Protein AF-A0A2E8PU35-F1 (afdb_monomer_lite)

Structure (mmCIF, N/CA/C/O backbone):
data_AF-A0A2E8PU35-F1
#
_entry.id   AF-A0A2E8PU35-F1
#
loop_
_atom_site.group_PDB
_atom_site.id
_atom_site.type_symbol
_atom_site.label_atom_id
_atom_site.label_alt_id
_atom_site.label_comp_id
_atom_site.label_asym_id
_atom_site.label_entity_id
_atom_site.label_seq_id
_atom_site.pdbx_PDB_ins_code
_atom_site.Cartn_x
_atom_site.Cartn_y
_atom_site.Cartn_z
_atom_site.occupancy
_atom_site.B_iso_or_equiv
_atom_site.auth_seq_id
_atom_site.auth_comp_id
_atom_site.auth_asym_id
_atom_site.auth_atom_id
_atom_site.pdbx_PDB_model_num
ATOM 1 N N . MET A 1 1 ? -14.422 56.059 25.844 1.00 32.94 1 MET A N 1
ATOM 2 C CA . MET A 1 1 ? -13.500 56.852 25.003 1.00 32.94 1 MET A CA 1
ATOM 3 C C . MET A 1 1 ? -12.077 56.384 25.275 1.00 32.94 1 MET A C 1
ATOM 5 O O . MET A 1 1 ? -11.687 56.394 26.430 1.00 32.94 1 MET A O 1
ATOM 9 N N . ASN A 1 2 ? -11.387 55.961 24.208 1.00 32.66 2 ASN A N 1
ATOM 10 C CA . ASN A 1 2 ? -9.932 55.807 24.000 1.00 32.66 2 ASN A CA 1
ATOM 11 C C . ASN A 1 2 ? -9.153 54.875 24.953 1.00 32.66 2 ASN A C 1
ATOM 13 O O . ASN A 1 2 ? -8.952 55.180 26.118 1.00 32.66 2 ASN A O 1
ATOM 17 N N . SER A 1 3 ? -8.821 53.645 24.541 1.00 36.44 3 SER A N 1
ATOM 18 C CA . SER A 1 3 ? -7.757 53.229 23.596 1.00 36.44 3 SER A CA 1
ATOM 19 C C . SER A 1 3 ? -6.352 53.297 24.195 1.00 36.44 3 SER A C 1
ATOM 21 O O . SER A 1 3 ? -5.807 54.385 24.322 1.00 36.44 3 SER A O 1
ATOM 23 N N . LEU A 1 4 ? -5.730 52.138 24.427 1.00 31.42 4 LEU A N 1
ATOM 24 C CA . LEU A 1 4 ? -4.286 51.954 24.269 1.00 31.42 4 LEU A CA 1
ATOM 25 C C . LEU A 1 4 ? -4.011 50.493 23.890 1.00 31.42 4 LEU A C 1
ATOM 27 O O . LEU A 1 4 ? -4.134 49.562 24.679 1.00 31.42 4 LEU A O 1
ATOM 31 N N . SER A 1 5 ? -3.688 50.337 22.615 1.00 38.06 5 SER A N 1
ATOM 32 C CA . SER A 1 5 ? -3.269 49.136 21.906 1.00 38.06 5 SER A CA 1
ATOM 33 C C . SER A 1 5 ? -1.831 48.730 22.245 1.00 38.06 5 SER A C 1
ATOM 35 O O . SER A 1 5 ? -0.923 49.556 22.142 1.00 38.06 5 SER A O 1
ATOM 37 N N . LYS A 1 6 ? -1.604 47.436 22.494 1.00 29.95 6 LYS A N 1
ATOM 38 C CA . LYS A 1 6 ? -0.343 46.736 22.189 1.00 29.95 6 LYS A CA 1
ATOM 39 C C . LYS A 1 6 ? -0.669 45.345 21.620 1.00 29.95 6 LYS A C 1
ATOM 41 O O . LYS A 1 6 ? -1.532 44.677 22.184 1.00 29.95 6 LYS A O 1
ATOM 46 N N . PRO A 1 7 ? -0.021 44.903 20.527 1.00 30.84 7 PRO A N 1
ATOM 47 C CA . PRO A 1 7 ? -0.252 43.586 19.952 1.00 30.84 7 PRO A CA 1
ATOM 48 C C . PRO A 1 7 ? 0.606 42.549 20.685 1.00 30.84 7 PRO A C 1
ATOM 50 O O . PRO A 1 7 ? 1.825 42.694 20.770 1.00 30.84 7 PRO A O 1
ATOM 53 N N . ILE A 1 8 ? -0.025 41.501 21.213 1.00 30.31 8 ILE A N 1
ATOM 54 C CA . ILE A 1 8 ? 0.680 40.289 21.632 1.00 30.31 8 ILE A CA 1
ATOM 55 C C . ILE A 1 8 ? 0.780 39.397 20.397 1.00 30.31 8 ILE A C 1
ATOM 57 O O . ILE A 1 8 ? -0.219 39.022 19.789 1.00 30.31 8 ILE A O 1
ATOM 61 N N . ILE A 1 9 ? 2.020 39.131 20.002 1.00 34.56 9 ILE A N 1
ATOM 62 C CA . ILE A 1 9 ? 2.395 38.194 18.950 1.00 34.56 9 ILE A CA 1
ATOM 63 C C . ILE A 1 9 ? 2.128 36.786 19.492 1.00 34.56 9 ILE A C 1
ATOM 65 O O . ILE A 1 9 ? 2.921 36.270 20.275 1.00 34.56 9 ILE A O 1
ATOM 69 N N . GLU A 1 10 ? 1.024 36.163 19.083 1.00 27.58 10 GLU A N 1
ATOM 70 C CA . GLU A 1 10 ? 0.835 34.718 19.222 1.00 27.58 10 GLU A CA 1
ATOM 71 C C . GLU A 1 10 ? 1.245 34.023 17.919 1.00 27.58 10 GLU A C 1
ATOM 73 O O . GLU A 1 10 ? 0.589 34.106 16.880 1.00 27.58 10 GLU A O 1
ATOM 78 N N . LEU A 1 11 ? 2.386 33.338 17.986 1.00 28.16 11 LEU A N 1
ATOM 79 C CA . LEU A 1 11 ? 2.884 32.416 16.972 1.00 28.16 11 LEU A CA 1
ATOM 80 C C . LEU A 1 11 ? 1.965 31.184 16.894 1.00 28.16 11 LEU A C 1
ATOM 82 O O . LEU A 1 11 ? 2.182 30.176 17.562 1.00 28.16 11 LEU A O 1
ATOM 86 N N . SER A 1 12 ? 0.945 31.252 16.038 1.00 26.19 12 SER A N 1
ATOM 87 C CA . SER A 1 12 ? 0.158 30.090 15.610 1.00 26.19 12 SER A CA 1
ATOM 88 C C . SER A 1 12 ? 0.992 29.219 14.657 1.00 26.19 12 SER A C 1
ATOM 90 O O . SER A 1 12 ? 1.078 29.495 13.458 1.00 26.19 12 SER A O 1
ATOM 92 N N . PHE A 1 13 ? 1.567 28.131 15.171 1.00 27.91 13 PHE A N 1
ATOM 93 C CA . PHE A 1 13 ? 2.288 27.118 14.383 1.00 27.91 13 PHE A CA 1
ATOM 94 C C . PHE A 1 13 ? 1.394 25.997 13.811 1.00 27.91 13 PHE A C 1
ATOM 96 O O . PHE A 1 13 ? 1.901 25.031 13.246 1.00 27.91 13 PHE A O 1
ATOM 103 N N . SER A 1 14 ? 0.067 26.105 13.911 1.00 29.72 14 SER A N 1
ATOM 104 C CA . SER A 1 14 ? -0.873 25.018 13.574 1.00 29.72 14 SER A CA 1
ATOM 105 C C . SER A 1 14 ? -1.723 25.248 12.315 1.00 29.72 14 SER A C 1
ATOM 107 O O . SER A 1 14 ? -2.298 24.294 11.800 1.00 29.72 14 SER A O 1
ATOM 109 N N . ASN A 1 15 ? -1.741 26.459 11.743 1.00 28.88 15 ASN A N 1
ATOM 110 C CA . ASN A 1 15 ? -2.605 26.800 10.596 1.00 28.88 15 ASN A CA 1
ATOM 111 C C . ASN A 1 15 ? -1.905 26.870 9.223 1.00 28.88 15 ASN A C 1
ATOM 113 O O . ASN A 1 15 ? -2.539 27.236 8.235 1.00 28.88 15 ASN A O 1
ATOM 117 N N . CYS A 1 16 ? -0.620 26.506 9.118 1.00 25.00 16 CYS A N 1
ATOM 118 C CA . CYS A 1 16 ? 0.147 26.667 7.869 1.00 25.00 16 CYS A CA 1
ATOM 119 C C . CYS A 1 16 ? 0.133 25.425 6.945 1.00 25.00 16 CYS A C 1
ATOM 121 O O . CYS A 1 16 ? 0.345 25.542 5.738 1.00 25.00 16 CYS A O 1
ATOM 123 N N . PHE A 1 17 ? -0.158 24.227 7.468 1.00 28.61 17 PHE A N 1
ATOM 124 C CA . PHE A 1 17 ? -0.036 22.986 6.683 1.00 28.61 17 PHE A CA 1
ATOM 125 C C . PHE A 1 17 ? -1.295 22.611 5.882 1.00 28.61 17 PHE A C 1
ATOM 127 O O . PHE A 1 17 ? -1.185 22.057 4.790 1.00 28.61 17 PHE A O 1
ATOM 134 N N . ILE A 1 18 ? -2.493 22.939 6.377 1.00 33.41 18 ILE A N 1
ATOM 135 C CA . ILE A 1 18 ? -3.764 22.455 5.799 1.00 33.41 18 ILE A CA 1
ATOM 136 C C . ILE A 1 18 ? -4.301 23.392 4.698 1.00 33.41 18 ILE A C 1
ATOM 138 O O . ILE A 1 18 ? -4.901 22.932 3.728 1.00 33.41 18 ILE A O 1
ATOM 142 N N . THR A 1 19 ? -3.988 24.688 4.746 1.00 28.53 19 THR A N 1
ATOM 143 C CA . THR A 1 19 ? -4.335 25.675 3.701 1.00 28.53 19 THR A CA 1
ATOM 144 C C . THR A 1 19 ? -3.391 25.665 2.494 1.00 28.53 19 THR A C 1
ATOM 146 O O . THR A 1 19 ? -3.708 26.268 1.469 1.00 28.53 19 THR A O 1
ATOM 149 N N . CYS A 1 20 ? -2.262 24.949 2.551 1.00 27.58 20 CYS A N 1
ATOM 150 C CA . CYS A 1 20 ? -1.294 24.916 1.450 1.00 27.58 20 CYS A CA 1
ATOM 151 C C . CYS A 1 20 ? -1.555 23.819 0.404 1.00 27.58 20 CYS A C 1
ATOM 153 O O . CYS A 1 20 ? -1.204 24.019 -0.758 1.00 27.58 20 CYS A O 1
ATOM 155 N N . ILE A 1 21 ? -2.192 22.690 0.749 1.00 35.69 21 ILE A N 1
ATOM 156 C CA . ILE A 1 21 ? -2.086 21.460 -0.070 1.00 35.69 21 ILE A CA 1
ATOM 157 C C . ILE A 1 21 ? -3.196 21.292 -1.127 1.00 35.69 21 ILE A C 1
ATOM 159 O O . ILE A 1 21 ? -2.909 20.855 -2.243 1.00 35.69 21 ILE A O 1
ATOM 163 N N . GLN A 1 22 ? -4.439 21.713 -0.870 1.00 29.67 22 GLN A N 1
ATOM 164 C CA . GLN A 1 22 ? -5.453 21.774 -1.940 1.00 29.67 22 GLN A CA 1
ATOM 165 C C . GLN A 1 22 ? -5.085 22.776 -3.053 1.00 29.67 22 GLN A C 1
ATOM 167 O O . GLN A 1 22 ? -5.231 22.439 -4.233 1.00 29.67 22 GLN A O 1
ATOM 172 N N . PRO A 1 23 ? -4.512 23.956 -2.737 1.00 32.12 23 PRO A N 1
ATOM 173 C CA . PRO A 1 23 ? -3.876 24.790 -3.744 1.00 32.12 23 PRO A CA 1
ATOM 174 C C . PRO A 1 23 ? -2.630 24.141 -4.347 1.00 32.12 23 PRO A C 1
ATOM 176 O O . PRO A 1 23 ? -2.351 24.426 -5.497 1.00 32.12 23 PRO A O 1
ATOM 179 N N . PHE A 1 24 ? -1.878 23.291 -3.637 1.00 33.41 24 PHE A N 1
ATOM 180 C CA . PHE A 1 24 ? -0.613 22.713 -4.119 1.00 33.41 24 PHE A CA 1
ATOM 181 C C . PHE A 1 24 ? -0.795 21.799 -5.332 1.00 33.41 24 PHE A C 1
ATOM 183 O O . PHE A 1 24 ? -0.097 21.982 -6.319 1.00 33.41 24 PHE A O 1
ATOM 190 N N . MET A 1 25 ? -1.763 20.877 -5.339 1.00 34.00 25 MET A N 1
ATOM 191 C CA . MET A 1 25 ? -1.990 20.012 -6.510 1.00 34.00 25 MET A CA 1
ATOM 192 C C . MET A 1 25 ? -2.518 20.777 -7.731 1.00 34.00 25 MET A C 1
ATOM 194 O O . MET A 1 25 ? -2.024 20.571 -8.839 1.00 34.00 25 MET A O 1
ATOM 198 N N . MET A 1 26 ? -3.472 21.697 -7.543 1.00 37.56 26 MET A N 1
ATOM 199 C CA . MET A 1 26 ? -3.946 22.547 -8.643 1.00 37.56 26 MET A CA 1
ATOM 200 C C . MET A 1 26 ? -2.856 23.519 -9.114 1.00 37.56 26 MET A C 1
ATOM 202 O O . MET A 1 26 ? -2.683 23.692 -10.317 1.00 37.56 26 MET A O 1
ATOM 206 N N . LYS A 1 27 ? -2.058 24.089 -8.200 1.00 46.78 27 LYS A N 1
ATOM 207 C CA . LYS A 1 27 ? -0.877 24.902 -8.535 1.00 46.78 27 LYS A CA 1
ATOM 208 C C . LYS A 1 27 ? 0.168 24.080 -9.281 1.00 46.78 27 LYS A C 1
ATOM 210 O O . LYS A 1 27 ? 0.722 24.603 -10.235 1.00 46.78 27 LYS A O 1
ATOM 215 N N . ASN A 1 28 ? 0.406 22.821 -8.915 1.00 55.69 28 ASN A N 1
ATOM 216 C CA . ASN A 1 28 ? 1.391 21.954 -9.566 1.00 55.69 28 ASN A CA 1
ATOM 217 C C . ASN A 1 28 ? 0.953 21.549 -10.976 1.00 55.69 28 ASN A C 1
ATOM 219 O O . ASN A 1 28 ? 1.768 21.604 -11.890 1.00 55.69 28 ASN A O 1
ATOM 223 N N . LEU A 1 29 ? -0.327 21.228 -11.192 1.00 63.66 29 LEU A N 1
ATOM 224 C CA . LEU A 1 29 ? -0.857 20.982 -12.540 1.00 63.66 29 LEU A CA 1
ATOM 225 C C . LEU A 1 29 ? -0.793 22.254 -13.404 1.00 63.66 29 LEU A C 1
ATOM 227 O O . LEU A 1 29 ? -0.341 22.208 -14.547 1.00 63.66 29 LEU A O 1
ATOM 231 N N . VAL A 1 30 ? -1.152 23.414 -12.843 1.00 67.75 30 VAL A N 1
ATOM 232 C CA . VAL A 1 30 ? -0.993 24.716 -13.517 1.00 67.75 30 VAL A CA 1
ATOM 233 C C . VAL A 1 30 ? 0.483 25.016 -13.807 1.00 67.75 30 VAL A C 1
ATOM 235 O O . VAL A 1 30 ? 0.804 25.542 -14.871 1.00 67.75 30 VAL A O 1
ATOM 238 N N . TYR A 1 31 ? 1.397 24.648 -12.909 1.00 70.94 31 TYR A N 1
ATOM 239 C CA . TYR A 1 31 ? 2.835 24.850 -13.071 1.00 70.94 31 TYR A CA 1
ATOM 240 C C . TYR A 1 31 ? 3.425 23.946 -14.155 1.00 70.94 31 TYR A C 1
ATOM 242 O O . TYR A 1 31 ? 4.166 24.432 -15.004 1.00 70.94 31 TYR A O 1
ATOM 250 N N . ILE A 1 32 ? 3.046 22.667 -14.189 1.00 76.88 32 ILE A N 1
ATOM 251 C CA . ILE A 1 32 ? 3.418 21.716 -15.246 1.00 76.88 32 ILE A CA 1
ATOM 252 C C . ILE A 1 32 ? 2.927 22.214 -16.608 1.00 76.88 32 ILE A C 1
ATOM 254 O O . ILE A 1 32 ? 3.679 22.214 -17.581 1.00 76.88 32 ILE A O 1
ATOM 258 N N . GLN A 1 33 ? 1.683 22.692 -16.672 1.00 82.94 33 GLN A N 1
ATOM 259 C CA . GLN A 1 33 ? 1.120 23.270 -17.888 1.00 82.94 33 GLN A CA 1
ATOM 260 C C . GLN A 1 33 ? 1.848 24.560 -18.301 1.00 82.94 33 GLN A C 1
ATOM 262 O O . GLN A 1 33 ? 1.986 24.827 -19.491 1.00 82.94 33 GLN A O 1
ATOM 267 N N . LYS A 1 34 ? 2.319 25.377 -17.354 1.00 82.50 34 LYS A N 1
ATOM 268 C CA . LYS A 1 34 ? 2.990 26.654 -17.642 1.00 82.50 34 LYS A CA 1
ATOM 269 C C . LYS A 1 34 ? 4.480 26.495 -17.973 1.00 82.50 34 LYS A C 1
ATOM 271 O O . LYS A 1 34 ? 4.992 27.242 -18.802 1.00 82.50 34 LYS A O 1
ATOM 276 N N . TYR A 1 35 ? 5.158 25.520 -17.368 1.00 85.62 35 TYR A N 1
ATOM 277 C CA . TYR A 1 35 ? 6.606 25.309 -17.466 1.00 85.62 35 TYR A CA 1
ATOM 278 C C . TYR A 1 35 ? 6.971 23.831 -17.748 1.00 85.62 35 TYR A C 1
ATOM 280 O O . TYR A 1 35 ? 7.695 23.201 -16.968 1.00 85.62 35 TYR A O 1
ATOM 288 N N . PRO A 1 36 ? 6.514 23.246 -18.873 1.00 89.31 36 PRO A N 1
ATOM 289 C CA . PRO A 1 36 ? 6.747 21.831 -19.180 1.00 89.31 36 PRO A CA 1
ATOM 290 C C . PRO A 1 36 ? 8.237 21.486 -19.352 1.00 89.31 36 PRO A C 1
ATOM 292 O O . PRO A 1 36 ? 8.689 20.444 -18.892 1.00 89.31 36 PRO A O 1
ATOM 295 N N . TRP A 1 37 ? 9.037 22.385 -19.934 1.00 92.00 37 TRP A N 1
ATOM 296 C CA . TRP A 1 37 ? 10.479 22.169 -20.117 1.00 92.00 37 TRP A CA 1
ATOM 297 C C . TRP A 1 37 ? 11.270 22.185 -18.807 1.00 92.00 37 TRP A C 1
ATOM 299 O O . TRP A 1 37 ? 12.170 21.371 -18.620 1.00 92.00 37 TRP A O 1
ATOM 309 N N . LEU A 1 38 ? 10.908 23.069 -17.872 1.00 81.50 38 LEU A N 1
ATOM 310 C CA . LEU A 1 38 ? 11.537 23.108 -16.552 1.00 81.50 38 LEU A CA 1
ATOM 311 C C . LEU A 1 38 ? 11.202 21.846 -15.752 1.00 81.50 38 LEU A C 1
ATOM 313 O O . LEU A 1 38 ? 12.076 21.257 -15.126 1.00 81.50 38 LEU A O 1
ATOM 317 N N . THR A 1 39 ? 9.945 21.399 -15.806 1.00 82.50 39 THR A N 1
ATOM 318 C CA . THR A 1 39 ? 9.532 20.159 -15.132 1.00 82.50 39 THR A CA 1
ATOM 319 C C . THR A 1 39 ? 10.172 18.919 -15.752 1.00 82.50 39 THR A C 1
ATOM 321 O O . THR A 1 39 ? 10.535 18.014 -15.009 1.00 82.50 39 THR A O 1
ATOM 324 N N . TRP A 1 40 ? 10.400 18.894 -17.071 1.00 91.31 40 TRP A N 1
ATOM 325 C CA . TRP A 1 40 ? 11.192 17.847 -17.729 1.00 91.31 40 TRP A CA 1
ATOM 326 C C . TRP A 1 40 ? 12.645 17.826 -17.241 1.00 91.31 40 TRP A C 1
ATOM 328 O O . TRP A 1 40 ? 13.171 16.757 -16.930 1.00 91.31 40 TRP A O 1
ATOM 338 N N . LEU A 1 41 ? 13.285 18.994 -17.129 1.00 82.56 41 LEU A N 1
ATOM 339 C CA . LEU A 1 41 ? 14.663 19.105 -16.647 1.00 82.56 41 LEU A CA 1
ATOM 340 C C . LEU A 1 41 ? 14.789 18.638 -15.190 1.00 82.56 41 LEU A C 1
ATOM 342 O O . LEU A 1 41 ? 15.659 17.828 -14.877 1.00 82.56 41 LEU A O 1
ATOM 346 N N . LEU A 1 42 ? 13.876 19.075 -14.317 1.00 75.06 42 LEU A N 1
ATOM 347 C CA . LEU A 1 42 ? 13.824 18.632 -12.920 1.00 75.06 42 LEU A CA 1
ATOM 348 C C . LEU A 1 42 ? 13.566 17.126 -12.808 1.00 75.06 42 LEU A C 1
ATOM 350 O O . LEU A 1 42 ? 14.246 16.444 -12.046 1.00 75.06 42 LEU A O 1
ATOM 354 N N . TYR A 1 43 ? 12.622 16.596 -13.588 1.00 89.81 43 TYR A N 1
ATOM 355 C CA . TYR A 1 43 ? 12.351 15.162 -13.658 1.00 89.81 43 TYR A CA 1
ATOM 356 C C . TYR A 1 43 ? 13.594 14.372 -14.075 1.00 89.81 43 TYR A C 1
ATOM 358 O O . TYR A 1 43 ? 13.940 13.389 -13.421 1.00 89.81 43 TYR A O 1
ATOM 366 N N . THR A 1 44 ? 14.282 14.813 -15.130 1.00 88.62 44 THR A N 1
ATOM 367 C CA . THR A 1 44 ? 15.478 14.139 -15.654 1.00 88.62 44 THR A CA 1
ATOM 368 C C . THR A 1 44 ? 16.601 14.159 -14.620 1.00 88.62 44 THR A C 1
ATOM 370 O O . THR A 1 44 ? 17.266 13.149 -14.417 1.00 88.62 44 THR A O 1
ATOM 373 N N . MET A 1 45 ? 16.762 15.270 -13.895 1.00 81.94 45 MET A N 1
ATOM 374 C CA . MET A 1 45 ? 17.724 15.373 -12.798 1.00 81.94 45 MET A CA 1
ATOM 375 C C . MET A 1 45 ? 17.385 14.417 -11.645 1.00 81.94 45 MET A C 1
ATOM 377 O O . MET A 1 45 ? 18.245 13.657 -11.213 1.00 81.94 45 MET A O 1
ATOM 381 N N . VAL A 1 46 ? 16.139 14.417 -11.158 1.00 80.50 46 VAL A N 1
ATOM 382 C CA . VAL A 1 46 ? 15.711 13.568 -10.028 1.00 80.50 46 VAL A CA 1
ATOM 383 C C . VAL A 1 46 ? 15.813 12.085 -10.377 1.00 80.50 46 VAL A C 1
ATOM 385 O O . VAL A 1 46 ? 16.420 11.315 -9.635 1.00 80.50 46 VAL A O 1
ATOM 388 N N . THR A 1 47 ? 15.252 11.682 -11.518 1.00 87.00 47 THR A N 1
ATOM 389 C CA . THR A 1 47 ? 15.311 10.284 -11.970 1.00 87.00 47 THR A CA 1
ATOM 390 C C . THR A 1 47 ? 16.736 9.856 -12.297 1.00 87.00 47 THR A C 1
ATOM 392 O O . THR A 1 47 ? 17.109 8.741 -11.949 1.00 87.00 47 THR A O 1
ATOM 395 N N . GLY A 1 48 ? 17.559 10.745 -12.861 1.00 87.06 48 GLY A N 1
ATOM 396 C CA . GLY A 1 48 ? 18.982 10.506 -13.087 1.00 87.06 48 GLY A CA 1
ATOM 397 C C . GLY A 1 48 ? 19.757 10.271 -11.790 1.00 87.06 48 GLY A C 1
ATOM 398 O O . GLY A 1 48 ? 20.508 9.305 -11.710 1.00 87.06 48 GLY A O 1
ATOM 399 N N . ILE A 1 49 ? 19.531 11.082 -10.748 1.00 83.56 49 ILE A N 1
ATOM 400 C CA . ILE A 1 49 ? 20.151 10.887 -9.424 1.00 83.56 49 ILE A CA 1
ATOM 401 C C . ILE A 1 49 ? 19.731 9.542 -8.825 1.00 83.56 49 ILE A C 1
ATOM 403 O O . ILE A 1 49 ? 20.583 8.797 -8.338 1.00 83.56 49 ILE A O 1
ATOM 407 N N . PHE A 1 50 ? 18.436 9.215 -8.862 1.00 88.12 50 PHE A N 1
ATOM 408 C CA . PHE A 1 50 ? 17.921 7.958 -8.308 1.00 88.12 50 PHE A CA 1
ATOM 409 C C . PHE A 1 50 ? 18.489 6.754 -9.054 1.00 88.12 50 PHE A C 1
ATOM 411 O O . PHE A 1 50 ? 19.009 5.837 -8.424 1.00 88.12 50 PHE A O 1
ATOM 418 N N . TYR A 1 51 ? 18.451 6.793 -10.386 1.00 91.19 51 TYR A N 1
ATOM 419 C CA . TYR A 1 51 ? 18.997 5.746 -11.237 1.00 91.19 51 TYR A CA 1
ATOM 420 C C . TYR A 1 51 ? 20.494 5.557 -11.002 1.00 91.19 51 TYR A C 1
ATOM 422 O O . TYR A 1 51 ? 20.932 4.446 -10.724 1.00 91.19 51 TYR A O 1
ATOM 430 N N . PHE A 1 52 ? 21.274 6.642 -11.043 1.00 90.00 52 PHE A N 1
ATOM 431 C CA . PHE A 1 52 ? 22.717 6.598 -10.825 1.00 90.00 52 PHE A CA 1
ATOM 432 C C . PHE A 1 52 ? 23.058 6.019 -9.450 1.00 90.00 52 PHE A C 1
ATOM 434 O O . PHE A 1 52 ? 23.936 5.162 -9.349 1.00 90.00 52 PHE A O 1
ATOM 441 N N . SER A 1 53 ? 22.330 6.437 -8.410 1.00 88.00 53 SER A N 1
ATOM 442 C CA . SER A 1 53 ? 22.531 5.943 -7.046 1.00 88.00 53 SER A CA 1
ATOM 443 C C . SER A 1 53 ? 22.198 4.457 -6.931 1.00 88.00 53 SER A C 1
ATOM 445 O O . SER A 1 53 ? 23.005 3.702 -6.401 1.00 88.00 53 SER A O 1
ATOM 447 N N . ALA A 1 54 ? 21.061 4.014 -7.476 1.00 89.06 54 ALA A N 1
ATOM 448 C CA . ALA A 1 54 ? 20.685 2.600 -7.488 1.00 89.06 54 ALA A CA 1
ATOM 449 C C . ALA A 1 54 ? 21.686 1.738 -8.276 1.00 89.06 54 ALA A C 1
ATOM 451 O O . ALA A 1 54 ? 22.024 0.631 -7.861 1.00 89.06 54 ALA A O 1
ATOM 452 N N . ALA A 1 55 ? 22.186 2.266 -9.395 1.00 89.19 55 ALA A N 1
ATOM 453 C CA . ALA A 1 55 ? 23.100 1.574 -10.290 1.00 89.19 55 ALA A CA 1
ATOM 454 C C . ALA A 1 55 ? 24.515 1.406 -9.710 1.00 89.19 55 ALA A C 1
ATOM 456 O O . ALA A 1 55 ? 25.137 0.376 -9.964 1.00 89.19 55 ALA A O 1
ATOM 457 N N . HIS A 1 56 ? 25.025 2.386 -8.955 1.00 88.38 56 HIS A N 1
ATOM 458 C CA . HIS A 1 56 ? 26.414 2.395 -8.464 1.00 88.38 56 HIS A CA 1
ATOM 459 C C . HIS A 1 56 ? 26.542 2.097 -6.966 1.00 88.38 56 HIS A C 1
ATOM 461 O O . HIS A 1 56 ? 27.570 1.578 -6.531 1.00 88.38 56 HIS A O 1
ATOM 467 N N . TRP 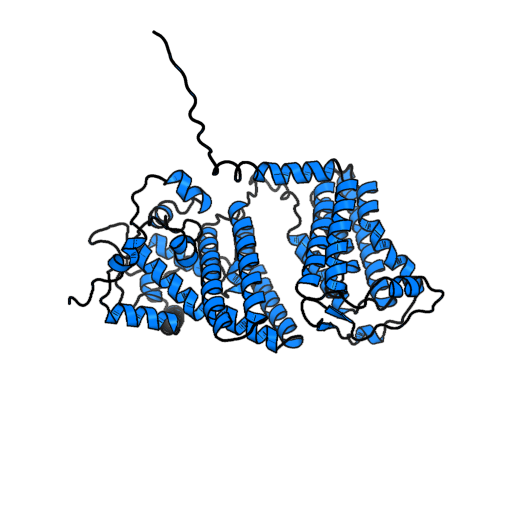A 1 57 ? 25.508 2.394 -6.177 1.00 88.81 57 TRP A N 1
ATOM 468 C CA . TRP A 1 57 ? 25.495 2.232 -4.721 1.00 88.81 57 TRP A CA 1
ATOM 469 C C . TRP A 1 57 ? 24.221 1.516 -4.245 1.00 88.81 57 TRP A C 1
ATOM 471 O O . TRP A 1 57 ? 23.419 2.094 -3.504 1.00 88.81 57 TRP A O 1
ATOM 481 N N . PRO A 1 58 ? 24.006 0.252 -4.655 1.00 88.31 58 PRO A N 1
ATOM 482 C CA . PRO A 1 58 ? 22.823 -0.494 -4.251 1.00 88.31 58 PRO A CA 1
ATOM 483 C C . PRO A 1 58 ? 22.825 -0.756 -2.734 1.00 88.31 58 PRO A C 1
ATOM 485 O O . PRO A 1 58 ? 23.863 -1.034 -2.132 1.00 88.31 58 PRO A O 1
ATOM 488 N N . LEU A 1 59 ? 21.644 -0.692 -2.103 1.00 78.44 59 LEU A N 1
ATOM 489 C CA . LEU A 1 59 ? 21.487 -0.858 -0.645 1.00 78.44 59 LEU A CA 1
ATOM 490 C C . LEU A 1 59 ? 21.910 -2.247 -0.128 1.00 78.44 59 LEU A C 1
ATOM 492 O O . LEU A 1 59 ? 22.253 -2.405 1.049 1.00 78.44 59 LEU A O 1
ATOM 496 N N . TYR A 1 60 ? 21.837 -3.249 -1.000 1.00 82.88 60 TYR A N 1
ATOM 497 C CA . TYR A 1 60 ? 22.232 -4.638 -0.791 1.00 82.88 60 TYR A CA 1
ATOM 498 C C . TYR A 1 60 ? 22.610 -5.257 -2.143 1.00 82.88 60 TYR A C 1
ATOM 500 O O . TYR A 1 60 ? 22.380 -4.645 -3.185 1.00 82.88 60 TYR A O 1
ATOM 508 N N . SER A 1 61 ? 23.209 -6.451 -2.130 1.00 87.94 61 SER A N 1
ATOM 509 C CA . SER A 1 61 ? 23.599 -7.157 -3.355 1.00 87.94 61 SER A CA 1
ATOM 510 C C . SER A 1 61 ? 22.411 -7.260 -4.320 1.00 87.94 61 SER A C 1
ATOM 512 O O . SER A 1 61 ? 21.384 -7.819 -3.920 1.00 87.94 61 SER A O 1
ATOM 514 N N . PRO A 1 62 ? 22.525 -6.725 -5.552 1.00 91.44 62 PRO A N 1
ATOM 515 C CA . PRO A 1 62 ? 21.436 -6.775 -6.511 1.00 91.44 62 PRO A CA 1
ATOM 516 C C . PRO A 1 62 ? 20.994 -8.210 -6.768 1.00 91.44 62 PRO A C 1
ATOM 518 O O . PRO A 1 62 ? 21.828 -9.110 -6.892 1.00 91.44 62 PRO A O 1
ATOM 521 N N . PHE A 1 63 ? 19.685 -8.432 -6.848 1.00 89.56 63 PHE A N 1
ATOM 522 C CA . PHE A 1 63 ? 19.203 -9.744 -7.254 1.00 89.56 63 PHE A CA 1
ATOM 523 C C . PHE A 1 63 ? 19.428 -9.922 -8.754 1.00 89.56 63 PHE A C 1
ATOM 525 O O . PHE A 1 63 ? 19.180 -9.021 -9.560 1.00 89.56 63 PHE A O 1
ATOM 532 N N . VAL A 1 64 ? 19.898 -11.109 -9.118 1.00 93.81 64 VAL A N 1
ATOM 533 C CA . VAL A 1 64 ? 20.259 -11.423 -10.494 1.00 93.81 64 VAL A CA 1
ATOM 534 C C . VAL A 1 64 ? 19.019 -11.888 -11.249 1.00 93.81 64 VAL A C 1
ATOM 536 O O . VAL A 1 64 ? 18.447 -12.939 -10.946 1.00 93.81 64 VAL A O 1
ATOM 539 N N . VAL A 1 65 ? 18.608 -11.114 -12.248 1.00 92.25 65 VAL A N 1
ATOM 540 C CA . VAL A 1 65 ? 17.575 -11.517 -13.202 1.00 92.25 65 VAL A CA 1
ATOM 541 C C . VAL A 1 65 ? 18.198 -12.491 -14.191 1.00 92.25 65 VAL A C 1
ATOM 543 O O . VAL A 1 65 ? 19.253 -12.211 -14.751 1.00 92.25 65 VAL A O 1
ATOM 546 N N . ARG A 1 66 ? 17.542 -13.632 -14.416 1.00 91.00 66 ARG A N 1
ATOM 547 C CA . ARG A 1 66 ? 17.989 -14.665 -15.358 1.00 91.00 66 ARG A CA 1
ATOM 548 C C . ARG A 1 66 ? 17.177 -14.633 -16.655 1.00 91.00 66 ARG A C 1
ATOM 550 O O . ARG A 1 66 ? 15.984 -14.319 -16.601 1.00 91.00 66 ARG A O 1
ATOM 557 N N . PRO A 1 67 ? 17.782 -15.005 -17.797 1.00 91.50 67 PRO A N 1
ATOM 558 C CA . PRO A 1 67 ? 17.068 -15.088 -19.064 1.00 91.50 67 PRO A CA 1
ATOM 559 C C . PRO A 1 67 ? 15.975 -16.161 -19.019 1.00 91.50 67 PRO A C 1
ATOM 561 O O . PRO A 1 67 ? 16.140 -17.231 -18.427 1.00 91.50 67 PRO A O 1
ATOM 564 N N . SER A 1 68 ? 14.859 -15.888 -19.686 1.00 89.56 68 SER A N 1
ATOM 565 C CA . SER A 1 68 ? 13.820 -16.874 -19.977 1.00 89.56 68 SER A CA 1
ATOM 566 C C . SER A 1 68 ? 14.191 -17.717 -21.204 1.00 89.56 68 SER A C 1
ATOM 568 O O . SER A 1 68 ? 15.097 -17.380 -21.966 1.00 89.56 68 SER A O 1
ATOM 570 N N . GLY A 1 69 ? 13.440 -18.794 -21.461 1.00 88.06 69 GLY A N 1
ATOM 571 C CA . GLY A 1 69 ? 13.630 -19.600 -22.674 1.00 88.06 69 GLY A CA 1
ATOM 572 C C . GLY A 1 69 ? 13.477 -18.794 -23.971 1.00 88.06 69 GLY A C 1
ATOM 573 O O . GLY A 1 69 ? 14.150 -19.090 -24.955 1.00 88.06 69 GLY A O 1
ATOM 574 N N . ILE A 1 70 ? 12.658 -17.735 -23.965 1.00 88.81 70 ILE A N 1
ATOM 575 C CA . ILE A 1 70 ? 12.448 -16.866 -25.132 1.00 88.81 70 ILE A CA 1
ATOM 576 C C . ILE A 1 70 ? 13.712 -16.059 -25.447 1.00 88.81 70 ILE A C 1
ATOM 578 O O . ILE A 1 70 ? 14.054 -15.901 -26.616 1.00 88.81 70 ILE A O 1
ATOM 582 N N . ASP A 1 71 ? 14.436 -15.604 -24.422 1.00 91.88 71 ASP A N 1
ATOM 583 C CA . ASP A 1 71 ? 15.632 -14.770 -24.581 1.00 91.88 71 ASP A CA 1
ATOM 584 C C . ASP A 1 71 ? 16.750 -15.489 -25.356 1.00 91.88 71 ASP A C 1
ATOM 586 O O . ASP A 1 71 ? 17.554 -14.844 -26.029 1.00 91.88 71 ASP A O 1
ATOM 590 N N . SER A 1 72 ? 16.761 -16.829 -25.343 1.00 91.06 72 SER A N 1
ATOM 591 C CA . SER A 1 72 ? 17.712 -17.640 -26.116 1.00 91.06 72 SER A CA 1
ATOM 592 C C . SER A 1 72 ? 17.552 -17.497 -27.636 1.00 91.06 72 SER A C 1
ATOM 594 O O . SER A 1 72 ? 18.532 -17.622 -28.371 1.00 91.06 72 SER A O 1
ATOM 596 N N . PHE A 1 73 ? 16.345 -17.175 -28.109 1.00 94.00 73 PHE A N 1
ATOM 597 C CA . PHE A 1 73 ? 16.044 -16.986 -29.530 1.00 94.00 73 PHE A CA 1
ATOM 598 C C . PHE A 1 73 ? 16.284 -15.550 -30.006 1.00 94.00 73 PHE A C 1
ATOM 600 O O . PHE A 1 73 ? 16.169 -15.276 -31.201 1.00 94.00 73 PHE A O 1
ATOM 607 N N . ILE A 1 74 ? 16.603 -14.624 -29.097 1.00 94.12 74 ILE A N 1
ATOM 608 C CA . ILE A 1 74 ? 16.774 -13.210 -29.424 1.00 94.12 74 ILE A CA 1
ATOM 609 C C . ILE A 1 74 ? 18.263 -12.923 -29.684 1.00 94.12 74 ILE A C 1
ATOM 611 O O . ILE A 1 74 ? 19.093 -13.009 -28.764 1.00 94.12 74 ILE A O 1
ATOM 615 N N . PRO A 1 75 ? 18.647 -12.577 -30.927 1.00 94.81 75 PRO A N 1
ATOM 616 C CA . PRO A 1 75 ? 20.033 -12.271 -31.247 1.00 94.81 75 PRO A CA 1
ATOM 617 C C . PRO A 1 75 ? 20.435 -10.897 -30.700 1.00 94.81 75 PRO A C 1
ATOM 619 O O . PRO A 1 75 ? 19.612 -9.990 -30.581 1.00 94.81 75 PRO A O 1
ATOM 622 N N . LEU A 1 76 ? 21.730 -10.721 -30.425 1.00 95.19 76 LEU A N 1
ATOM 623 C CA . LEU A 1 76 ? 22.295 -9.387 -30.240 1.00 95.19 76 LEU A CA 1
ATOM 624 C C . LEU A 1 76 ? 22.326 -8.676 -31.601 1.00 95.19 76 LEU A C 1
ATOM 626 O O . LEU A 1 76 ? 22.979 -9.150 -32.530 1.00 95.19 76 LEU A O 1
ATOM 630 N N . TRP A 1 77 ? 21.665 -7.528 -31.717 1.00 96.50 77 TRP A N 1
ATOM 631 C CA . TRP A 1 77 ? 21.667 -6.709 -32.928 1.00 96.50 77 TRP A CA 1
ATOM 632 C C . TRP A 1 77 ? 22.017 -5.250 -32.595 1.00 96.50 77 TRP A C 1
ATOM 634 O O . TRP A 1 77 ? 21.123 -4.445 -32.322 1.00 96.50 77 TRP A O 1
ATOM 644 N N . PRO A 1 78 ? 23.313 -4.875 -32.624 1.00 96.81 78 PRO A N 1
ATOM 645 C CA . PRO A 1 78 ? 23.789 -3.556 -32.195 1.00 96.81 78 PRO A CA 1
ATOM 646 C C . PRO A 1 78 ? 23.111 -2.335 -32.846 1.00 96.81 78 PRO A C 1
ATOM 648 O O . PRO A 1 78 ? 22.903 -1.352 -32.134 1.00 96.81 78 PRO A O 1
ATOM 651 N N . PRO A 1 79 ? 22.698 -2.351 -34.134 1.00 97.31 79 PRO A N 1
ATOM 652 C CA . PRO A 1 79 ? 21.960 -1.234 -34.734 1.00 97.31 79 PRO A CA 1
ATOM 653 C C . PRO A 1 79 ? 20.636 -0.891 -34.032 1.00 97.31 79 PRO A C 1
ATOM 655 O O . PRO A 1 79 ? 20.178 0.246 -34.114 1.00 97.31 79 PRO A O 1
ATOM 658 N N . SER A 1 80 ? 20.030 -1.816 -33.281 1.00 97.38 80 SER A N 1
ATOM 659 C CA . SER A 1 80 ? 18.838 -1.501 -32.476 1.00 97.38 80 SER A CA 1
ATOM 660 C C . SER A 1 80 ? 19.085 -0.420 -31.412 1.00 97.38 80 SER A C 1
ATOM 662 O O . SER A 1 80 ? 18.135 0.234 -30.979 1.00 97.38 80 SER A O 1
ATOM 664 N N . ALA A 1 81 ? 20.347 -0.143 -31.059 1.00 97.06 81 ALA A N 1
ATOM 665 C CA . ALA A 1 81 ? 20.727 0.942 -30.157 1.00 97.06 81 ALA A CA 1
ATOM 666 C C . ALA A 1 81 ? 20.255 2.333 -30.624 1.00 97.06 81 ALA A C 1
ATOM 668 O O . ALA A 1 81 ? 19.982 3.196 -29.789 1.00 97.06 81 ALA A O 1
ATOM 669 N N . TYR A 1 82 ? 20.102 2.556 -31.937 1.00 97.44 82 TYR A N 1
ATOM 670 C CA . TYR A 1 82 ? 19.561 3.817 -32.456 1.00 97.44 82 TYR A CA 1
ATOM 671 C C . TYR A 1 82 ? 18.093 4.018 -32.074 1.00 97.44 82 TYR A C 1
ATOM 673 O O . TYR A 1 82 ? 17.687 5.144 -31.815 1.00 97.44 82 TYR A O 1
ATOM 681 N N . ILE A 1 83 ? 17.305 2.940 -32.004 1.00 97.62 83 ILE A N 1
ATOM 682 C CA . ILE A 1 83 ? 15.922 2.990 -31.510 1.00 97.62 83 ILE A CA 1
ATOM 683 C C . ILE A 1 83 ? 15.935 3.131 -29.987 1.00 97.62 83 ILE A C 1
ATOM 685 O O . ILE A 1 83 ? 15.218 3.973 -29.449 1.00 97.62 83 ILE A O 1
ATOM 689 N N . TYR A 1 84 ? 16.792 2.366 -29.308 1.00 96.81 84 TYR A N 1
ATOM 690 C CA . TYR A 1 84 ? 16.931 2.374 -27.850 1.00 96.81 84 TYR A CA 1
ATOM 691 C C . TYR A 1 84 ? 17.152 3.788 -27.293 1.00 96.81 84 TYR A C 1
ATOM 693 O O . TYR A 1 84 ? 16.423 4.233 -26.407 1.00 96.81 84 TYR A O 1
ATOM 701 N N . ILE A 1 85 ? 18.093 4.548 -27.867 1.00 96.62 85 ILE A N 1
ATOM 702 C CA . ILE A 1 85 ? 18.440 5.889 -27.372 1.00 96.62 85 ILE A CA 1
ATOM 703 C C . ILE A 1 85 ? 17.330 6.931 -27.595 1.00 96.62 85 ILE A C 1
ATOM 705 O O . ILE A 1 85 ? 17.320 7.976 -26.943 1.00 96.62 85 ILE A O 1
ATOM 709 N N . THR A 1 86 ? 16.340 6.653 -28.456 1.00 97.00 86 THR A N 1
ATOM 710 C CA . THR A 1 86 ? 15.188 7.559 -28.633 1.00 97.00 86 THR A CA 1
ATOM 711 C C . THR A 1 86 ? 14.312 7.669 -27.385 1.00 97.00 86 THR A C 1
ATOM 713 O O . THR A 1 86 ? 13.497 8.588 -27.301 1.00 97.00 86 THR A O 1
ATOM 716 N N . TYR A 1 87 ? 14.525 6.811 -26.381 1.00 95.12 87 TYR A N 1
ATOM 717 C CA . TYR A 1 87 ? 13.924 6.921 -25.053 1.00 95.12 87 TYR A CA 1
ATOM 718 C C . TYR A 1 87 ? 14.020 8.337 -24.461 1.00 95.12 87 TYR A C 1
ATOM 720 O O . TYR A 1 87 ? 13.024 8.878 -23.976 1.00 95.12 87 TYR A O 1
ATOM 728 N N . PHE A 1 88 ? 15.179 8.990 -24.581 1.00 93.75 88 PHE A N 1
ATOM 729 C CA . PHE A 1 88 ? 15.392 10.339 -24.042 1.00 93.75 88 PHE A CA 1
ATOM 730 C C . PHE A 1 88 ? 14.561 11.424 -24.749 1.00 93.75 88 PHE A C 1
ATOM 732 O O . PHE A 1 88 ? 14.381 12.517 -24.211 1.00 93.75 88 PHE A O 1
ATOM 739 N N . LEU A 1 89 ? 14.018 11.127 -25.933 1.00 96.12 89 LEU A N 1
ATOM 740 C CA . LEU A 1 89 ? 13.214 12.052 -26.732 1.00 96.12 89 LEU A CA 1
ATOM 741 C C . LEU A 1 89 ? 11.709 11.933 -26.459 1.00 96.12 89 LEU A C 1
ATOM 743 O O . LEU A 1 89 ? 10.958 12.815 -26.871 1.00 96.12 89 LEU A O 1
ATOM 747 N N . LEU A 1 90 ? 11.254 10.901 -25.739 1.00 96.75 90 LEU A N 1
ATOM 748 C CA . LEU A 1 90 ? 9.826 10.635 -25.524 1.00 96.75 90 LEU A CA 1
ATOM 749 C C . LEU A 1 90 ? 9.102 11.813 -24.851 1.00 96.75 90 LEU A C 1
ATOM 751 O O . LEU A 1 90 ? 8.099 12.305 -25.363 1.00 96.75 90 LEU A O 1
ATOM 755 N N . LEU A 1 91 ? 9.616 12.313 -23.724 1.00 96.62 91 LEU A N 1
ATOM 756 C CA . LEU A 1 91 ? 9.001 13.451 -23.029 1.00 96.62 91 LEU A CA 1
ATOM 757 C C . LEU A 1 91 ? 9.138 14.774 -23.809 1.00 96.62 91 LEU A C 1
ATOM 759 O O . LEU A 1 91 ? 8.123 15.459 -23.949 1.00 96.62 91 LEU A O 1
ATOM 763 N N . PRO A 1 92 ? 10.308 15.135 -24.379 1.00 97.31 92 PRO A N 1
ATOM 764 C CA . PRO A 1 92 ? 10.427 16.296 -25.264 1.00 97.31 92 PRO A CA 1
ATOM 765 C C . PRO A 1 92 ? 9.430 16.295 -26.428 1.00 97.31 92 PRO A C 1
ATOM 767 O O . PRO A 1 92 ? 8.775 17.308 -26.681 1.00 97.31 92 PRO A O 1
ATOM 770 N N . VAL A 1 93 ? 9.257 15.159 -27.110 1.00 97.75 93 VAL A N 1
ATOM 771 C CA . VAL A 1 93 ? 8.291 15.021 -28.210 1.00 97.75 93 VAL A CA 1
ATOM 772 C C . VAL A 1 93 ? 6.859 15.189 -27.698 1.00 97.75 93 VAL A C 1
ATOM 774 O O . VAL A 1 93 ? 6.052 15.865 -28.339 1.00 97.75 93 VAL A O 1
ATOM 777 N N . LEU A 1 94 ? 6.529 14.643 -26.524 1.00 97.50 94 LEU A N 1
ATOM 778 C CA . LEU A 1 94 ? 5.216 14.836 -25.906 1.00 97.50 94 LEU A CA 1
ATOM 779 C C . LEU A 1 94 ? 4.942 16.317 -25.607 1.00 97.50 94 LEU A C 1
ATOM 781 O O . LEU A 1 94 ? 3.847 16.797 -25.901 1.00 97.50 94 LEU A O 1
ATOM 785 N N . ILE A 1 95 ? 5.925 17.052 -25.079 1.00 97.19 95 ILE A N 1
ATOM 786 C CA . ILE A 1 95 ? 5.813 18.497 -24.826 1.00 97.19 95 ILE A CA 1
ATOM 787 C C . ILE A 1 95 ? 5.577 19.244 -26.141 1.00 97.19 95 ILE A C 1
ATOM 789 O O . ILE A 1 95 ? 4.594 19.974 -26.260 1.00 97.19 95 ILE A O 1
ATOM 793 N N . LEU A 1 96 ? 6.427 19.028 -27.147 1.00 97.31 96 LEU A N 1
ATOM 794 C CA . LEU A 1 96 ? 6.346 19.732 -28.432 1.00 97.31 96 LEU A CA 1
ATOM 795 C C . LEU A 1 96 ? 4.998 19.534 -29.131 1.00 97.31 96 LEU A C 1
ATOM 797 O O . LEU A 1 96 ? 4.430 20.487 -29.666 1.00 97.31 96 LEU A O 1
ATOM 801 N N . LEU A 1 97 ? 4.479 18.305 -29.124 1.00 96.81 97 LEU A N 1
ATOM 802 C CA . LEU A 1 97 ? 3.281 17.957 -29.883 1.00 96.81 97 LEU A CA 1
ATOM 803 C C . LEU A 1 97 ? 1.983 18.198 -29.109 1.00 96.81 97 LEU A C 1
ATOM 805 O O . LEU A 1 97 ? 0.975 18.565 -29.716 1.00 96.81 97 LEU A O 1
ATOM 809 N N . ALA A 1 98 ? 1.973 17.970 -27.793 1.00 95.62 98 ALA A N 1
ATOM 810 C CA . ALA A 1 98 ? 0.738 17.919 -27.014 1.00 95.62 98 ALA A CA 1
ATOM 811 C C . ALA A 1 98 ? 0.554 19.066 -26.019 1.00 95.62 98 ALA A C 1
ATOM 813 O O . ALA A 1 98 ? -0.564 19.212 -25.541 1.00 95.62 98 ALA A O 1
ATOM 814 N N . HIS A 1 99 ? 1.556 19.910 -25.735 1.00 93.19 99 HIS A N 1
ATOM 815 C CA . HIS A 1 99 ? 1.472 20.947 -24.686 1.00 93.19 99 HIS A CA 1
ATOM 816 C C . HIS A 1 99 ? 0.222 21.837 -24.761 1.00 93.19 99 HIS A C 1
ATOM 818 O O . HIS A 1 99 ? -0.353 22.186 -23.734 1.00 93.19 99 HIS A O 1
ATOM 824 N N . LYS A 1 100 ? -0.256 22.156 -25.969 1.00 90.94 100 LYS A N 1
ATOM 825 C CA . LYS A 1 100 ? -1.452 22.994 -26.185 1.00 90.94 100 LYS A CA 1
ATOM 826 C C . LYS A 1 100 ? -2.791 22.269 -25.974 1.00 90.94 100 LYS A C 1
ATOM 828 O O . LYS A 1 100 ? -3.841 22.894 -26.099 1.00 90.94 100 LYS A O 1
ATOM 833 N N . GLN A 1 101 ? -2.788 20.966 -25.705 1.00 92.38 101 GLN A N 1
ATOM 834 C CA . GLN A 1 101 ? -4.004 20.169 -25.537 1.00 92.38 101 GLN A CA 1
ATOM 835 C C . GLN A 1 101 ? -4.511 20.211 -24.094 1.00 92.38 101 GLN A C 1
ATOM 837 O O . GLN A 1 101 ? -3.734 20.130 -23.148 1.00 92.38 101 GLN A O 1
ATOM 842 N N . SER A 1 102 ? -5.833 20.234 -23.915 1.00 86.69 102 SER A N 1
ATOM 843 C CA . SER A 1 102 ? -6.477 20.353 -22.595 1.00 86.69 102 SER A CA 1
ATOM 844 C C . SER A 1 102 ? -6.145 19.221 -21.615 1.00 86.69 102 SER A C 1
ATOM 846 O O . SER A 1 102 ? -6.160 19.429 -20.406 1.00 86.69 102 SER A O 1
ATOM 848 N N . LEU A 1 103 ? -5.837 18.023 -22.121 1.00 90.06 103 LEU A N 1
ATOM 849 C CA . LEU A 1 103 ? -5.492 16.852 -21.305 1.00 90.06 103 LEU A CA 1
ATOM 850 C C . LEU A 1 103 ? -3.980 16.591 -21.213 1.00 90.06 103 LEU A C 1
ATOM 852 O O . LEU A 1 103 ? -3.579 15.594 -20.615 1.00 90.06 103 LEU A O 1
ATOM 856 N N . PHE A 1 104 ? -3.146 17.485 -21.757 1.00 93.75 104 PHE A N 1
ATOM 857 C CA . PHE A 1 104 ? -1.686 17.356 -21.738 1.00 93.75 104 PHE A CA 1
ATOM 858 C C . PHE A 1 104 ? -1.139 17.129 -20.338 1.00 93.75 104 PHE A C 1
ATOM 860 O O . PHE A 1 104 ? -0.402 16.171 -20.123 1.00 93.75 104 PHE A O 1
ATOM 867 N N . VAL A 1 105 ? -1.537 17.976 -19.387 1.00 87.69 105 VAL A N 1
ATOM 868 C CA . VAL A 1 105 ? -1.021 17.932 -18.019 1.00 87.69 105 VAL A CA 1
ATOM 869 C C . VAL A 1 105 ? -1.225 16.561 -17.370 1.00 87.69 105 VAL A C 1
ATOM 871 O O . VAL A 1 105 ? -0.344 16.094 -16.656 1.00 87.69 105 VAL A O 1
ATOM 874 N N . HIS A 1 106 ? -2.331 15.875 -17.664 1.00 88.38 106 HIS A N 1
ATOM 875 C CA . HIS A 1 106 ? -2.645 14.561 -17.100 1.00 88.38 106 HIS A CA 1
ATOM 876 C C . HIS A 1 106 ? -1.798 13.458 -17.740 1.00 88.38 106 HIS A C 1
ATOM 878 O O . HIS A 1 106 ? -1.205 12.648 -17.027 1.00 88.38 106 HIS A O 1
ATOM 884 N N . VAL A 1 107 ? -1.671 13.465 -19.072 1.00 93.44 107 VAL A N 1
ATOM 885 C CA . VAL A 1 107 ? -0.802 12.525 -19.803 1.00 93.44 107 VAL A CA 1
ATOM 886 C C . VAL A 1 107 ? 0.646 12.684 -19.353 1.00 93.44 107 VAL A C 1
ATOM 888 O O . VAL A 1 107 ? 1.308 11.712 -18.997 1.00 93.44 107 VAL A O 1
ATOM 891 N N . TYR A 1 108 ? 1.117 13.926 -19.320 1.00 95.19 108 TYR A N 1
ATOM 892 C CA . TYR A 1 108 ? 2.483 14.258 -18.961 1.00 95.19 108 TYR A CA 1
ATOM 893 C C . TYR A 1 108 ? 2.779 13.921 -17.495 1.00 95.19 108 TYR A C 1
ATOM 895 O O . TYR A 1 108 ? 3.763 13.244 -17.219 1.00 95.19 108 TYR A O 1
ATOM 903 N N . SER A 1 109 ? 1.890 14.273 -16.560 1.00 87.50 109 SER A N 1
ATOM 904 C CA . SER A 1 109 ? 2.053 13.910 -15.142 1.00 87.50 109 SER A CA 1
ATOM 905 C C . SER A 1 109 ? 2.068 12.396 -14.928 1.00 87.50 109 SER A C 1
ATOM 907 O O . SER A 1 109 ? 2.861 11.917 -14.125 1.00 87.50 109 SER A O 1
ATOM 909 N N . THR A 1 110 ? 1.250 11.633 -15.665 1.00 87.12 110 THR A N 1
ATOM 910 C CA . THR A 1 110 ? 1.274 10.156 -15.614 1.00 87.12 110 THR A CA 1
ATOM 911 C C . THR A 1 110 ? 2.656 9.621 -15.982 1.00 87.12 110 THR A C 1
ATOM 913 O O . THR A 1 110 ? 3.195 8.769 -15.281 1.00 87.12 110 THR A O 1
ATOM 916 N N . ALA A 1 111 ? 3.255 10.164 -17.044 1.00 95.06 111 ALA A N 1
ATOM 917 C CA . ALA A 1 111 ? 4.583 9.771 -17.495 1.00 95.06 111 ALA A CA 1
ATOM 918 C C . ALA A 1 111 ? 5.672 10.123 -16.466 1.00 95.06 111 ALA A C 1
ATOM 920 O O . ALA A 1 111 ? 6.513 9.281 -16.152 1.00 95.06 111 ALA A O 1
ATOM 921 N N . LEU A 1 112 ? 5.623 11.329 -15.880 1.00 92.62 112 LEU A N 1
ATOM 922 C CA . LEU A 1 112 ? 6.562 11.734 -14.826 1.00 92.62 112 LEU A CA 1
ATOM 923 C C . LEU A 1 112 ? 6.453 10.830 -13.590 1.00 92.62 112 LEU A C 1
ATOM 925 O O . LEU A 1 112 ? 7.470 10.374 -13.070 1.00 92.62 112 LEU A O 1
ATOM 929 N N . ILE A 1 113 ? 5.228 10.542 -13.138 1.00 87.81 113 ILE A N 1
ATOM 930 C CA . ILE A 1 113 ? 4.970 9.643 -12.003 1.00 87.81 113 ILE A CA 1
ATOM 931 C C . ILE A 1 113 ? 5.509 8.245 -12.309 1.00 87.81 113 ILE A C 1
ATOM 933 O O . ILE A 1 113 ? 6.203 7.673 -11.471 1.00 87.81 113 ILE A O 1
ATOM 937 N N . CYS A 1 114 ? 5.251 7.717 -13.510 1.00 92.62 114 CYS A N 1
ATOM 938 C CA . CYS A 1 114 ? 5.759 6.414 -13.933 1.00 92.62 114 CYS A CA 1
ATOM 939 C C . CYS A 1 114 ? 7.286 6.343 -13.825 1.00 92.62 114 CYS A C 1
ATOM 941 O O . CYS A 1 114 ? 7.813 5.401 -13.239 1.00 92.62 114 CYS A O 1
ATOM 943 N N . GLY A 1 115 ? 7.996 7.344 -14.347 1.00 93.69 115 GLY A N 1
ATOM 944 C CA . GLY A 1 115 ? 9.456 7.374 -14.300 1.00 93.69 115 GLY A CA 1
ATOM 945 C C . GLY A 1 115 ? 10.030 7.536 -12.893 1.00 93.69 115 GLY A C 1
ATOM 946 O O . GLY A 1 115 ? 10.970 6.833 -12.533 1.00 93.69 115 GLY A O 1
ATOM 947 N N . ILE A 1 116 ? 9.442 8.409 -12.066 1.00 89.75 116 ILE A N 1
ATOM 948 C CA . ILE A 1 116 ? 9.878 8.609 -10.673 1.00 89.75 116 ILE A CA 1
ATOM 949 C C . ILE A 1 116 ? 9.671 7.333 -9.854 1.00 89.75 116 ILE A C 1
ATOM 951 O O . ILE A 1 116 ? 10.581 6.912 -9.143 1.00 89.75 116 ILE A O 1
ATOM 955 N N . LEU A 1 117 ? 8.499 6.699 -9.967 1.00 89.00 117 LEU A N 1
ATOM 956 C CA . LEU A 1 117 ? 8.212 5.450 -9.261 1.00 89.00 117 LEU A CA 1
ATOM 957 C C . LEU A 1 117 ? 9.107 4.307 -9.754 1.00 89.00 117 LEU A C 1
ATOM 959 O O . LEU A 1 117 ? 9.589 3.531 -8.936 1.00 89.00 117 LEU A O 1
ATOM 963 N N . ASN A 1 118 ? 9.378 4.224 -11.060 1.00 94.31 118 ASN A N 1
ATOM 964 C CA . ASN A 1 118 ? 10.311 3.239 -11.609 1.00 94.31 118 ASN A CA 1
ATOM 965 C C . ASN A 1 118 ? 11.727 3.420 -11.038 1.00 94.31 118 ASN A C 1
ATOM 967 O O . ASN A 1 118 ? 12.300 2.466 -10.520 1.00 94.31 118 ASN A O 1
ATOM 971 N N . ALA A 1 119 ? 12.252 4.648 -11.032 1.00 90.19 119 ALA A N 1
ATOM 972 C CA . ALA A 1 119 ? 13.563 4.941 -10.454 1.00 90.19 119 ALA A CA 1
ATOM 973 C C . ALA A 1 119 ? 13.613 4.683 -8.935 1.00 90.19 119 ALA A C 1
ATOM 975 O O . ALA A 1 119 ? 14.619 4.202 -8.417 1.00 90.19 119 ALA A O 1
ATOM 976 N N . ALA A 1 120 ? 12.519 4.955 -8.216 1.00 86.12 120 ALA A N 1
ATOM 977 C CA . ALA A 1 120 ? 12.405 4.647 -6.792 1.00 86.12 120 ALA A CA 1
ATOM 978 C C . ALA A 1 120 ? 12.415 3.133 -6.515 1.00 86.12 120 ALA A C 1
ATOM 980 O O . ALA A 1 120 ? 13.009 2.703 -5.527 1.00 86.12 120 ALA A O 1
ATOM 981 N N . ILE A 1 121 ? 11.815 2.318 -7.393 1.00 89.00 121 ILE A N 1
ATOM 982 C CA . ILE A 1 121 ? 11.880 0.854 -7.283 1.00 89.00 121 ILE A CA 1
ATOM 983 C C . ILE A 1 121 ? 13.329 0.377 -7.347 1.00 89.00 121 ILE A C 1
ATOM 985 O O . ILE A 1 121 ? 13.696 -0.460 -6.534 1.00 89.00 121 ILE A O 1
ATOM 989 N N . PHE A 1 122 ? 14.173 0.931 -8.220 1.00 90.56 122 PHE A N 1
ATOM 990 C CA . PHE A 1 122 ? 15.577 0.509 -8.305 1.00 90.56 122 PHE A CA 1
ATOM 991 C C . PHE A 1 122 ? 16.373 0.768 -7.022 1.00 90.56 122 PHE A C 1
ATOM 993 O O . PHE A 1 122 ? 17.264 -0.009 -6.686 1.00 90.56 122 PHE A O 1
ATOM 1000 N N . LEU A 1 123 ? 16.035 1.822 -6.272 1.00 85.12 123 LEU A N 1
ATOM 1001 C CA . LEU A 1 123 ? 16.654 2.095 -4.970 1.00 85.12 123 LEU A CA 1
ATOM 1002 C C . LEU A 1 123 ? 16.256 1.049 -3.922 1.00 85.12 123 LEU A C 1
ATOM 1004 O O . LEU A 1 123 ? 17.077 0.639 -3.106 1.00 85.12 123 LEU A O 1
ATOM 1008 N N . VAL A 1 124 ? 14.988 0.638 -3.934 1.00 84.75 124 VAL A N 1
ATOM 1009 C CA . VAL A 1 124 ? 14.400 -0.276 -2.943 1.00 84.75 124 VAL A CA 1
ATOM 1010 C C . VAL A 1 124 ? 14.670 -1.742 -3.273 1.00 84.75 124 VAL A C 1
ATOM 1012 O O . VAL A 1 124 ? 14.842 -2.562 -2.369 1.00 84.75 124 VAL A O 1
ATOM 1015 N N . LEU A 1 125 ? 14.707 -2.060 -4.561 1.00 86.19 125 LEU A N 1
ATOM 1016 C CA . LEU A 1 125 ? 14.834 -3.392 -5.127 1.00 86.19 125 LEU A CA 1
ATOM 1017 C C . LEU A 1 125 ? 15.958 -3.408 -6.185 1.00 86.19 125 LEU A C 1
ATOM 1019 O O . LEU A 1 125 ? 15.675 -3.491 -7.385 1.00 86.19 125 LEU A O 1
ATOM 1023 N N . PRO A 1 126 ? 17.236 -3.311 -5.765 1.00 90.81 126 PRO A N 1
ATOM 1024 C CA . PRO A 1 126 ? 18.363 -3.342 -6.685 1.00 90.81 126 PRO A CA 1
ATOM 1025 C C . PRO A 1 126 ? 18.391 -4.659 -7.459 1.00 90.81 126 PRO A C 1
ATOM 1027 O O . PRO A 1 126 ? 18.385 -5.736 -6.867 1.00 90.81 126 PRO A O 1
ATOM 1030 N N . SER A 1 127 ? 18.444 -4.570 -8.783 1.00 93.44 127 SER A N 1
ATOM 1031 C CA . SER A 1 127 ? 18.472 -5.709 -9.705 1.00 93.44 127 SER A CA 1
ATOM 1032 C C . SER A 1 127 ? 19.674 -5.623 -10.630 1.00 93.44 127 SER A C 1
ATOM 1034 O O . SER A 1 127 ? 20.155 -4.520 -10.892 1.00 93.44 127 SER A O 1
ATOM 1036 N N . SER A 1 128 ? 20.138 -6.757 -11.147 1.00 94.88 128 SER A N 1
ATOM 1037 C CA . SER A 1 128 ? 21.169 -6.807 -12.185 1.00 94.88 128 SER A CA 1
ATOM 1038 C C . SER A 1 128 ? 20.899 -7.906 -13.208 1.00 94.88 128 SER A C 1
ATOM 1040 O O . SER A 1 128 ? 20.233 -8.8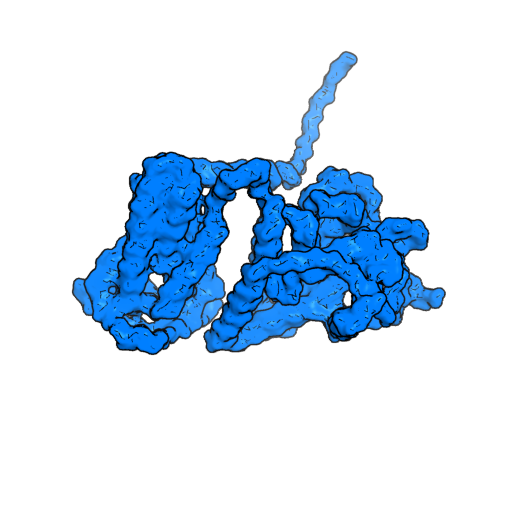96 -12.904 1.00 94.88 128 SER A O 1
ATOM 1042 N N . LEU A 1 129 ? 21.446 -7.767 -14.414 1.00 92.50 129 LEU A N 1
ATOM 1043 C CA . LEU A 1 129 ? 21.489 -8.868 -15.381 1.00 92.50 129 LEU A CA 1
ATOM 1044 C C . LEU A 1 129 ? 22.459 -9.960 -14.913 1.00 92.50 129 LEU A C 1
ATOM 1046 O O . LEU A 1 129 ? 23.507 -9.659 -14.345 1.00 92.50 129 LEU A O 1
ATOM 1050 N N . ASP A 1 130 ? 22.131 -11.217 -15.214 1.00 88.94 130 ASP A N 1
ATOM 1051 C CA . ASP A 1 130 ? 23.032 -12.368 -15.042 1.00 88.94 130 ASP A CA 1
ATOM 1052 C C . ASP A 1 130 ? 24.270 -12.259 -15.936 1.00 88.94 130 ASP A C 1
ATOM 1054 O O . ASP A 1 130 ? 25.404 -12.440 -15.498 1.00 88.94 130 ASP A O 1
ATOM 1058 N N . PHE A 1 131 ? 24.058 -11.892 -17.200 1.00 87.31 131 PHE A N 1
ATOM 1059 C CA . PHE A 1 131 ? 25.136 -11.708 -18.159 1.00 87.31 131 PHE A CA 1
ATOM 1060 C C . PHE A 1 131 ? 24.769 -10.672 -19.220 1.00 87.31 131 PHE A C 1
ATOM 1062 O O . PHE A 1 131 ? 23.704 -10.756 -19.839 1.00 87.31 131 PHE A O 1
ATOM 1069 N N . ARG A 1 132 ? 25.691 -9.740 -19.497 1.00 86.50 132 ARG A N 1
ATOM 1070 C CA . ARG A 1 132 ? 25.558 -8.762 -20.582 1.00 86.50 132 ARG A CA 1
ATOM 1071 C C . ARG A 1 132 ? 26.570 -9.041 -21.687 1.00 86.50 132 ARG A C 1
ATOM 1073 O O . ARG A 1 132 ? 27.776 -8.968 -21.478 1.00 86.50 132 ARG A O 1
ATOM 1080 N N . THR A 1 133 ? 26.067 -9.351 -22.882 1.00 89.44 133 THR A N 1
ATOM 1081 C CA . THR A 1 133 ? 26.914 -9.607 -24.055 1.00 89.44 133 THR A CA 1
ATOM 1082 C C . THR A 1 133 ? 27.587 -8.308 -24.512 1.00 89.44 133 THR A C 1
ATOM 1084 O O . THR A 1 133 ? 26.901 -7.309 -24.737 1.00 89.44 133 THR A O 1
ATOM 1087 N N . ALA A 1 134 ? 28.914 -8.322 -24.658 1.00 91.94 134 ALA A N 1
ATOM 1088 C CA . ALA A 1 134 ? 29.675 -7.162 -25.115 1.00 91.94 134 ALA A CA 1
ATOM 1089 C C . ALA A 1 134 ? 29.342 -6.815 -26.574 1.00 91.94 134 ALA A C 1
ATOM 1091 O O . ALA A 1 134 ? 29.289 -7.691 -27.441 1.00 91.94 134 ALA A O 1
ATOM 1092 N N . ALA A 1 135 ? 29.114 -5.531 -26.841 1.00 93.69 135 ALA A N 1
ATOM 1093 C CA . ALA A 1 135 ? 28.872 -5.022 -28.183 1.00 93.69 135 ALA A CA 1
ATOM 1094 C C . ALA A 1 135 ? 30.183 -4.674 -28.918 1.00 93.69 135 ALA A C 1
ATOM 1096 O O . ALA A 1 135 ? 31.175 -4.349 -28.261 1.00 93.69 135 ALA A O 1
ATOM 1097 N N . PRO A 1 136 ? 30.191 -4.684 -30.268 1.00 94.31 136 PRO A N 1
ATOM 1098 C CA . PRO A 1 136 ? 31.359 -4.291 -31.059 1.00 94.31 136 PRO A CA 1
ATOM 1099 C C . PRO A 1 136 ? 31.804 -2.857 -30.746 1.00 94.31 136 PRO A C 1
ATOM 1101 O O . PRO A 1 136 ? 30.957 -1.964 -30.721 1.00 94.31 136 PRO A O 1
ATOM 1104 N N . GLU A 1 137 ? 33.108 -2.624 -30.578 1.00 92.75 137 GLU A N 1
ATOM 1105 C CA . GLU A 1 137 ? 33.679 -1.338 -30.126 1.00 92.75 137 GLU A CA 1
ATOM 1106 C C . GLU A 1 137 ? 33.272 -0.131 -30.986 1.00 92.75 137 GLU A C 1
ATOM 1108 O O . GLU A 1 137 ? 33.073 0.967 -30.475 1.00 92.75 137 GLU A O 1
ATOM 1113 N N . SER A 1 138 ? 33.073 -0.334 -32.291 1.00 92.75 138 SER A N 1
ATOM 1114 C CA . SER A 1 138 ? 32.656 0.712 -33.235 1.00 92.75 138 SER A CA 1
ATOM 1115 C C . SER A 1 138 ? 31.153 1.028 -33.214 1.00 92.75 138 SER A C 1
ATOM 1117 O O . SER A 1 138 ? 30.693 1.887 -33.967 1.00 92.75 138 SER A O 1
ATOM 1119 N N . SER A 1 139 ? 30.360 0.332 -32.395 1.00 95.56 139 SER A N 1
ATOM 1120 C CA . SER A 1 139 ? 28.902 0.481 -32.360 1.00 95.56 139 SER A CA 1
ATOM 1121 C C . SER A 1 139 ? 28.432 1.476 -31.297 1.00 95.56 139 SER A C 1
ATOM 1123 O O . SER A 1 139 ? 28.993 1.567 -30.207 1.00 95.56 139 SER A O 1
ATOM 1125 N N . LEU A 1 140 ? 27.309 2.157 -31.563 1.00 96.31 140 LEU A N 1
ATOM 1126 C CA . LEU A 1 140 ? 26.625 2.985 -30.560 1.00 96.31 140 LEU A CA 1
ATOM 1127 C C . LEU A 1 140 ? 26.285 2.185 -29.292 1.00 96.31 140 LEU A C 1
ATOM 1129 O O . LEU A 1 140 ? 26.336 2.720 -28.188 1.00 96.31 140 LEU A O 1
ATOM 1133 N N . LEU A 1 141 ? 25.959 0.896 -29.443 1.00 96.56 141 LEU A N 1
ATOM 1134 C CA . LEU A 1 141 ? 25.660 0.034 -28.307 1.00 96.56 141 LEU A CA 1
ATOM 1135 C C . LEU A 1 141 ? 26.859 -0.095 -27.363 1.00 96.56 141 LEU A C 1
ATOM 1137 O O . LEU A 1 141 ? 26.660 -0.068 -26.156 1.00 96.56 141 LEU A O 1
ATOM 1141 N N . HIS A 1 142 ? 28.083 -0.184 -27.883 1.00 96.12 142 HIS A N 1
ATOM 1142 C CA . HIS A 1 142 ? 29.277 -0.235 -27.042 1.00 96.12 142 HIS A CA 1
ATOM 1143 C C . HIS A 1 142 ? 29.441 1.045 -26.214 1.00 96.12 142 HIS A C 1
ATOM 1145 O O . HIS A 1 142 ? 29.636 0.963 -25.006 1.00 96.12 142 HIS A O 1
ATOM 1151 N N . LEU A 1 143 ? 29.232 2.222 -26.815 1.00 96.00 143 LEU A N 1
ATOM 1152 C CA . LEU A 1 143 ? 29.239 3.492 -26.080 1.00 96.00 143 LEU A CA 1
ATOM 1153 C C . LEU A 1 143 ? 28.171 3.520 -24.973 1.00 96.00 143 LEU A C 1
ATOM 1155 O O . LEU A 1 143 ? 28.470 3.887 -23.838 1.00 96.00 143 LEU A O 1
ATOM 1159 N N . ILE A 1 144 ? 26.944 3.075 -25.262 1.00 94.56 144 ILE A N 1
ATOM 1160 C CA . ILE A 1 144 ? 25.895 2.946 -24.236 1.00 94.56 144 ILE A CA 1
ATOM 1161 C C . ILE A 1 144 ? 26.366 2.001 -23.129 1.00 94.56 144 ILE A C 1
ATOM 1163 O O . ILE A 1 144 ? 26.236 2.317 -21.953 1.00 94.56 144 ILE A O 1
ATOM 1167 N N . GLN A 1 145 ? 26.971 0.871 -23.493 1.00 93.69 145 GLN A N 1
ATOM 1168 C CA . GLN A 1 145 ? 27.471 -0.099 -22.531 1.00 93.69 145 GLN A CA 1
ATOM 1169 C C . GLN A 1 145 ? 28.620 0.442 -21.655 1.00 93.69 145 GLN A C 1
ATOM 1171 O O . GLN A 1 145 ? 28.773 -0.002 -20.521 1.00 93.69 145 GLN A O 1
ATOM 1176 N N . THR A 1 146 ? 29.407 1.408 -22.130 1.00 92.06 146 THR A N 1
ATOM 1177 C CA . THR A 1 146 ? 30.434 2.065 -21.299 1.00 92.06 146 THR A CA 1
ATOM 1178 C C . THR A 1 146 ? 29.871 3.097 -20.323 1.00 92.06 146 THR A C 1
ATOM 1180 O O . THR A 1 146 ? 30.486 3.354 -19.292 1.00 92.06 146 THR A O 1
ATOM 1183 N N . LEU A 1 147 ? 28.715 3.689 -20.635 1.00 90.00 147 LEU A N 1
ATOM 1184 C CA . LEU A 1 147 ? 28.085 4.735 -19.824 1.00 90.00 147 LEU A CA 1
ATOM 1185 C C . LEU A 1 147 ? 27.021 4.187 -18.867 1.00 90.00 147 LEU A C 1
ATOM 1187 O O . LEU A 1 147 ? 26.681 4.849 -17.889 1.00 90.00 147 LEU A O 1
ATOM 1191 N N . ASP A 1 148 ? 26.489 3.002 -19.164 1.00 89.81 148 ASP A N 1
ATOM 1192 C CA . ASP A 1 148 ? 25.371 2.396 -18.455 1.00 89.81 148 ASP A CA 1
ATOM 1193 C C . ASP A 1 148 ? 25.744 1.041 -17.846 1.00 89.81 148 ASP A C 1
ATOM 1195 O O . ASP A 1 148 ? 26.361 0.183 -18.496 1.00 89.81 148 ASP A O 1
ATOM 1199 N N . SER A 1 149 ? 25.340 0.831 -16.595 1.00 87.81 149 SER A N 1
ATOM 1200 C CA . SER A 1 149 ? 25.655 -0.390 -15.855 1.00 87.81 149 SER A CA 1
ATOM 1201 C C . SER A 1 149 ? 24.708 -1.535 -16.230 1.00 87.81 149 SER A C 1
ATOM 1203 O O . SER A 1 149 ? 23.740 -1.360 -16.962 1.00 87.81 149 SER A O 1
ATOM 1205 N N . ALA A 1 150 ? 25.005 -2.744 -15.753 1.00 91.19 150 ALA A N 1
ATOM 1206 C CA . ALA A 1 150 ? 24.109 -3.894 -15.885 1.00 91.19 150 ALA A CA 1
ATOM 1207 C C . ALA A 1 150 ? 23.101 -3.991 -14.719 1.00 91.19 150 ALA A C 1
ATOM 1209 O O . ALA A 1 150 ? 22.520 -5.056 -14.508 1.00 91.19 150 ALA A O 1
ATOM 1210 N N . ASN A 1 151 ? 22.939 -2.911 -13.946 1.00 92.00 151 ASN A N 1
ATOM 1211 C CA . ASN A 1 151 ? 22.054 -2.830 -12.786 1.00 92.00 151 ASN A CA 1
ATOM 1212 C C . ASN A 1 151 ? 20.759 -2.074 -13.134 1.00 92.00 151 ASN A C 1
ATOM 1214 O O . ASN A 1 151 ? 20.669 -1.441 -14.179 1.00 92.00 151 ASN A O 1
ATOM 1218 N N . SER A 1 152 ? 19.769 -2.101 -12.235 1.00 92.62 152 SER A N 1
ATOM 1219 C CA . SER A 1 152 ? 18.491 -1.377 -12.371 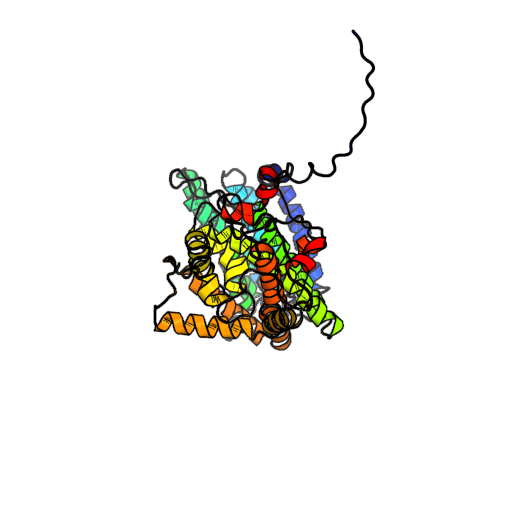1.00 92.62 152 SER A CA 1
ATOM 1220 C C . SER A 1 152 ? 17.650 -1.852 -13.565 1.00 92.62 152 SER A C 1
ATOM 1222 O O . SER A 1 152 ? 17.144 -1.060 -14.360 1.00 92.62 152 SER A O 1
ATOM 1224 N N . VAL A 1 153 ? 17.509 -3.172 -13.706 1.00 92.44 153 VAL A N 1
ATOM 1225 C CA . VAL A 1 153 ? 16.954 -3.801 -14.916 1.00 92.44 153 VAL A CA 1
ATOM 1226 C C . VAL A 1 153 ? 15.453 -4.082 -14.844 1.00 92.44 153 VAL A C 1
ATOM 1228 O O . VAL A 1 153 ? 14.783 -4.025 -15.874 1.00 92.44 153 VAL A O 1
ATOM 1231 N N . ILE A 1 154 ? 14.889 -4.328 -13.656 1.00 92.50 154 ILE A N 1
ATOM 1232 C CA . ILE A 1 154 ? 13.471 -4.693 -13.496 1.00 92.50 154 ILE A CA 1
ATOM 1233 C C . ILE A 1 154 ? 12.740 -3.781 -12.493 1.00 92.50 154 ILE A C 1
ATOM 1235 O O . ILE A 1 154 ? 13.243 -3.554 -11.390 1.00 92.50 154 ILE A O 1
ATOM 1239 N N . PRO A 1 155 ? 11.535 -3.275 -12.831 1.00 94.81 155 PRO A N 1
ATOM 1240 C CA . PRO A 1 155 ? 10.900 -3.318 -14.154 1.00 94.81 155 PRO A CA 1
ATOM 1241 C C . PRO A 1 155 ? 11.610 -2.394 -15.160 1.00 94.81 155 PRO A C 1
ATOM 1243 O O . PRO A 1 155 ? 12.105 -1.334 -14.776 1.00 94.81 155 PRO A O 1
ATOM 1246 N N . SER A 1 156 ? 11.631 -2.756 -16.450 1.00 96.75 156 SER A N 1
ATOM 1247 C CA . SER A 1 156 ? 12.336 -1.960 -17.469 1.00 96.75 156 SER A CA 1
ATOM 1248 C C . SER A 1 156 ? 11.719 -0.565 -17.636 1.00 96.75 156 SER A C 1
ATOM 1250 O O . SER A 1 156 ? 10.582 -0.426 -18.097 1.00 96.75 156 SER A O 1
ATOM 1252 N N . GLY A 1 157 ? 12.483 0.484 -17.311 1.00 94.25 157 GLY A N 1
ATOM 1253 C CA . GLY A 1 157 ? 12.063 1.881 -17.481 1.00 94.25 157 GLY A CA 1
ATOM 1254 C C . GLY A 1 157 ? 11.893 2.292 -18.947 1.00 94.25 157 GLY A C 1
ATOM 1255 O O . GLY A 1 157 ? 10.934 2.992 -19.286 1.00 94.25 157 GLY A O 1
ATOM 1256 N N . HIS A 1 158 ? 12.760 1.769 -19.825 1.00 95.69 158 HIS A N 1
ATOM 1257 C CA . HIS A 1 158 ? 12.691 1.944 -21.282 1.00 95.69 158 HIS A CA 1
ATOM 1258 C C . HIS A 1 158 ? 11.368 1.445 -21.867 1.00 95.69 158 HIS A C 1
ATOM 1260 O O . HIS A 1 158 ? 10.888 1.984 -22.861 1.00 95.69 158 HIS A O 1
ATOM 1266 N N . VAL A 1 159 ? 10.755 0.450 -21.227 1.00 97.56 159 VAL A N 1
ATOM 1267 C CA . VAL A 1 159 ? 9.454 -0.101 -21.610 1.00 97.56 159 VAL A CA 1
ATOM 1268 C C . VAL A 1 159 ? 8.330 0.639 -20.885 1.00 97.56 159 VAL A C 1
ATOM 1270 O O . VAL A 1 159 ? 7.378 1.102 -21.514 1.00 97.56 159 VAL A O 1
ATOM 1273 N N . ALA A 1 160 ? 8.443 0.805 -19.567 1.00 97.06 160 ALA A N 1
ATOM 1274 C CA . ALA A 1 160 ? 7.369 1.342 -18.743 1.00 97.06 160 ALA A CA 1
ATOM 1275 C C . ALA A 1 160 ? 6.952 2.770 -19.135 1.00 97.06 160 ALA A C 1
ATOM 1277 O O . ALA A 1 160 ? 5.761 3.059 -19.280 1.00 97.06 160 ALA A O 1
ATOM 1278 N N . LEU A 1 161 ? 7.918 3.668 -19.348 1.00 96.69 161 LEU A N 1
ATOM 1279 C CA . LEU A 1 161 ? 7.635 5.069 -19.661 1.00 96.69 161 LEU A CA 1
ATOM 1280 C C . LEU A 1 161 ? 6.832 5.240 -20.968 1.00 96.69 161 LEU A C 1
ATOM 1282 O O . LEU A 1 161 ? 5.743 5.819 -20.898 1.00 96.69 161 LEU A O 1
ATOM 1286 N N . PRO A 1 162 ? 7.275 4.748 -22.146 1.00 97.19 162 PRO A N 1
ATOM 1287 C CA . PRO A 1 162 ? 6.512 4.925 -23.382 1.00 97.19 162 PRO A CA 1
ATOM 1288 C C . PRO A 1 162 ? 5.155 4.209 -23.355 1.00 97.19 162 PRO A C 1
ATOM 1290 O O . PRO A 1 162 ? 4.183 4.761 -23.876 1.00 97.19 162 PRO A O 1
ATOM 1293 N N . PHE A 1 163 ? 5.039 3.048 -22.695 1.00 95.94 163 PHE A N 1
ATOM 1294 C CA . PHE A 1 163 ? 3.739 2.393 -22.503 1.00 95.94 163 PHE A CA 1
ATOM 1295 C C . PHE A 1 163 ? 2.789 3.229 -21.636 1.00 95.94 163 PHE A C 1
ATOM 1297 O O . PHE A 1 163 ? 1.610 3.354 -21.976 1.00 95.94 163 PHE A O 1
ATOM 1304 N N . SER A 1 164 ? 3.286 3.856 -20.564 1.00 95.69 164 SER A N 1
ATOM 1305 C CA . SER A 1 164 ? 2.468 4.737 -19.719 1.00 95.69 164 SER A CA 1
ATOM 1306 C C . SER A 1 164 ? 1.966 5.960 -20.494 1.00 95.69 164 SER A C 1
ATOM 1308 O O . SER A 1 164 ? 0.797 6.325 -20.380 1.00 95.69 164 SER A O 1
ATOM 1310 N N . ILE A 1 165 ? 2.800 6.542 -21.368 1.00 97.12 165 ILE A N 1
ATOM 1311 C CA . ILE A 1 165 ? 2.402 7.651 -22.246 1.00 97.12 165 ILE A CA 1
ATOM 1312 C C . ILE A 1 165 ? 1.328 7.184 -23.234 1.00 97.12 165 ILE A C 1
ATOM 1314 O O . ILE A 1 165 ? 0.312 7.863 -23.403 1.00 97.12 165 ILE A O 1
ATOM 1318 N N . ALA A 1 166 ? 1.524 6.027 -23.874 1.00 92.75 166 ALA A N 1
ATOM 1319 C CA . ALA A 1 166 ? 0.583 5.469 -24.842 1.00 92.75 166 ALA A CA 1
ATOM 1320 C C . ALA A 1 166 ? -0.801 5.216 -24.224 1.00 92.75 166 ALA A C 1
ATOM 1322 O O . ALA A 1 166 ? -1.825 5.595 -24.812 1.00 92.75 166 ALA A O 1
ATOM 1323 N N . LEU A 1 167 ? -0.828 4.627 -23.025 1.00 88.44 167 LEU A N 1
ATOM 1324 C CA . LEU A 1 167 ? -2.050 4.324 -22.286 1.00 88.44 167 LEU A CA 1
ATOM 1325 C C . LEU A 1 167 ? -2.710 5.594 -21.737 1.00 88.44 167 LEU A C 1
ATOM 1327 O O . LEU A 1 167 ? -3.921 5.761 -21.873 1.00 88.44 167 LEU A O 1
ATOM 1331 N N . ALA A 1 168 ? -1.938 6.548 -21.222 1.00 90.38 168 ALA A N 1
ATOM 1332 C CA . ALA A 1 168 ? -2.469 7.842 -20.811 1.00 90.38 168 ALA A CA 1
ATOM 1333 C C . ALA A 1 168 ? -3.064 8.623 -21.998 1.00 90.38 168 ALA A C 1
ATOM 1335 O O . ALA A 1 168 ? -4.139 9.209 -21.876 1.00 90.38 168 ALA A O 1
ATOM 1336 N N . CYS A 1 169 ? -2.440 8.583 -23.181 1.00 93.25 169 CYS A N 1
ATOM 1337 C CA . CYS A 1 169 ? -3.021 9.151 -24.403 1.00 93.25 169 CYS A CA 1
ATOM 1338 C C . CYS A 1 169 ? -4.319 8.436 -24.807 1.00 93.25 169 CYS A C 1
ATOM 1340 O O . CYS A 1 169 ? -5.252 9.083 -25.283 1.00 93.25 169 CYS A O 1
ATOM 1342 N N . PHE A 1 170 ? -4.405 7.118 -24.608 1.00 88.44 170 PHE A N 1
ATOM 1343 C CA . PHE A 1 170 ? -5.638 6.366 -24.840 1.00 88.44 170 PHE A CA 1
ATOM 1344 C C . PHE A 1 170 ? -6.750 6.798 -23.873 1.00 88.44 170 PHE A C 1
ATOM 1346 O O . PHE A 1 170 ? -7.879 7.031 -24.301 1.00 88.44 170 PHE A O 1
ATOM 1353 N N . ILE A 1 171 ? -6.438 6.991 -22.589 1.00 84.94 171 ILE A N 1
ATOM 1354 C CA . ILE A 1 171 ? -7.387 7.534 -21.605 1.00 84.94 171 ILE A CA 1
ATOM 1355 C C . ILE A 1 171 ? -7.816 8.954 -22.013 1.00 84.94 171 ILE A C 1
ATOM 1357 O O . ILE A 1 171 ? -9.012 9.254 -22.037 1.00 84.94 171 ILE A O 1
ATOM 1361 N N . ALA A 1 172 ? -6.873 9.805 -22.429 1.00 89.00 172 ALA A N 1
ATOM 1362 C CA . ALA A 1 172 ? -7.155 11.157 -22.911 1.00 89.00 172 ALA A CA 1
ATOM 1363 C C . ALA A 1 172 ? -8.078 11.164 -24.142 1.00 89.00 172 ALA A C 1
ATOM 1365 O O . ALA A 1 172 ? -8.987 11.993 -24.241 1.00 89.00 172 ALA A O 1
ATOM 1366 N N . LEU A 1 173 ? -7.892 10.212 -25.061 1.00 87.94 173 LEU A N 1
ATOM 1367 C CA . LEU A 1 173 ? -8.791 9.978 -26.189 1.00 87.94 173 LEU A CA 1
ATOM 1368 C C . LEU A 1 173 ? -10.222 9.702 -25.707 1.00 87.94 173 LEU A C 1
ATOM 1370 O O . LEU A 1 173 ? -11.151 10.331 -26.211 1.00 87.94 173 LEU A O 1
ATOM 1374 N N . GLN A 1 174 ? -10.407 8.808 -24.731 1.00 83.56 174 GLN A N 1
ATOM 1375 C CA . GLN A 1 174 ? -11.740 8.464 -24.215 1.00 83.56 174 GLN A CA 1
ATOM 1376 C C . GLN A 1 174 ? -12.429 9.642 -23.508 1.00 83.56 174 GLN A C 1
ATOM 1378 O O . GLN A 1 174 ? -13.655 9.720 -23.496 1.00 83.56 174 GLN A O 1
ATOM 1383 N N . GLN A 1 175 ? -11.657 10.571 -22.939 1.00 83.12 175 GLN A N 1
ATOM 1384 C CA . GLN A 1 175 ? -12.177 11.730 -22.204 1.00 83.12 175 GLN A CA 1
ATOM 1385 C C . GLN A 1 175 ? -12.325 13.005 -23.046 1.00 83.12 175 GLN A C 1
ATOM 1387 O O . GLN A 1 175 ? -12.835 14.016 -22.566 1.00 83.12 175 GLN A O 1
ATOM 1392 N N . SER A 1 176 ? -11.876 12.990 -24.299 1.00 85.00 176 SER A N 1
ATOM 1393 C CA . SER A 1 176 ? -11.886 14.183 -25.142 1.00 85.00 176 SER A CA 1
ATOM 1394 C C . SER A 1 176 ? -13.283 14.504 -25.677 1.00 85.00 176 SER A C 1
ATOM 1396 O O . SER A 1 176 ? -13.863 13.744 -26.452 1.00 85.00 176 SER A O 1
ATOM 1398 N N . GLU A 1 177 ? -13.803 15.684 -25.333 1.00 81.06 177 GLU A N 1
ATOM 1399 C CA . GLU A 1 177 ? -15.143 16.122 -25.751 1.00 81.06 177 GLU A CA 1
ATOM 1400 C C . GLU A 1 177 ? -15.194 16.435 -27.266 1.00 81.06 177 GLU A C 1
ATOM 1402 O O . GLU A 1 177 ? -16.082 15.960 -27.979 1.00 81.06 177 GLU A O 1
ATOM 1407 N N . SER A 1 178 ? -14.184 17.136 -27.802 1.00 87.75 178 SER A N 1
ATOM 1408 C CA . SER A 1 178 ? -14.108 17.530 -29.221 1.00 87.75 178 SER A CA 1
ATOM 1409 C C . SER A 1 178 ? -13.598 16.415 -30.144 1.00 87.75 178 SER A C 1
ATOM 1411 O O . SER A 1 178 ? -12.642 15.704 -29.824 1.00 87.75 178 SER A O 1
ATOM 1413 N N . ARG A 1 179 ? -14.172 16.322 -31.356 1.00 87.88 179 ARG A N 1
ATOM 1414 C CA . ARG A 1 179 ? -13.725 15.403 -32.422 1.00 87.88 179 ARG A CA 1
ATOM 1415 C C . ARG A 1 179 ? -12.257 15.628 -32.804 1.00 87.88 179 ARG A C 1
ATOM 1417 O O . ARG A 1 179 ? -11.540 14.658 -33.044 1.00 87.88 179 ARG A O 1
ATOM 1424 N N . ASN A 1 180 ? -11.799 16.881 -32.808 1.00 90.81 180 ASN A N 1
ATOM 1425 C CA . ASN A 1 180 ? -10.412 17.222 -33.138 1.00 90.81 180 ASN A CA 1
ATOM 1426 C C . ASN A 1 180 ? -9.445 16.739 -32.050 1.00 90.81 180 ASN A C 1
ATOM 1428 O O . ASN A 1 180 ? -8.433 16.114 -32.368 1.00 90.81 180 ASN A O 1
ATOM 1432 N N . ALA A 1 181 ? -9.795 16.949 -30.776 1.00 89.19 181 ALA A N 1
ATOM 1433 C CA . ALA A 1 181 ? -9.015 16.463 -29.637 1.00 89.19 181 ALA A CA 1
ATOM 1434 C C . ALA A 1 181 ? -8.960 14.926 -29.610 1.00 89.19 181 ALA A C 1
ATOM 1436 O O . ALA A 1 181 ? -7.880 14.354 -29.483 1.00 89.19 181 ALA A O 1
ATOM 1437 N N . ARG A 1 182 ? -10.089 14.240 -29.848 1.00 87.69 182 ARG A N 1
ATOM 1438 C CA . ARG A 1 182 ? -10.114 12.773 -30.002 1.00 87.69 182 ARG A CA 1
ATOM 1439 C C . ARG A 1 182 ? -9.194 12.306 -31.126 1.00 87.69 182 ARG A C 1
ATOM 1441 O O . ARG A 1 182 ? -8.373 11.419 -30.921 1.00 87.69 182 ARG A O 1
ATOM 1448 N N . GLY A 1 183 ? -9.290 12.913 -32.309 1.00 90.94 183 GLY A N 1
ATOM 1449 C CA . GLY A 1 183 ? -8.423 12.573 -33.439 1.00 90.94 183 GLY A CA 1
ATOM 1450 C C . GLY A 1 183 ? -6.935 12.754 -33.122 1.00 90.94 183 GLY A C 1
ATOM 1451 O O . GLY A 1 183 ? -6.124 11.905 -33.490 1.00 90.94 183 GLY A O 1
ATOM 1452 N N . PHE A 1 184 ? -6.584 13.823 -32.403 1.00 96.88 184 PHE A N 1
ATOM 1453 C CA . PHE A 1 184 ? -5.223 14.074 -31.934 1.00 96.88 184 PHE A CA 1
ATOM 1454 C C . PHE A 1 184 ? -4.742 12.987 -30.963 1.00 96.88 184 PHE A C 1
ATOM 1456 O O . PHE A 1 184 ? -3.739 12.329 -31.240 1.00 96.88 184 PHE A O 1
ATOM 1463 N N . TRP A 1 185 ? -5.475 12.738 -29.874 1.00 94.88 185 TRP A N 1
ATOM 1464 C CA . TRP A 1 185 ? -5.071 11.762 -28.858 1.00 94.88 185 TRP A CA 1
ATOM 1465 C C . TRP A 1 185 ? -5.055 10.325 -29.378 1.00 94.88 185 TRP A C 1
ATOM 1467 O O . TRP A 1 185 ? -4.200 9.545 -28.967 1.00 94.88 185 TRP A O 1
ATOM 1477 N N . LYS A 1 186 ? -5.912 9.986 -30.351 1.00 92.38 186 LYS A N 1
ATOM 1478 C CA . LYS A 1 186 ? -5.841 8.705 -31.070 1.00 92.38 186 LYS A CA 1
ATOM 1479 C C . LYS A 1 186 ? -4.511 8.542 -31.806 1.00 92.38 186 LYS A C 1
ATOM 1481 O O . LYS A 1 186 ? -3.879 7.497 -31.679 1.00 92.38 186 LYS A O 1
ATOM 1486 N N . ARG A 1 187 ? -4.080 9.561 -32.563 1.00 96.50 187 ARG A N 1
ATOM 1487 C CA . ARG A 1 187 ? -2.792 9.530 -33.279 1.00 96.50 187 ARG A CA 1
ATOM 1488 C C . ARG A 1 187 ? -1.619 9.450 -32.310 1.00 96.50 187 ARG A C 1
ATOM 1490 O O . ARG A 1 187 ? -0.729 8.640 -32.530 1.00 96.50 187 ARG A O 1
ATOM 1497 N N . MET A 1 188 ? -1.653 10.228 -31.228 1.00 96.50 188 MET A N 1
ATOM 1498 C CA . MET A 1 188 ? -0.612 10.196 -30.197 1.00 96.50 188 MET A CA 1
ATOM 1499 C C . MET A 1 188 ? -0.532 8.835 -29.505 1.00 96.50 188 MET A C 1
ATOM 1501 O O . MET A 1 188 ? 0.556 8.289 -29.373 1.00 96.50 188 MET A O 1
ATOM 1505 N N . SER A 1 189 ? -1.670 8.256 -29.116 1.00 92.56 189 SER A N 1
ATOM 1506 C CA . SER A 1 189 ? -1.710 6.934 -28.486 1.00 92.56 189 SER A CA 1
ATOM 1507 C C . SER A 1 189 ? -1.140 5.855 -29.408 1.00 92.56 189 SER A C 1
ATOM 1509 O O . SER A 1 189 ? -0.289 5.084 -28.978 1.00 92.56 189 SER A O 1
ATOM 1511 N N . PHE A 1 190 ? -1.528 5.850 -30.689 1.00 88.44 190 PHE A N 1
ATOM 1512 C CA . PHE A 1 190 ? -0.984 4.904 -31.665 1.00 88.44 190 PHE A CA 1
ATOM 1513 C C . PHE A 1 190 ? 0.518 5.102 -31.895 1.00 88.44 190 PHE A C 1
ATOM 1515 O O . PHE A 1 190 ? 1.266 4.130 -31.895 1.00 88.44 190 PHE A O 1
ATOM 1522 N N . PHE A 1 191 ? 0.963 6.354 -32.044 1.00 96.12 191 PHE A N 1
ATOM 1523 C CA . PHE A 1 191 ? 2.375 6.689 -32.212 1.00 96.12 191 PHE A CA 1
ATOM 1524 C C . PHE A 1 191 ? 3.215 6.182 -31.035 1.00 96.12 191 PHE A C 1
ATOM 1526 O O . PHE A 1 191 ? 4.161 5.429 -31.249 1.00 96.12 191 PHE A O 1
ATOM 1533 N N . TYR A 1 192 ? 2.839 6.523 -29.798 1.00 96.00 192 TYR A N 1
ATOM 1534 C CA . TYR A 1 192 ? 3.579 6.082 -28.613 1.00 96.00 192 TYR A CA 1
ATOM 1535 C C . TYR A 1 192 ? 3.483 4.580 -28.379 1.00 96.00 192 TYR A C 1
ATOM 1537 O O . TYR A 1 192 ? 4.460 4.004 -27.924 1.00 96.00 192 TYR A O 1
ATOM 1545 N N . LEU A 1 193 ? 2.365 3.928 -28.711 1.00 91.56 193 LEU A N 1
ATOM 1546 C CA . LEU A 1 193 ? 2.259 2.472 -28.607 1.00 91.56 193 LEU A CA 1
ATOM 1547 C C . LEU A 1 193 ? 3.200 1.777 -29.596 1.00 91.56 193 LEU A C 1
ATOM 1549 O O . LEU A 1 193 ? 3.935 0.872 -29.211 1.00 91.56 193 LEU A O 1
ATOM 1553 N N . ALA A 1 194 ? 3.217 2.223 -30.854 1.00 89.25 194 ALA A N 1
ATOM 1554 C CA . ALA A 1 194 ? 4.134 1.695 -31.859 1.00 89.25 194 ALA A CA 1
ATOM 1555 C C . ALA A 1 194 ? 5.595 1.916 -31.440 1.00 89.25 194 ALA A C 1
ATOM 1557 O O . ALA A 1 194 ? 6.406 0.994 -31.509 1.00 89.25 194 ALA A O 1
ATOM 1558 N N . TRP A 1 195 ? 5.920 3.108 -30.931 1.00 96.81 195 TRP A N 1
ATOM 1559 C CA . TRP A 1 195 ? 7.267 3.416 -30.452 1.00 96.81 195 TRP A CA 1
ATOM 1560 C C . TRP A 1 195 ? 7.642 2.638 -29.185 1.00 96.81 195 TRP A C 1
ATOM 1562 O O . TRP A 1 195 ? 8.780 2.198 -29.061 1.00 96.81 195 TRP A O 1
ATOM 1572 N N . ALA A 1 196 ? 6.694 2.398 -28.275 1.00 93.56 196 ALA A N 1
ATOM 1573 C CA . ALA A 1 196 ? 6.894 1.568 -27.090 1.00 93.56 196 ALA A CA 1
ATOM 1574 C C . ALA A 1 196 ? 7.252 0.129 -27.474 1.00 93.56 196 ALA A C 1
ATOM 1576 O O . ALA A 1 196 ? 8.175 -0.445 -26.899 1.00 93.56 196 ALA A O 1
ATOM 1577 N N . LEU A 1 197 ? 6.572 -0.438 -28.476 1.00 90.94 197 LEU A N 1
ATOM 1578 C CA . LEU A 1 197 ? 6.879 -1.768 -29.007 1.00 90.94 197 LEU A CA 1
ATOM 1579 C C . LEU A 1 197 ? 8.264 -1.811 -29.662 1.00 90.94 197 LEU A C 1
ATOM 1581 O O . LEU A 1 197 ? 9.018 -2.751 -29.419 1.00 90.94 197 LEU A O 1
ATOM 1585 N N . LEU A 1 198 ? 8.630 -0.784 -30.437 1.00 96.75 198 LEU A N 1
ATOM 1586 C CA . LEU A 1 198 ? 9.960 -0.680 -31.045 1.00 96.75 198 LEU A CA 1
ATOM 1587 C C . LEU A 1 198 ? 11.066 -0.563 -29.991 1.00 96.75 198 LEU A C 1
ATOM 1589 O O . LEU A 1 198 ? 12.066 -1.273 -30.085 1.00 96.75 198 LEU A O 1
ATOM 1593 N N . ILE A 1 199 ? 10.883 0.278 -28.969 1.00 97.75 199 ILE A N 1
ATOM 1594 C CA . ILE A 1 199 ? 11.841 0.397 -27.865 1.00 97.75 199 ILE A CA 1
ATOM 1595 C C . ILE A 1 199 ? 11.925 -0.924 -27.092 1.00 97.75 199 ILE A C 1
ATOM 1597 O O . ILE A 1 199 ? 13.031 -1.385 -26.833 1.00 97.75 199 ILE A O 1
ATOM 1601 N N . SER A 1 200 ? 10.801 -1.590 -26.816 1.00 96.56 200 SER A N 1
ATOM 1602 C CA . SER A 1 200 ? 10.782 -2.899 -26.137 1.00 96.56 200 SER A CA 1
ATOM 1603 C C . SER A 1 200 ? 11.507 -3.986 -26.933 1.00 96.56 200 SER A C 1
ATOM 1605 O O . SER A 1 200 ? 12.244 -4.794 -26.377 1.00 96.56 200 SER A O 1
ATOM 1607 N N . ALA A 1 201 ? 11.344 -4.009 -28.256 1.00 95.62 201 ALA A N 1
ATOM 1608 C CA . ALA A 1 201 ? 12.126 -4.900 -29.106 1.00 95.62 201 ALA A CA 1
ATOM 1609 C C . ALA A 1 201 ? 13.613 -4.523 -29.058 1.00 95.62 201 ALA A C 1
ATOM 1611 O O . ALA A 1 201 ? 14.471 -5.395 -28.930 1.00 95.62 201 ALA A O 1
ATOM 1612 N N . SER A 1 202 ? 13.926 -3.223 -29.100 1.00 97.94 202 SER A N 1
ATOM 1613 C CA . SER A 1 202 ? 15.306 -2.746 -29.041 1.00 97.94 202 SER A CA 1
ATOM 1614 C C . SER A 1 202 ? 15.999 -3.113 -27.731 1.00 97.94 202 SER A C 1
ATOM 1616 O O . SER A 1 202 ? 17.150 -3.514 -27.782 1.00 97.94 202 SER A O 1
ATOM 1618 N N . THR A 1 203 ? 15.318 -3.073 -26.580 1.00 96.44 203 THR A N 1
ATOM 1619 C CA . THR A 1 203 ? 15.909 -3.436 -25.279 1.00 96.44 203 THR A CA 1
ATOM 1620 C C . THR A 1 203 ? 16.329 -4.905 -25.217 1.00 96.44 203 THR A C 1
ATOM 1622 O O . THR A 1 203 ? 17.336 -5.235 -24.591 1.00 96.44 203 THR A O 1
ATOM 1625 N N . LEU A 1 204 ? 15.576 -5.779 -25.894 1.00 96.44 204 LEU A N 1
ATOM 1626 C CA . LEU A 1 204 ? 15.890 -7.204 -26.014 1.00 96.44 204 LEU A CA 1
ATOM 1627 C C . LEU A 1 204 ? 17.031 -7.433 -27.019 1.00 96.44 204 LEU A C 1
ATOM 1629 O O . LEU A 1 204 ? 17.974 -8.170 -26.743 1.00 96.44 204 LEU A O 1
ATOM 1633 N N . LEU A 1 205 ? 16.984 -6.754 -28.170 1.00 96.62 205 LEU A N 1
ATOM 1634 C CA . LEU A 1 205 ? 17.988 -6.860 -29.237 1.00 96.62 205 LEU A CA 1
ATOM 1635 C C . LEU A 1 205 ? 19.340 -6.243 -28.850 1.00 96.62 205 LEU A C 1
ATOM 1637 O O . LEU A 1 205 ? 20.377 -6.691 -29.336 1.00 96.62 205 LEU A O 1
ATOM 1641 N N . THR A 1 206 ? 19.361 -5.255 -27.955 1.00 95.69 206 THR A N 1
ATOM 1642 C CA . THR A 1 206 ? 20.590 -4.735 -27.337 1.00 95.69 206 THR A CA 1
ATOM 1643 C C . THR A 1 206 ? 21.072 -5.585 -26.162 1.00 95.69 206 THR A C 1
ATOM 1645 O O . THR A 1 206 ? 22.168 -5.341 -25.655 1.00 95.69 206 THR A O 1
ATOM 1648 N N . ARG A 1 207 ? 20.277 -6.577 -25.730 1.00 94.19 207 ARG A N 1
ATOM 1649 C CA . ARG A 1 207 ? 20.505 -7.405 -24.534 1.00 94.19 207 ARG A CA 1
ATOM 1650 C C . ARG A 1 207 ? 20.761 -6.580 -23.269 1.00 94.19 207 ARG A C 1
ATOM 1652 O O . ARG A 1 207 ? 21.567 -6.961 -22.423 1.00 94.19 207 ARG A O 1
ATOM 1659 N N . GLN A 1 208 ? 20.078 -5.442 -23.167 1.00 93.19 208 GLN A N 1
ATOM 1660 C CA . GLN A 1 208 ? 20.048 -4.610 -21.960 1.00 93.19 208 GLN A CA 1
ATOM 1661 C C . GLN A 1 208 ? 18.929 -5.044 -21.001 1.00 93.19 208 GLN A C 1
ATOM 1663 O O . GLN A 1 208 ? 18.933 -4.663 -19.838 1.00 93.19 208 GLN A O 1
ATOM 1668 N N . HIS A 1 209 ? 17.981 -5.853 -21.480 1.00 95.00 209 HIS A N 1
ATOM 1669 C CA . HIS A 1 209 ? 16.890 -6.420 -20.696 1.00 95.00 209 HIS A CA 1
ATOM 1670 C C . HIS A 1 209 ? 16.552 -7.829 -21.189 1.00 95.00 209 HIS A C 1
ATOM 1672 O O . HIS A 1 209 ? 16.720 -8.131 -22.375 1.00 95.00 209 HIS A O 1
ATOM 1678 N N . TYR A 1 210 ? 16.025 -8.659 -20.295 1.00 95.44 210 TYR A N 1
ATOM 1679 C CA . TYR A 1 210 ? 15.364 -9.915 -20.632 1.00 95.44 210 TYR A CA 1
ATOM 1680 C C . TYR A 1 210 ? 13.855 -9.717 -20.810 1.00 95.44 210 TYR A C 1
ATOM 1682 O O . TYR A 1 210 ? 13.270 -8.716 -20.383 1.00 95.44 210 TYR A O 1
ATOM 1690 N N . MET A 1 211 ? 13.186 -10.701 -21.410 1.00 93.75 211 MET A N 1
ATOM 1691 C CA . MET A 1 211 ? 11.738 -10.686 -21.636 1.00 93.75 211 MET A CA 1
ATOM 1692 C C . MET A 1 211 ? 10.946 -10.455 -20.342 1.00 93.75 211 MET A C 1
ATOM 1694 O O . MET A 1 211 ? 9.944 -9.740 -20.345 1.00 93.75 211 MET A O 1
ATOM 1698 N N . VAL A 1 212 ? 11.407 -11.013 -19.219 1.00 92.50 212 VAL A N 1
ATOM 1699 C CA . VAL A 1 212 ? 10.770 -10.814 -17.907 1.00 92.50 212 VAL A CA 1
ATOM 1700 C C . VAL A 1 212 ? 10.765 -9.339 -17.483 1.00 92.50 212 VAL A C 1
ATOM 1702 O O . VAL A 1 212 ? 9.753 -8.860 -16.971 1.00 92.50 212 VAL A O 1
ATOM 1705 N N . ASP A 1 213 ? 11.829 -8.591 -17.780 1.00 93.25 213 ASP A N 1
ATOM 1706 C CA . ASP A 1 213 ? 11.952 -7.168 -17.443 1.00 93.25 213 ASP A CA 1
ATOM 1707 C C . ASP A 1 213 ? 11.006 -6.310 -18.282 1.00 93.25 213 ASP A C 1
ATOM 1709 O O . ASP A 1 213 ? 10.412 -5.347 -17.785 1.00 93.25 213 ASP A O 1
ATOM 1713 N N . VAL A 1 214 ? 10.855 -6.681 -19.558 1.00 95.19 214 VAL A N 1
ATOM 1714 C CA . VAL A 1 214 ? 9.932 -6.047 -20.505 1.00 95.19 214 VAL A CA 1
ATOM 1715 C C . VAL A 1 214 ? 8.491 -6.264 -20.056 1.00 95.19 214 VAL A C 1
ATOM 1717 O O . VAL A 1 214 ? 7.734 -5.301 -19.933 1.00 95.19 214 VAL A O 1
ATOM 1720 N N . LEU A 1 215 ? 8.107 -7.502 -19.740 1.00 90.31 215 LEU A N 1
ATOM 1721 C CA . LEU A 1 215 ? 6.760 -7.809 -19.251 1.00 90.31 215 LEU A CA 1
ATOM 1722 C C . LEU A 1 215 ? 6.463 -7.107 -17.921 1.00 90.31 215 LEU A C 1
ATOM 1724 O O . LEU A 1 215 ? 5.376 -6.548 -17.754 1.00 90.31 215 LEU A O 1
ATOM 1728 N N . ALA A 1 216 ? 7.435 -7.068 -17.005 1.00 89.62 216 ALA A N 1
ATOM 1729 C CA . ALA A 1 216 ? 7.322 -6.317 -15.760 1.00 89.62 216 ALA A CA 1
ATOM 1730 C C . ALA A 1 216 ? 7.158 -4.808 -16.017 1.00 89.62 216 ALA A C 1
ATOM 1732 O O . ALA A 1 216 ? 6.334 -4.169 -15.365 1.00 89.62 216 ALA A O 1
ATOM 1733 N N . GLY A 1 217 ? 7.872 -4.244 -16.997 1.00 92.81 217 GLY A N 1
ATOM 1734 C CA . GLY A 1 217 ? 7.722 -2.853 -17.438 1.00 92.81 217 GLY A CA 1
ATOM 1735 C C . GLY A 1 217 ? 6.328 -2.538 -17.989 1.00 92.81 217 GLY A C 1
ATOM 1736 O O . GLY A 1 217 ? 5.731 -1.530 -17.610 1.00 92.81 217 GLY A O 1
ATOM 1737 N N . ILE A 1 218 ? 5.769 -3.419 -18.827 1.00 88.44 218 ILE A N 1
ATOM 1738 C CA . ILE A 1 218 ? 4.403 -3.280 -19.365 1.00 88.44 218 ILE A CA 1
ATOM 1739 C C . ILE A 1 218 ? 3.371 -3.334 -18.235 1.00 88.44 218 ILE A C 1
ATOM 1741 O O . ILE A 1 218 ? 2.491 -2.472 -18.156 1.00 88.44 218 ILE A O 1
ATOM 1745 N N . LEU A 1 219 ? 3.484 -4.325 -17.346 1.00 84.19 219 LEU A N 1
ATOM 1746 C CA . LEU A 1 219 ? 2.586 -4.470 -16.201 1.00 84.19 219 LEU A CA 1
ATOM 1747 C C . LEU A 1 219 ? 2.659 -3.240 -15.292 1.00 84.19 219 LEU A C 1
ATOM 1749 O O . LEU A 1 219 ? 1.628 -2.700 -14.893 1.00 84.19 219 LEU A O 1
ATOM 1753 N N . PHE A 1 220 ? 3.868 -2.761 -15.012 1.00 90.62 220 PHE A N 1
ATOM 1754 C CA . PHE A 1 220 ? 4.086 -1.574 -14.200 1.00 90.62 220 PHE A CA 1
ATOM 1755 C C . PHE A 1 220 ? 3.449 -0.325 -14.828 1.00 90.62 220 PHE A C 1
ATOM 1757 O O . PHE A 1 220 ? 2.721 0.398 -14.150 1.00 90.62 220 PHE A O 1
ATOM 1764 N N . ALA A 1 221 ? 3.624 -0.110 -16.135 1.00 87.56 221 ALA A N 1
ATOM 1765 C CA . ALA A 1 221 ? 2.980 0.988 -16.854 1.00 87.56 221 ALA A CA 1
ATOM 1766 C C . ALA A 1 221 ? 1.447 0.917 -16.800 1.00 87.56 221 ALA A C 1
ATOM 1768 O O . ALA A 1 221 ? 0.783 1.945 -16.623 1.00 87.56 221 ALA A O 1
ATOM 1769 N N . ALA A 1 222 ? 0.880 -0.286 -16.934 1.00 77.88 222 ALA A N 1
ATOM 1770 C CA . ALA A 1 222 ? -0.556 -0.506 -16.815 1.00 77.88 222 ALA A CA 1
ATOM 1771 C C . ALA A 1 222 ? -1.053 -0.152 -15.408 1.00 77.88 222 ALA A C 1
ATOM 1773 O O . ALA A 1 222 ? -2.015 0.606 -15.284 1.00 77.88 222 ALA A O 1
ATOM 1774 N N . LEU A 1 223 ? -0.361 -0.619 -14.363 1.00 75.88 223 LEU A N 1
ATOM 1775 C CA . LEU A 1 223 ? -0.683 -0.305 -12.970 1.00 75.88 223 LEU A CA 1
ATOM 1776 C C . LEU A 1 223 ? -0.639 1.201 -12.710 1.00 75.88 223 LEU A C 1
ATOM 1778 O O . LEU A 1 223 ? -1.624 1.747 -12.223 1.00 75.88 223 LEU A O 1
ATOM 1782 N N . VAL A 1 224 ? 0.438 1.894 -13.094 1.00 80.38 224 VAL A N 1
ATOM 1783 C CA . VAL A 1 224 ? 0.541 3.357 -12.935 1.00 80.38 224 VAL A CA 1
ATOM 1784 C C . VAL A 1 224 ? -0.600 4.070 -13.662 1.00 80.38 224 VAL A C 1
ATOM 1786 O O . VAL A 1 224 ? -1.190 5.010 -13.131 1.00 80.38 224 VAL A O 1
ATOM 1789 N N . SER A 1 225 ? -0.964 3.597 -14.853 1.00 77.06 225 SER A N 1
ATOM 1790 C CA . SER A 1 225 ? -2.017 4.218 -15.655 1.00 77.06 225 SER A CA 1
ATOM 1791 C C . SER A 1 225 ? -3.429 4.008 -15.097 1.00 77.06 225 SER A C 1
ATOM 1793 O O . SER A 1 225 ? -4.300 4.836 -15.359 1.00 77.06 225 SER A O 1
ATOM 1795 N N . LEU A 1 226 ? -3.674 2.959 -14.300 1.00 68.75 226 LEU A N 1
ATOM 1796 C CA . LEU A 1 226 ? -4.941 2.795 -13.565 1.00 68.75 226 LEU A CA 1
ATOM 1797 C C . LEU A 1 226 ? -5.160 3.916 -12.540 1.00 68.75 226 LEU A C 1
ATOM 1799 O O . LEU A 1 226 ? -6.301 4.276 -12.258 1.00 68.75 226 LEU A O 1
ATOM 1803 N N . PHE A 1 227 ? -4.069 4.480 -12.021 1.00 68.69 227 PHE A N 1
ATOM 1804 C CA . PHE A 1 227 ? -4.063 5.598 -11.076 1.00 68.69 227 PHE A CA 1
ATOM 1805 C C . PHE A 1 227 ? -3.702 6.929 -11.735 1.00 68.69 227 PHE A C 1
ATOM 1807 O O . PHE A 1 227 ? -3.409 7.903 -11.037 1.00 68.69 227 PHE A O 1
ATOM 1814 N N . ALA A 1 228 ? -3.692 6.981 -13.070 1.00 71.38 228 ALA A N 1
ATOM 1815 C CA . ALA A 1 228 ? -3.354 8.192 -13.792 1.00 71.38 228 ALA A CA 1
ATOM 1816 C C . ALA A 1 228 ? -4.265 9.342 -13.323 1.00 71.38 228 ALA A C 1
ATOM 1818 O O . ALA A 1 228 ? -5.480 9.145 -13.219 1.00 71.38 228 ALA A O 1
ATOM 1819 N N . PRO A 1 229 ? -3.717 10.544 -13.058 1.00 69.75 229 PRO A N 1
ATOM 1820 C CA . PRO A 1 229 ? -4.436 11.654 -12.436 1.00 69.75 229 PRO A CA 1
ATOM 1821 C C . PRO A 1 229 ? -5.420 12.335 -13.400 1.00 69.75 229 PRO A C 1
ATOM 1823 O O . PRO A 1 229 ? -5.525 13.555 -13.418 1.00 69.75 229 PRO A O 1
ATOM 1826 N N . PHE A 1 230 ? -6.125 11.584 -14.244 1.00 72.62 230 PHE A N 1
ATOM 1827 C CA . PHE A 1 230 ? -7.142 12.130 -15.127 1.00 72.62 230 PHE A CA 1
ATOM 1828 C C . PHE A 1 230 ? -8.379 12.556 -14.335 1.00 72.62 230 PHE A C 1
ATOM 1830 O O . PHE A 1 230 ? -8.777 11.871 -13.388 1.00 72.62 230 PHE A O 1
ATOM 1837 N N . PRO A 1 231 ? -9.048 13.642 -14.753 1.00 64.31 231 PRO A N 1
ATOM 1838 C CA . PRO A 1 231 ? -10.352 13.967 -14.213 1.00 64.31 231 PRO A CA 1
ATOM 1839 C C . PRO A 1 231 ? -11.289 12.789 -14.484 1.00 64.31 231 PRO A C 1
ATOM 1841 O O . PRO A 1 231 ? -11.284 12.207 -15.571 1.00 64.31 231 PRO A O 1
ATOM 1844 N N . ALA A 1 232 ? -12.084 12.402 -13.485 1.00 56.59 232 ALA A N 1
ATOM 1845 C CA . ALA A 1 232 ? -13.102 11.383 -13.688 1.00 56.59 232 ALA A CA 1
ATOM 1846 C C . ALA A 1 232 ? -13.978 11.807 -14.877 1.00 56.59 232 ALA A C 1
ATOM 1848 O O . ALA A 1 232 ? -14.470 12.937 -14.908 1.00 56.59 232 ALA A O 1
ATOM 1849 N N . ALA A 1 233 ? -14.136 10.923 -15.870 1.00 47.91 233 ALA A N 1
ATOM 1850 C CA . ALA A 1 233 ? -14.981 11.194 -17.029 1.00 47.91 233 ALA A CA 1
ATOM 1851 C C . ALA A 1 233 ? -16.339 11.715 -16.539 1.00 47.91 233 ALA A C 1
ATOM 1853 O O . ALA A 1 233 ? -16.920 11.102 -15.641 1.00 47.91 233 ALA A O 1
ATOM 1854 N N . LYS A 1 234 ? -16.828 12.831 -17.109 1.00 42.03 234 LYS A N 1
ATOM 1855 C CA . LYS A 1 234 ? -18.161 13.398 -16.839 1.00 42.03 234 LYS A CA 1
ATOM 1856 C C . LYS A 1 234 ? -19.247 12.368 -17.189 1.00 42.03 234 LYS A C 1
ATOM 1858 O O . LYS A 1 234 ? -19.895 12.446 -18.228 1.00 42.03 234 LYS A O 1
ATOM 1863 N N . ARG A 1 235 ? -19.460 11.382 -16.324 1.00 37.50 235 ARG A N 1
ATOM 1864 C CA . ARG A 1 235 ? -20.692 10.606 -16.239 1.00 37.50 235 ARG A CA 1
ATOM 1865 C C . ARG A 1 235 ? -21.550 11.321 -15.209 1.00 37.50 235 ARG A C 1
ATOM 1867 O O . ARG A 1 235 ? -21.282 11.226 -14.021 1.00 37.50 235 ARG A O 1
ATOM 1874 N N . SER A 1 236 ? -22.495 12.112 -15.714 1.00 39.00 236 SER A N 1
ATOM 1875 C CA . SER A 1 236 ? -23.706 12.584 -15.028 1.00 39.00 236 SER A CA 1
ATOM 1876 C C . SER A 1 236 ? -23.606 12.783 -13.502 1.00 39.00 236 SER A C 1
ATOM 1878 O O . SER A 1 236 ? -23.792 11.850 -12.726 1.00 39.00 236 SER A O 1
ATOM 1880 N N . GLY A 1 237 ? -23.412 14.034 -13.080 1.00 38.38 237 GLY A N 1
ATOM 1881 C CA . GLY A 1 237 ? -23.978 14.562 -11.829 1.00 38.38 237 GLY A CA 1
ATOM 1882 C C . GLY A 1 237 ? -23.305 14.224 -10.495 1.00 38.38 237 GLY A C 1
ATOM 1883 O O . GLY A 1 237 ? -23.599 14.905 -9.520 1.00 38.38 237 GLY A O 1
ATOM 1884 N N . LEU A 1 238 ? -22.384 13.262 -10.415 1.00 42.69 238 LEU A N 1
ATOM 1885 C CA . LEU A 1 238 ? -21.638 12.977 -9.182 1.00 42.69 238 LEU A CA 1
ATOM 1886 C C . LEU A 1 238 ? -20.169 13.362 -9.372 1.00 42.69 238 LEU A C 1
ATOM 1888 O O . LEU A 1 238 ? -19.422 12.690 -10.082 1.00 42.69 238 LEU A O 1
ATOM 1892 N N . GLN A 1 239 ? -19.742 14.465 -8.752 1.00 41.91 239 GLN A N 1
ATOM 1893 C CA . GLN A 1 239 ? -18.315 14.728 -8.572 1.00 41.91 239 GLN A CA 1
ATOM 1894 C C . GLN A 1 239 ? -17.730 13.567 -7.759 1.00 41.91 239 GLN A C 1
ATOM 1896 O O . GLN A 1 239 ? -18.071 13.411 -6.589 1.00 41.91 239 GLN A O 1
ATOM 1901 N N . ASN A 1 240 ? -16.861 12.755 -8.371 1.00 50.75 240 ASN A N 1
ATOM 1902 C CA . ASN A 1 240 ? -16.081 11.746 -7.656 1.00 50.75 240 ASN A CA 1
ATOM 1903 C C . ASN A 1 240 ? -15.059 12.460 -6.757 1.00 50.75 240 ASN A C 1
ATOM 1905 O O . ASN A 1 240 ? -13.903 12.642 -7.134 1.00 50.75 240 ASN A O 1
ATOM 1909 N N . SER A 1 241 ? -15.492 12.921 -5.589 1.00 68.00 241 SER A N 1
ATOM 1910 C CA . SER A 1 241 ? -14.597 13.400 -4.543 1.00 68.00 241 SER A CA 1
ATOM 1911 C C . SER A 1 241 ? -13.855 12.214 -3.922 1.00 68.00 241 SER A C 1
ATOM 1913 O O . SER A 1 241 ? -14.464 11.200 -3.571 1.00 68.00 241 SER A O 1
ATOM 1915 N N . ILE A 1 242 ? -12.532 12.348 -3.818 1.00 77.25 242 ILE A N 1
ATOM 1916 C CA . ILE A 1 242 ? -11.651 11.464 -3.051 1.00 77.25 242 ILE A CA 1
ATOM 1917 C C . ILE A 1 242 ? -11.187 12.254 -1.826 1.00 77.25 242 ILE A C 1
ATOM 1919 O O . ILE A 1 242 ? -10.749 13.402 -1.956 1.00 77.25 242 ILE A O 1
ATOM 1923 N N . ALA A 1 243 ? -11.265 11.651 -0.645 1.00 79.00 243 ALA A N 1
ATOM 1924 C CA . ALA A 1 243 ? -10.749 12.209 0.594 1.00 79.00 243 ALA A CA 1
ATOM 1925 C C . ALA A 1 243 ? -9.216 12.144 0.592 1.00 79.00 243 ALA A C 1
ATOM 1927 O O . ALA A 1 243 ? -8.599 11.200 1.090 1.00 79.00 243 ALA A O 1
ATOM 1928 N N . LEU A 1 244 ? -8.595 13.176 0.016 1.00 73.75 244 LEU A N 1
ATOM 1929 C CA . LEU A 1 244 ? -7.141 13.304 -0.063 1.00 73.75 244 LEU A CA 1
ATOM 1930 C C . LEU A 1 244 ? -6.431 13.122 1.294 1.00 73.75 244 LEU A C 1
ATOM 1932 O O . LEU A 1 244 ? -5.409 12.440 1.294 1.00 73.75 244 LEU A O 1
ATOM 1936 N N . PRO A 1 245 ? -6.940 13.629 2.442 1.00 79.44 245 PRO A N 1
ATOM 1937 C CA . PRO A 1 245 ? -6.303 13.384 3.738 1.00 79.44 245 PRO A CA 1
ATOM 1938 C C . PRO A 1 245 ? -6.146 11.895 4.058 1.00 79.44 245 PRO A C 1
ATOM 1940 O O . PRO A 1 245 ? -5.089 11.482 4.525 1.00 79.44 245 PRO A O 1
ATOM 1943 N N . THR A 1 246 ? -7.152 11.075 3.744 1.00 83.38 246 THR A N 1
ATOM 1944 C CA . THR A 1 246 ? -7.094 9.624 3.958 1.00 83.38 246 THR A CA 1
ATOM 1945 C C . THR A 1 246 ? -6.117 8.950 2.998 1.00 83.38 246 THR A C 1
ATOM 1947 O O . THR A 1 246 ? -5.352 8.091 3.419 1.00 83.38 246 THR A O 1
ATOM 1950 N N . VAL A 1 247 ? -6.071 9.362 1.727 1.00 81.00 247 VAL A N 1
ATOM 1951 C CA . VAL A 1 247 ? -5.094 8.823 0.758 1.00 81.00 247 VAL A CA 1
ATOM 1952 C C . VAL A 1 247 ? -3.657 9.163 1.162 1.00 81.00 247 VAL A C 1
ATOM 1954 O O . VAL A 1 247 ? -2.776 8.309 1.091 1.00 81.00 247 VAL A O 1
ATOM 1957 N N . VAL A 1 248 ? -3.419 10.391 1.628 1.00 74.75 248 VAL A N 1
ATOM 1958 C CA . VAL A 1 248 ? -2.113 10.824 2.144 1.00 74.75 248 VAL A CA 1
ATOM 1959 C C . VAL A 1 248 ? -1.746 10.045 3.405 1.00 74.75 248 VAL A C 1
ATOM 1961 O O . VAL A 1 248 ? -0.621 9.566 3.501 1.00 74.75 248 VAL A O 1
ATOM 1964 N N . ALA A 1 249 ? -2.685 9.861 4.335 1.00 79.81 249 ALA A N 1
ATOM 1965 C CA . ALA A 1 249 ? -2.481 9.053 5.534 1.00 79.81 249 ALA A CA 1
ATOM 1966 C C . ALA A 1 249 ? -2.096 7.605 5.190 1.00 79.81 249 ALA A C 1
ATOM 1968 O O . ALA A 1 249 ? -1.087 7.109 5.679 1.00 79.81 249 ALA A O 1
ATOM 1969 N N . LEU A 1 250 ? -2.819 6.960 4.266 1.00 85.12 250 LEU A N 1
ATOM 1970 C CA . LEU A 1 250 ? -2.476 5.621 3.773 1.00 85.12 250 LEU A CA 1
ATOM 1971 C C . LEU A 1 250 ? -1.055 5.572 3.191 1.00 85.12 250 LEU A C 1
ATOM 1973 O O . LEU A 1 250 ? -0.297 4.659 3.508 1.00 85.12 250 LEU A O 1
ATOM 1977 N N . ALA A 1 251 ? -0.672 6.553 2.369 1.00 75.94 251 ALA A N 1
ATOM 1978 C CA . ALA A 1 251 ? 0.675 6.622 1.803 1.00 75.94 251 ALA A CA 1
ATOM 1979 C C . ALA A 1 251 ? 1.754 6.799 2.887 1.00 75.94 251 ALA A C 1
ATOM 1981 O O . ALA A 1 251 ? 2.788 6.134 2.836 1.00 75.94 251 ALA A O 1
ATOM 1982 N N . ILE A 1 252 ? 1.503 7.652 3.885 1.00 79.50 252 ILE A N 1
ATOM 1983 C CA . ILE A 1 252 ? 2.398 7.864 5.030 1.00 79.50 252 ILE A CA 1
ATOM 1984 C C . ILE A 1 252 ? 2.572 6.569 5.833 1.00 79.50 252 ILE A C 1
ATOM 1986 O O . ILE A 1 252 ? 3.706 6.206 6.150 1.00 79.50 252 ILE A O 1
ATOM 1990 N N . GLU A 1 253 ? 1.489 5.838 6.119 1.00 93.44 253 GLU A N 1
ATOM 1991 C CA . GLU A 1 253 ? 1.577 4.552 6.822 1.00 93.44 253 GLU A CA 1
ATOM 1992 C C . GLU A 1 253 ? 2.426 3.545 6.045 1.00 93.44 253 GLU A C 1
ATOM 1994 O O . GLU A 1 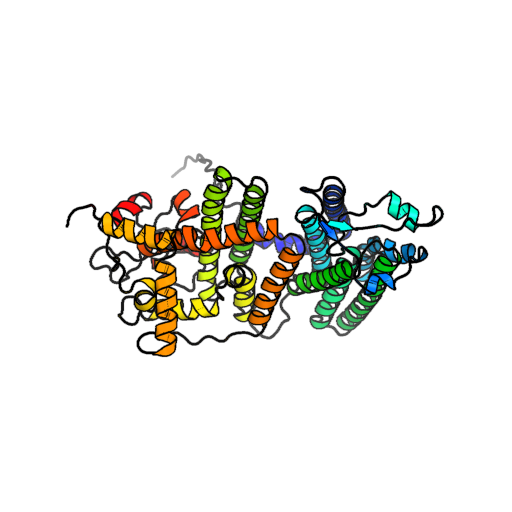253 ? 3.290 2.898 6.633 1.00 93.44 253 GLU A O 1
ATOM 1999 N N . TRP A 1 254 ? 2.264 3.456 4.722 1.00 89.12 254 TRP A N 1
ATOM 2000 C CA . TRP A 1 254 ? 3.089 2.577 3.889 1.00 89.12 254 TRP A CA 1
ATOM 2001 C C . TRP A 1 254 ? 4.565 2.978 3.858 1.00 89.12 254 TRP A C 1
ATOM 2003 O O . TRP A 1 254 ? 5.425 2.097 3.861 1.00 89.12 254 TRP A O 1
ATOM 2013 N N . VAL A 1 255 ? 4.879 4.276 3.898 1.00 81.94 255 VAL A N 1
ATOM 2014 C CA . VAL A 1 255 ? 6.264 4.750 4.053 1.00 81.94 255 VAL A CA 1
ATOM 2015 C C . VAL A 1 255 ? 6.835 4.305 5.400 1.00 81.94 255 VAL A C 1
ATOM 2017 O O . VAL A 1 255 ? 7.925 3.737 5.435 1.00 81.94 255 VAL A O 1
ATOM 2020 N N . PHE A 1 256 ? 6.110 4.493 6.507 1.00 88.56 256 PHE A N 1
ATOM 2021 C CA . PHE A 1 256 ? 6.578 4.038 7.821 1.00 88.56 256 PHE A CA 1
ATOM 2022 C C . PHE A 1 256 ? 6.735 2.520 7.891 1.00 88.56 256 PHE A C 1
ATOM 2024 O O . PHE A 1 256 ? 7.751 2.040 8.388 1.00 88.56 256 PHE A O 1
ATOM 2031 N N . ILE A 1 257 ? 5.764 1.769 7.373 1.00 95.62 257 ILE A N 1
ATOM 2032 C CA . ILE A 1 257 ? 5.821 0.310 7.259 1.00 95.62 257 ILE A CA 1
ATOM 2033 C C . ILE A 1 257 ? 7.073 -0.107 6.492 1.00 95.62 257 ILE A C 1
ATOM 2035 O O . ILE A 1 257 ? 7.828 -0.948 6.975 1.00 95.62 257 ILE A O 1
ATOM 2039 N N . PHE A 1 258 ? 7.323 0.502 5.332 1.00 89.19 258 PHE A N 1
ATOM 2040 C CA . PHE A 1 258 ? 8.489 0.198 4.515 1.00 89.19 258 PHE A CA 1
ATOM 2041 C C . PHE A 1 258 ? 9.798 0.472 5.266 1.00 89.19 258 PHE A C 1
ATOM 2043 O O . PHE A 1 258 ? 10.677 -0.387 5.287 1.00 89.19 258 PHE A O 1
ATOM 2050 N N . LEU A 1 259 ? 9.915 1.621 5.938 1.00 85.19 259 LEU A N 1
ATOM 2051 C CA . LEU A 1 259 ? 11.099 1.969 6.729 1.00 85.19 259 LEU A CA 1
ATOM 2052 C C . LEU A 1 259 ? 11.320 1.003 7.903 1.00 85.19 259 LEU A C 1
ATOM 2054 O O . LEU A 1 259 ? 12.453 0.587 8.139 1.00 85.19 259 LEU A O 1
ATOM 2058 N N . ILE A 1 260 ? 10.255 0.613 8.613 1.00 94.75 260 ILE A N 1
ATOM 2059 C CA . ILE A 1 260 ? 10.330 -0.361 9.713 1.00 94.75 260 ILE A CA 1
ATOM 2060 C C . ILE A 1 260 ? 10.793 -1.719 9.180 1.00 94.75 260 ILE A C 1
ATOM 2062 O O . ILE A 1 260 ? 11.746 -2.287 9.710 1.00 94.75 260 ILE A O 1
ATOM 2066 N N . LEU A 1 261 ? 10.173 -2.216 8.105 1.00 93.50 261 LEU A N 1
ATOM 2067 C CA . LEU A 1 261 ? 10.560 -3.478 7.473 1.00 93.50 261 LEU A CA 1
ATOM 2068 C C . LEU A 1 261 ? 12.018 -3.440 7.005 1.00 93.50 261 LEU A C 1
ATOM 2070 O O . LEU A 1 261 ? 12.767 -4.370 7.294 1.00 93.50 261 LEU A O 1
ATOM 2074 N N . LEU A 1 262 ? 12.441 -2.359 6.345 1.00 88.50 262 LEU A N 1
ATOM 2075 C CA . LEU A 1 262 ? 13.809 -2.183 5.859 1.00 88.50 262 LEU A CA 1
ATOM 2076 C C . LEU A 1 262 ? 14.826 -2.286 7.002 1.00 88.50 262 LEU A C 1
ATOM 2078 O O . LEU A 1 262 ? 15.758 -3.084 6.920 1.00 88.50 262 LEU A O 1
ATOM 2082 N N . VAL A 1 263 ? 14.631 -1.515 8.075 1.00 89.38 263 VAL A N 1
ATOM 2083 C CA . VAL A 1 263 ? 15.514 -1.511 9.252 1.00 89.38 263 VAL A CA 1
ATOM 2084 C C . VAL A 1 263 ? 15.533 -2.889 9.915 1.00 89.38 263 VAL A C 1
ATOM 2086 O O . VAL A 1 263 ? 16.604 -3.450 10.154 1.00 89.38 263 VAL A O 1
ATOM 2089 N N . THR A 1 264 ? 14.366 -3.477 10.181 1.00 94.81 264 THR A N 1
ATOM 2090 C CA . THR A 1 264 ? 14.294 -4.749 10.906 1.00 94.81 264 THR A CA 1
ATOM 2091 C C . THR A 1 264 ? 14.862 -5.920 10.104 1.00 94.81 264 THR A C 1
ATOM 2093 O O . THR A 1 264 ? 15.542 -6.775 10.671 1.00 94.81 264 THR A O 1
ATOM 2096 N N . ILE A 1 265 ? 14.646 -5.956 8.788 1.00 92.44 265 ILE A N 1
ATOM 2097 C CA . ILE A 1 265 ? 15.187 -7.009 7.916 1.00 92.44 265 ILE A CA 1
ATOM 2098 C C . ILE A 1 265 ? 16.697 -6.841 7.730 1.00 92.44 265 ILE A C 1
ATOM 2100 O O . ILE A 1 265 ? 17.427 -7.836 7.760 1.00 92.44 265 ILE A O 1
ATOM 2104 N N . ARG A 1 266 ? 17.183 -5.600 7.576 1.00 90.62 266 ARG A N 1
ATOM 2105 C CA . ARG A 1 266 ? 18.613 -5.300 7.391 1.00 90.62 266 ARG A CA 1
ATOM 2106 C C . ARG A 1 266 ? 19.461 -5.726 8.583 1.00 90.62 266 ARG A C 1
ATOM 2108 O O . ARG A 1 266 ? 20.596 -6.161 8.393 1.00 90.62 266 ARG A O 1
ATOM 2115 N N . TRP A 1 267 ? 18.920 -5.607 9.790 1.00 92.25 267 TRP A N 1
ATOM 2116 C CA . TRP A 1 267 ? 19.590 -5.986 11.030 1.00 92.25 267 TRP A CA 1
ATOM 2117 C C . TRP A 1 267 ? 18.802 -7.067 11.757 1.00 92.25 267 TRP A C 1
ATOM 2119 O O . TRP A 1 267 ? 18.379 -6.851 12.881 1.00 92.25 267 TRP A O 1
ATOM 2129 N N . TRP A 1 268 ? 18.585 -8.219 11.122 1.00 95.19 268 TRP A N 1
ATOM 2130 C CA . TRP A 1 268 ? 17.750 -9.302 11.652 1.00 95.19 268 TRP A CA 1
ATOM 2131 C C . TRP A 1 268 ? 18.285 -9.901 12.970 1.00 95.19 268 TRP A C 1
ATOM 2133 O O . TRP A 1 268 ? 19.104 -10.818 12.969 1.00 95.19 268 TRP A O 1
ATOM 2143 N N . SER A 1 269 ? 17.815 -9.382 14.105 1.00 95.69 269 SER A N 1
ATOM 2144 C CA . SER A 1 269 ? 18.183 -9.809 15.460 1.00 95.69 269 SER A CA 1
ATOM 2145 C C . SER A 1 269 ? 17.004 -9.611 16.412 1.00 95.69 269 SER A C 1
ATOM 2147 O O . SER A 1 269 ? 16.117 -8.808 16.148 1.00 95.69 269 SER A O 1
ATOM 2149 N N . TRP A 1 270 ? 16.977 -10.290 17.558 1.00 95.25 270 TRP A N 1
ATOM 2150 C CA . TRP A 1 270 ? 15.859 -10.182 18.505 1.00 95.25 270 TRP A CA 1
ATOM 2151 C C . TRP A 1 270 ? 15.595 -8.733 18.964 1.00 95.25 270 TRP A C 1
ATOM 2153 O O . TRP A 1 270 ? 14.438 -8.339 19.114 1.00 95.25 270 TRP A O 1
ATOM 2163 N N . TYR A 1 271 ? 16.646 -7.916 19.111 1.00 94.94 271 TYR A N 1
ATOM 2164 C CA . TYR A 1 271 ? 16.546 -6.520 19.553 1.00 94.94 271 TYR A CA 1
ATOM 2165 C C . TYR A 1 271 ? 16.049 -5.550 18.467 1.00 94.94 271 TYR A C 1
ATOM 2167 O O . TYR A 1 271 ? 15.705 -4.416 18.782 1.00 94.94 271 TYR A O 1
ATOM 2175 N N . THR A 1 272 ? 15.975 -5.966 17.200 1.00 95.38 272 THR A N 1
ATOM 2176 C CA . THR A 1 272 ? 15.336 -5.201 16.109 1.00 95.38 272 THR A CA 1
ATOM 2177 C C . THR A 1 272 ? 14.005 -5.814 15.696 1.00 95.38 272 THR A C 1
ATOM 2179 O O . THR A 1 272 ? 13.093 -5.083 15.316 1.00 95.38 272 THR A O 1
ATOM 2182 N N . VAL A 1 273 ? 13.874 -7.140 15.793 1.00 97.12 273 VAL A N 1
ATOM 2183 C CA . VAL A 1 273 ? 12.667 -7.888 15.439 1.00 97.12 273 VAL A CA 1
ATOM 2184 C C . VAL A 1 273 ? 11.552 -7.603 16.429 1.00 97.12 273 VAL A C 1
ATOM 2186 O O . VAL A 1 273 ? 10.478 -7.218 15.992 1.00 97.12 273 VAL A O 1
ATOM 2189 N N . ILE A 1 274 ? 11.782 -7.700 17.743 1.00 96.19 274 ILE A N 1
ATOM 2190 C CA . ILE A 1 274 ? 10.707 -7.472 18.726 1.00 96.19 274 ILE A CA 1
ATOM 2191 C C . ILE A 1 274 ? 10.214 -6.010 18.691 1.00 96.19 274 ILE A C 1
ATOM 2193 O O . ILE A 1 274 ? 9.009 -5.800 18.525 1.00 96.19 274 ILE A O 1
ATOM 2197 N N . PRO A 1 275 ? 11.084 -4.978 18.764 1.00 97.38 275 PRO A N 1
ATOM 2198 C CA . PRO A 1 275 ? 10.626 -3.593 18.639 1.00 97.38 275 PRO A CA 1
ATOM 2199 C C . PRO A 1 275 ? 10.067 -3.278 17.250 1.00 97.38 275 PRO A C 1
ATOM 2201 O O . PRO A 1 275 ? 9.064 -2.576 17.141 1.00 97.38 275 PRO A O 1
ATOM 2204 N N . GLY A 1 276 ? 10.671 -3.827 16.191 1.00 97.75 276 GLY A N 1
ATOM 2205 C CA . GLY A 1 276 ? 10.179 -3.700 14.821 1.00 97.75 276 GLY A CA 1
ATOM 2206 C C . GLY A 1 276 ? 8.777 -4.271 14.663 1.00 97.75 276 GLY A C 1
ATOM 2207 O O . GLY A 1 276 ? 7.926 -3.631 14.054 1.00 97.75 276 GLY A O 1
ATOM 2208 N N . MET A 1 277 ? 8.497 -5.415 15.291 1.00 98.12 277 MET A N 1
ATOM 2209 C CA . MET A 1 277 ? 7.175 -6.026 15.286 1.00 98.12 277 MET A CA 1
ATOM 2210 C C . MET A 1 277 ? 6.137 -5.157 15.993 1.00 98.12 277 MET A C 1
ATOM 2212 O O . MET A 1 277 ? 5.031 -4.997 15.478 1.00 98.12 277 MET A O 1
ATOM 2216 N N . LEU A 1 278 ? 6.484 -4.582 17.145 1.00 97.75 278 LEU A N 1
ATOM 2217 C CA . LEU A 1 278 ? 5.600 -3.694 17.900 1.00 97.75 278 LEU A CA 1
ATOM 2218 C C . LEU A 1 278 ? 5.315 -2.388 17.138 1.00 97.75 278 LEU A C 1
ATOM 2220 O O . LEU A 1 278 ? 4.168 -1.941 17.066 1.00 97.75 278 LEU A O 1
ATOM 2224 N N . LEU A 1 279 ? 6.343 -1.785 16.535 1.00 98.06 279 LEU A N 1
ATOM 2225 C CA . LEU A 1 279 ? 6.186 -0.591 15.704 1.00 98.06 279 LEU A CA 1
ATOM 2226 C C . LEU A 1 279 ? 5.362 -0.899 14.453 1.00 98.06 279 LEU A C 1
ATOM 2228 O O . LEU A 1 279 ? 4.432 -0.152 14.147 1.00 98.06 279 LEU A O 1
ATOM 2232 N N . LEU A 1 280 ? 5.641 -2.011 13.770 1.00 98.50 280 LEU A N 1
ATOM 2233 C CA . LEU A 1 280 ? 4.872 -2.458 12.612 1.00 98.50 280 LEU A CA 1
ATOM 2234 C C . LEU A 1 280 ? 3.408 -2.697 12.987 1.00 98.50 280 LEU A C 1
ATOM 2236 O O . LEU A 1 280 ? 2.523 -2.235 12.274 1.00 98.50 280 LEU A O 1
ATOM 2240 N N . ALA A 1 281 ? 3.149 -3.317 14.138 1.00 98.44 281 ALA A N 1
ATOM 2241 C CA . ALA A 1 281 ? 1.799 -3.534 14.642 1.00 98.44 281 ALA A CA 1
ATOM 2242 C C . ALA A 1 281 ? 1.046 -2.224 14.897 1.00 98.44 281 ALA A C 1
ATOM 2244 O O . ALA A 1 281 ? -0.134 -2.115 14.574 1.00 98.44 281 ALA A O 1
ATOM 2245 N N . SER A 1 282 ? 1.725 -1.188 15.401 1.00 98.12 282 SER A N 1
ATOM 2246 C CA . SER A 1 282 ? 1.111 0.137 15.563 1.00 98.12 282 SER A CA 1
ATOM 2247 C C . SER A 1 282 ? 0.709 0.779 14.225 1.00 98.12 282 SER A C 1
ATOM 2249 O O . SER A 1 282 ? -0.306 1.470 14.155 1.00 98.12 282 SER A O 1
ATOM 2251 N N . ARG A 1 283 ? 1.457 0.516 13.142 1.00 98.12 283 ARG A N 1
ATOM 2252 C CA . ARG A 1 283 ? 1.126 0.984 11.783 1.00 98.12 283 ARG A CA 1
ATOM 2253 C C . ARG A 1 283 ? 0.048 0.120 11.124 1.00 98.12 283 ARG A C 1
ATOM 2255 O O . ARG A 1 283 ? -0.863 0.655 10.505 1.00 98.12 283 ARG A O 1
ATOM 2262 N N . GLN A 1 284 ? 0.079 -1.201 11.315 1.00 98.56 284 GLN A N 1
ATOM 2263 C CA . GLN A 1 284 ? -0.999 -2.105 10.888 1.00 98.56 284 GLN A CA 1
ATOM 2264 C C . GLN A 1 284 ? -2.324 -1.733 11.569 1.00 98.56 284 GLN A C 1
ATOM 2266 O O . GLN A 1 284 ? -3.359 -1.656 10.911 1.00 98.56 284 GLN A O 1
ATOM 2271 N N . HIS A 1 285 ? -2.285 -1.410 12.863 1.00 97.94 285 HIS A N 1
ATOM 2272 C CA . HIS A 1 285 ? -3.435 -0.889 13.593 1.00 97.94 285 HIS A CA 1
ATOM 2273 C C . HIS A 1 285 ? -3.924 0.448 13.011 1.00 97.94 285 HIS A C 1
ATOM 2275 O O . HIS A 1 285 ? -5.123 0.626 12.804 1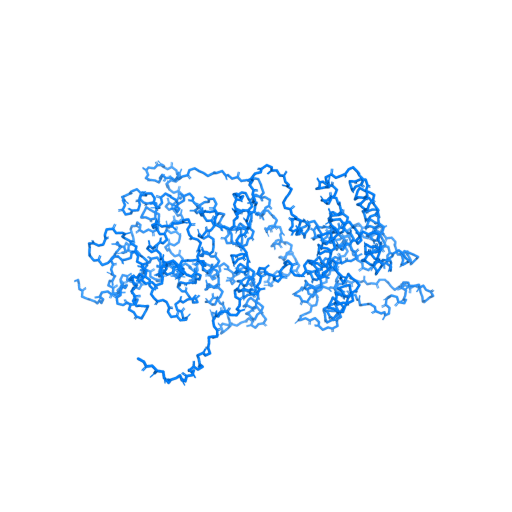.00 97.94 285 HIS A O 1
ATOM 2281 N N . ALA A 1 286 ? -3.014 1.365 12.680 1.00 97.56 286 ALA A N 1
ATOM 2282 C CA . ALA A 1 286 ? -3.363 2.636 12.051 1.00 97.56 286 ALA A CA 1
ATOM 2283 C C . ALA A 1 286 ? -4.001 2.457 10.657 1.00 97.56 286 ALA A C 1
ATOM 2285 O O . ALA A 1 286 ? -5.007 3.105 10.359 1.00 97.56 286 ALA A O 1
ATOM 2286 N N . LEU A 1 287 ? -3.503 1.517 9.842 1.00 98.00 287 LEU A N 1
ATOM 2287 C CA . LEU A 1 287 ? -4.155 1.107 8.593 1.00 98.00 287 LEU A CA 1
ATOM 2288 C C . LEU A 1 287 ? -5.570 0.570 8.843 1.00 98.00 287 LEU A C 1
ATOM 2290 O O . LEU A 1 287 ? -6.480 0.913 8.092 1.00 98.00 287 LEU A O 1
ATOM 2294 N N . LEU A 1 288 ? -5.772 -0.230 9.895 1.00 97.06 288 LEU A N 1
ATOM 2295 C CA . LEU A 1 288 ? -7.088 -0.766 10.261 1.00 97.06 288 LEU A CA 1
ATOM 2296 C C . LEU A 1 288 ? -8.065 0.317 10.746 1.00 97.06 288 LEU A C 1
ATOM 2298 O O . LEU A 1 288 ? -9.267 0.186 10.527 1.00 97.06 288 LEU A O 1
ATOM 2302 N N . VAL A 1 289 ? -7.577 1.413 11.331 1.00 96.00 289 VAL A N 1
ATOM 2303 C CA . VAL A 1 289 ? -8.408 2.590 11.645 1.00 96.00 289 VAL A CA 1
ATOM 2304 C C . VAL A 1 289 ? -8.854 3.321 10.376 1.00 96.00 289 VAL A C 1
ATOM 2306 O O . VAL A 1 289 ? -10.033 3.630 10.223 1.00 96.00 289 VAL A O 1
ATOM 2309 N N . LEU A 1 290 ? -7.949 3.567 9.426 1.00 96.00 290 LEU A N 1
ATOM 2310 C CA . LEU A 1 290 ? -8.327 4.177 8.141 1.00 96.00 290 LEU A CA 1
ATOM 2311 C C . LEU A 1 290 ? -9.258 3.256 7.335 1.00 96.00 290 LEU A C 1
ATOM 2313 O O . LEU A 1 290 ? -10.173 3.712 6.650 1.00 96.00 290 LEU A O 1
ATOM 2317 N N . TYR A 1 291 ? -9.039 1.948 7.448 1.00 96.69 291 TYR A N 1
ATOM 2318 C CA . TYR A 1 291 ? -9.900 0.912 6.893 1.00 96.69 291 TYR A CA 1
ATOM 2319 C C . TYR A 1 291 ? -11.297 0.920 7.508 1.00 96.69 291 TYR A C 1
ATOM 2321 O O . TYR A 1 291 ? -12.276 0.779 6.779 1.00 96.69 291 TYR A O 1
ATOM 2329 N N . HIS A 1 292 ? -11.398 1.142 8.815 1.00 95.31 292 HIS A N 1
ATOM 2330 C CA . HIS A 1 292 ? -12.668 1.325 9.503 1.00 95.31 292 HIS A CA 1
ATOM 2331 C C . HIS A 1 292 ? -13.437 2.542 8.962 1.00 95.31 292 HIS A C 1
ATOM 2333 O O . HIS A 1 292 ? -14.614 2.417 8.648 1.00 95.31 292 HIS A O 1
ATOM 2339 N N . ASP A 1 293 ? -12.784 3.678 8.704 1.00 92.44 293 ASP A N 1
ATOM 2340 C CA . ASP A 1 293 ? -13.443 4.835 8.062 1.00 92.44 293 ASP A CA 1
ATOM 2341 C C . ASP A 1 293 ? -13.946 4.497 6.636 1.00 92.44 293 ASP A C 1
ATOM 2343 O O . ASP A 1 293 ? -15.022 4.914 6.198 1.00 92.44 293 ASP A O 1
ATOM 2347 N N . ALA A 1 294 ? -13.207 3.652 5.908 1.00 93.75 294 ALA A N 1
ATOM 2348 C CA . ALA A 1 294 ? -13.594 3.172 4.578 1.00 93.75 294 ALA A CA 1
ATOM 2349 C C . ALA A 1 294 ? -14.831 2.258 4.584 1.00 93.75 294 ALA A C 1
ATOM 2351 O O . ALA A 1 294 ? -15.475 2.086 3.538 1.00 93.75 294 ALA A O 1
ATOM 2352 N N . VAL A 1 295 ? -15.186 1.666 5.729 1.00 94.56 295 VAL A N 1
ATOM 2353 C CA . VAL A 1 295 ? -16.430 0.902 5.892 1.00 94.56 295 VAL A CA 1
ATOM 2354 C C . VAL A 1 295 ? -17.640 1.779 5.574 1.00 94.56 295 VAL A C 1
ATOM 2356 O O . VAL A 1 295 ? -18.562 1.309 4.907 1.00 94.56 295 VAL A O 1
ATOM 2359 N N . HIS A 1 296 ? -17.576 3.062 5.923 1.00 92.88 296 HIS A N 1
ATOM 2360 C CA . HIS A 1 296 ? -18.639 4.052 5.724 1.00 92.88 296 HIS A CA 1
ATOM 2361 C C . HIS A 1 296 ? -18.539 4.808 4.389 1.00 92.88 296 HIS A C 1
ATOM 2363 O O . HIS A 1 296 ? -19.242 5.788 4.164 1.00 92.88 296 HIS A O 1
ATOM 2369 N N . PHE A 1 297 ? -17.691 4.338 3.467 1.00 91.75 297 PHE A N 1
ATOM 2370 C CA . PHE A 1 297 ? -17.443 4.947 2.152 1.00 91.75 297 PHE A CA 1
ATOM 2371 C C . PHE A 1 297 ? -16.864 6.372 2.203 1.00 91.75 297 PHE A C 1
ATOM 2373 O O . PHE A 1 297 ? -17.105 7.186 1.310 1.00 91.75 297 PHE A O 1
ATOM 2380 N N . LEU A 1 298 ? -16.066 6.671 3.229 1.00 90.25 298 LEU A N 1
ATOM 2381 C CA . LEU A 1 298 ? -15.523 8.011 3.465 1.00 90.25 298 LEU A CA 1
ATOM 2382 C C . LEU A 1 298 ? -14.236 8.321 2.686 1.00 90.25 298 LEU A C 1
ATOM 2384 O O . LEU A 1 298 ? -13.780 9.463 2.690 1.00 90.25 298 LEU A O 1
ATOM 2388 N N . ILE A 1 299 ? -13.657 7.348 1.968 1.00 85.06 299 ILE A N 1
ATOM 2389 C CA . ILE A 1 299 ? -12.471 7.584 1.124 1.00 85.06 299 ILE A CA 1
ATOM 2390 C C . ILE A 1 299 ? -12.864 8.150 -0.234 1.00 85.06 299 ILE A C 1
ATOM 2392 O O . ILE A 1 299 ? -12.184 9.031 -0.758 1.00 85.06 299 ILE A O 1
ATOM 2396 N N . ALA A 1 300 ? -13.937 7.640 -0.832 1.00 81.38 300 ALA A N 1
ATOM 2397 C CA . ALA A 1 300 ? -14.403 8.103 -2.128 1.00 81.38 300 ALA A CA 1
ATOM 2398 C C . ALA A 1 300 ? -15.922 8.000 -2.232 1.00 81.38 300 ALA A C 1
ATOM 2400 O O . ALA A 1 300 ? -16.516 6.977 -1.897 1.00 81.38 300 ALA A O 1
ATOM 2401 N N . SER A 1 301 ? -16.532 9.028 -2.817 1.00 80.62 301 SER A N 1
ATOM 2402 C CA . SER A 1 301 ? -17.970 9.051 -3.137 1.00 80.62 301 SER A CA 1
ATOM 2403 C C . SER A 1 301 ? -18.398 7.899 -4.057 1.00 80.62 301 SER A C 1
ATOM 2405 O O . SER A 1 301 ? -19.529 7.415 -3.983 1.00 80.62 301 SER A O 1
ATOM 2407 N N . ASN A 1 302 ? -17.489 7.400 -4.901 1.00 81.69 302 ASN A N 1
ATOM 2408 C CA . ASN A 1 302 ? -17.692 6.159 -5.637 1.00 81.69 302 ASN A CA 1
ATOM 2409 C C . ASN A 1 302 ? -17.346 4.946 -4.757 1.00 81.69 302 ASN A C 1
ATOM 2411 O O . ASN A 1 302 ? -16.176 4.682 -4.485 1.00 81.69 302 ASN A O 1
ATOM 2415 N N . LYS A 1 303 ? -18.363 4.156 -4.395 1.00 86.19 303 LYS A N 1
ATOM 2416 C CA . LYS A 1 303 ? -18.221 2.974 -3.525 1.00 86.19 303 LYS A CA 1
ATOM 2417 C C . LYS A 1 303 ? -17.197 1.950 -4.029 1.00 86.19 303 LYS A C 1
ATOM 2419 O O . LYS A 1 303 ? -16.419 1.428 -3.241 1.00 86.19 303 LYS A O 1
ATOM 2424 N N . ARG A 1 304 ? -17.153 1.687 -5.341 1.00 83.19 304 ARG A N 1
ATOM 2425 C CA . ARG A 1 304 ? -16.189 0.740 -5.931 1.00 83.19 304 ARG A CA 1
ATOM 2426 C C . ARG A 1 304 ? -14.763 1.285 -5.869 1.00 83.19 304 ARG A C 1
ATOM 2428 O O . ARG A 1 304 ? -13.846 0.514 -5.626 1.00 83.19 304 ARG A O 1
ATOM 2435 N N . LEU A 1 305 ? -14.577 2.595 -6.049 1.00 80.94 305 LEU A N 1
ATOM 2436 C CA . LEU A 1 305 ? -13.272 3.244 -5.897 1.00 80.94 305 LEU A CA 1
ATOM 2437 C C . LEU A 1 305 ? -12.810 3.268 -4.433 1.00 80.94 305 LEU A C 1
ATOM 2439 O O . LEU A 1 305 ? -11.649 2.976 -4.173 1.00 80.94 305 LEU A O 1
ATOM 2443 N N . ASN A 1 306 ? -13.707 3.558 -3.486 1.00 87.75 306 ASN A N 1
ATOM 2444 C CA . ASN A 1 306 ? -13.432 3.457 -2.049 1.00 87.75 306 ASN A CA 1
ATOM 2445 C C . ASN A 1 306 ? -12.919 2.055 -1.701 1.00 87.75 306 ASN A C 1
ATOM 2447 O O . ASN A 1 306 ? -11.853 1.906 -1.107 1.00 87.75 306 ASN A O 1
ATOM 2451 N N . ASP A 1 307 ? -13.656 1.036 -2.147 1.00 88.38 307 ASP A N 1
ATOM 2452 C CA . ASP A 1 307 ? -13.340 -0.363 -1.874 1.00 88.38 307 ASP A CA 1
ATOM 2453 C C . ASP A 1 307 ? -12.053 -0.794 -2.570 1.00 88.38 307 ASP A C 1
ATOM 2455 O O . ASP A 1 307 ? -11.262 -1.530 -1.988 1.00 88.38 307 ASP A O 1
ATOM 2459 N N . PHE A 1 308 ? -11.807 -0.315 -3.788 1.00 85.62 308 PHE A N 1
ATOM 2460 C CA . PHE A 1 308 ? -10.557 -0.558 -4.494 1.00 85.62 308 PHE A CA 1
ATOM 2461 C C . PHE A 1 308 ? -9.363 0.004 -3.711 1.00 85.62 308 PHE A C 1
ATOM 2463 O O . PHE A 1 308 ? -8.418 -0.736 -3.442 1.00 85.62 308 PHE A O 1
ATOM 2470 N N . ILE A 1 309 ? -9.419 1.286 -3.322 1.00 84.38 309 ILE A N 1
ATOM 2471 C CA . ILE A 1 309 ? -8.321 1.970 -2.624 1.00 84.38 309 ILE A CA 1
ATOM 2472 C C . ILE A 1 309 ? -8.001 1.235 -1.326 1.00 84.38 309 ILE A C 1
ATOM 2474 O O . ILE A 1 309 ? -6.852 0.854 -1.110 1.00 84.38 309 ILE A O 1
ATOM 2478 N N . ILE A 1 310 ? -9.014 0.984 -0.493 1.00 94.06 310 ILE A N 1
ATOM 2479 C CA . ILE A 1 310 ? -8.766 0.408 0.826 1.00 94.06 310 ILE A CA 1
ATOM 2480 C C . ILE A 1 310 ? -8.388 -1.074 0.777 1.00 94.06 310 ILE A C 1
ATOM 2482 O O . ILE A 1 310 ? -7.571 -1.530 1.580 1.00 94.06 310 ILE A O 1
ATOM 2486 N N . ASN A 1 311 ? -8.933 -1.847 -0.167 1.00 90.38 311 ASN A N 1
ATOM 2487 C CA . ASN A 1 311 ? -8.511 -3.235 -0.329 1.00 90.38 311 ASN A CA 1
ATOM 2488 C C . ASN A 1 311 ? -7.071 -3.308 -0.834 1.00 90.38 311 ASN A C 1
ATOM 2490 O O . ASN A 1 311 ? -6.313 -4.116 -0.312 1.00 90.38 311 ASN A O 1
ATOM 2494 N N . ALA A 1 312 ? -6.664 -2.451 -1.772 1.00 83.62 312 ALA A N 1
ATOM 2495 C CA . ALA A 1 312 ? -5.277 -2.411 -2.228 1.00 83.62 312 ALA A CA 1
ATOM 2496 C C . ALA A 1 312 ? -4.306 -2.004 -1.103 1.00 83.62 312 ALA A C 1
ATOM 2498 O O . ALA A 1 312 ? -3.221 -2.570 -1.002 1.00 83.62 312 ALA A O 1
ATOM 2499 N N . SER A 1 313 ? -4.692 -1.054 -0.244 1.00 86.38 313 SER A N 1
ATOM 2500 C CA . SER A 1 313 ? -3.799 -0.491 0.775 1.00 86.38 313 SER A CA 1
ATOM 2501 C C . SER A 1 313 ? -3.804 -1.213 2.123 1.00 86.38 313 SER A C 1
ATOM 2503 O O . SER A 1 313 ? -2.840 -1.086 2.861 1.00 86.38 313 SER A O 1
ATOM 2505 N N . ALA A 1 314 ? -4.880 -1.895 2.510 1.00 95.50 314 ALA A N 1
ATOM 2506 C CA . ALA A 1 314 ? -4.988 -2.517 3.833 1.00 95.50 314 ALA A CA 1
ATOM 2507 C C . ALA A 1 314 ? -5.697 -3.871 3.773 1.00 95.50 314 ALA A C 1
ATOM 2509 O O . ALA A 1 314 ? -5.173 -4.854 4.291 1.00 95.50 314 ALA A O 1
ATOM 2510 N N . GLY A 1 315 ? -6.845 -3.948 3.094 1.00 94.19 315 GLY A N 1
ATOM 2511 C CA . GLY A 1 315 ? -7.682 -5.149 3.109 1.00 94.19 315 GLY A CA 1
ATOM 2512 C C . GLY A 1 315 ? -6.986 -6.398 2.564 1.00 94.19 315 GLY A C 1
ATOM 2513 O O . GLY A 1 315 ? -6.915 -7.409 3.252 1.00 94.19 315 GLY A O 1
ATOM 2514 N N . VAL A 1 316 ? -6.430 -6.343 1.353 1.00 91.19 316 VAL A N 1
ATOM 2515 C CA . VAL A 1 316 ? -5.702 -7.466 0.737 1.00 91.19 316 VAL A CA 1
ATOM 2516 C C . VAL A 1 316 ? -4.374 -7.742 1.449 1.00 91.19 316 VAL A C 1
ATOM 2518 O O . VAL A 1 316 ? -4.158 -8.896 1.813 1.00 91.19 316 VAL A O 1
ATOM 2521 N N . PRO A 1 317 ? -3.515 -6.745 1.742 1.00 92.56 317 PRO A N 1
ATOM 2522 C CA . PRO A 1 317 ? -2.282 -6.978 2.500 1.00 92.56 317 PRO A CA 1
ATOM 2523 C C . PRO A 1 317 ? -2.490 -7.656 3.867 1.00 92.56 317 PRO A C 1
ATOM 2525 O O . PRO A 1 317 ? -1.668 -8.478 4.272 1.00 92.56 317 PRO A O 1
ATOM 2528 N N . LEU A 1 318 ? -3.596 -7.361 4.561 1.00 95.12 318 LEU A N 1
ATOM 2529 C CA . LEU A 1 318 ? -3.957 -7.966 5.854 1.00 95.12 318 LEU A CA 1
ATOM 2530 C C . LEU A 1 318 ? -4.881 -9.192 5.726 1.00 95.12 318 LEU A C 1
ATOM 2532 O O . LEU A 1 318 ? -5.309 -9.737 6.737 1.00 95.12 318 LEU A O 1
ATOM 2536 N N . GLN A 1 319 ? -5.187 -9.641 4.503 1.00 93.38 319 GLN A N 1
ATOM 2537 C CA . GLN A 1 319 ? -6.099 -10.762 4.221 1.00 93.38 319 GLN A CA 1
ATOM 2538 C C . GLN A 1 319 ? -7.512 -10.583 4.817 1.00 93.38 319 GLN A C 1
ATOM 2540 O O . GLN A 1 319 ? -8.209 -11.552 5.114 1.00 93.38 319 GLN A O 1
ATOM 2545 N N . LEU A 1 320 ? -7.960 -9.333 4.947 1.00 90.44 320 LEU A N 1
ATOM 2546 C CA . LEU A 1 320 ? -9.267 -8.940 5.465 1.00 90.44 320 LEU A CA 1
ATOM 2547 C C . LEU A 1 320 ? -9.945 -7.948 4.498 1.00 90.44 320 LEU A C 1
ATOM 2549 O O . LEU A 1 320 ? -9.903 -6.735 4.714 1.00 90.44 320 LEU A O 1
ATOM 2553 N N . PRO A 1 321 ? -10.582 -8.409 3.406 1.00 90.94 321 PRO A N 1
ATOM 2554 C CA . PRO A 1 321 ? -11.275 -7.519 2.476 1.00 90.94 321 PRO A CA 1
ATOM 2555 C C . PRO A 1 321 ? -12.376 -6.692 3.154 1.00 90.94 321 PRO A C 1
ATOM 2557 O O . PRO A 1 321 ? -13.151 -7.234 3.942 1.00 90.94 321 PRO A O 1
ATOM 2560 N N . VAL A 1 322 ? -12.508 -5.411 2.784 1.00 92.31 322 VAL A N 1
ATOM 2561 C CA . VAL A 1 322 ? -13.432 -4.438 3.417 1.00 92.31 322 VAL A CA 1
ATOM 2562 C C . VAL A 1 322 ? -14.876 -4.911 3.489 1.00 92.31 322 VAL A C 1
ATOM 2564 O O . VAL A 1 322 ? -15.577 -4.598 4.437 1.00 92.31 322 VAL A O 1
ATOM 2567 N N . HIS A 1 323 ? -15.317 -5.719 2.529 1.00 88.00 323 HIS A N 1
ATOM 2568 C CA . HIS A 1 323 ? -16.660 -6.288 2.494 1.00 88.00 323 HIS A CA 1
ATOM 2569 C C . HIS A 1 323 ? -16.961 -7.146 3.732 1.00 88.00 323 HIS A C 1
ATOM 2571 O O . HIS A 1 323 ? -18.037 -7.019 4.305 1.00 88.00 323 HIS A O 1
ATOM 2577 N N . MET A 1 324 ? -16.009 -7.975 4.171 1.00 83.00 324 MET A N 1
ATOM 2578 C CA . MET A 1 324 ? -16.207 -8.881 5.308 1.00 83.00 324 MET A CA 1
ATOM 2579 C C . MET A 1 324 ? -16.358 -8.093 6.606 1.00 83.00 324 MET A C 1
ATOM 2581 O O . MET A 1 324 ? -17.303 -8.304 7.363 1.00 83.00 324 MET A O 1
ATOM 2585 N N . TYR A 1 325 ? -15.456 -7.136 6.832 1.00 89.38 325 TYR A N 1
ATOM 2586 C CA . TYR A 1 325 ? -15.518 -6.297 8.020 1.00 89.38 325 TYR A CA 1
ATOM 2587 C C . TYR A 1 325 ? -16.690 -5.317 7.976 1.00 89.38 325 TYR A C 1
ATOM 2589 O O . TYR A 1 325 ? -17.350 -5.132 8.989 1.00 89.38 325 TYR A O 1
ATOM 2597 N N . ARG A 1 326 ? -17.024 -4.747 6.812 1.00 92.50 326 ARG A N 1
ATOM 2598 C CA . ARG A 1 326 ? -18.189 -3.865 6.649 1.00 92.50 326 ARG A CA 1
ATOM 2599 C C . ARG A 1 326 ? -19.488 -4.562 7.030 1.00 92.50 326 ARG A C 1
ATOM 2601 O O . ARG A 1 326 ? -20.305 -3.955 7.712 1.00 92.50 326 ARG A O 1
ATOM 2608 N N . ALA A 1 327 ? -19.660 -5.822 6.632 1.00 88.25 327 ALA A N 1
ATOM 2609 C CA . ALA A 1 327 ? -20.827 -6.613 7.011 1.00 88.25 327 ALA A CA 1
ATOM 2610 C C . ALA A 1 327 ? -20.960 -6.734 8.538 1.00 88.25 327 ALA A C 1
ATOM 2612 O O . ALA A 1 327 ? -22.041 -6.518 9.085 1.00 88.25 327 ALA A O 1
ATOM 2613 N N . LEU A 1 328 ? -19.853 -7.045 9.220 1.00 88.56 328 LEU A N 1
ATOM 2614 C CA . LEU A 1 328 ? -19.785 -7.167 10.678 1.00 88.56 328 LEU A CA 1
ATOM 2615 C C . LEU A 1 328 ? -20.010 -5.821 11.369 1.00 88.56 328 LEU A C 1
ATOM 2617 O O . LEU A 1 328 ? -20.887 -5.706 12.217 1.00 88.56 328 LEU A O 1
ATOM 2621 N N . HIS A 1 329 ? -19.285 -4.791 10.950 1.00 90.94 329 HIS A N 1
ATOM 2622 C CA . HIS A 1 329 ? -19.289 -3.479 11.579 1.00 90.94 329 HIS A CA 1
ATOM 2623 C C . HIS A 1 329 ? -20.625 -2.741 11.420 1.00 90.94 329 HIS A C 1
ATOM 2625 O O . HIS A 1 329 ? -21.145 -2.209 12.392 1.00 90.94 329 HIS A O 1
ATOM 2631 N N . LEU A 1 330 ? -21.240 -2.746 10.230 1.00 90.88 330 LEU A N 1
ATOM 2632 C CA . LEU A 1 330 ? -22.555 -2.113 10.048 1.00 90.88 330 LEU A CA 1
ATOM 2633 C C . LEU A 1 330 ? -23.657 -2.824 10.843 1.00 90.88 330 LEU A C 1
ATOM 2635 O O . LEU A 1 330 ? -24.592 -2.178 11.310 1.00 90.88 330 LEU A O 1
ATOM 2639 N N . SER A 1 331 ? -23.537 -4.142 11.019 1.00 89.12 331 SER A N 1
ATOM 2640 C CA . SER A 1 331 ? -24.475 -4.904 11.850 1.00 89.12 331 SER A CA 1
ATOM 2641 C C . SER A 1 331 ? -24.235 -4.626 13.341 1.00 89.12 331 SER A C 1
ATOM 2643 O O . SER A 1 331 ? -25.195 -4.493 14.087 1.00 89.12 331 SER A O 1
ATOM 2645 N N . HIS A 1 332 ? -22.981 -4.420 13.758 1.00 89.00 332 HIS A N 1
ATOM 2646 C CA . HIS A 1 332 ? -22.638 -3.950 15.104 1.00 89.00 332 HIS A CA 1
ATOM 2647 C C . HIS A 1 332 ? -23.224 -2.564 15.412 1.00 89.00 332 HIS A C 1
ATOM 2649 O O . HIS A 1 332 ? -23.879 -2.414 16.431 1.00 89.00 332 HIS A O 1
ATOM 2655 N N . HIS A 1 333 ? -23.096 -1.576 14.515 1.00 88.38 333 HIS A N 1
ATOM 2656 C CA . HIS A 1 333 ? -23.740 -0.258 14.695 1.00 88.38 333 HIS A CA 1
ATOM 2657 C C . HIS A 1 333 ? -25.261 -0.361 14.868 1.00 88.38 333 HIS A C 1
ATOM 2659 O O . HIS A 1 333 ? -25.863 0.415 15.603 1.00 88.38 333 HIS A O 1
ATOM 2665 N N . LYS A 1 334 ? -25.892 -1.313 14.174 1.00 87.06 334 LYS A N 1
ATOM 2666 C CA . LYS A 1 334 ? -27.340 -1.524 14.224 1.00 87.06 334 LYS A CA 1
ATOM 2667 C C . LYS A 1 334 ? -27.796 -2.217 15.512 1.00 87.06 334 LYS A C 1
ATOM 2669 O O . LYS A 1 334 ? -28.819 -1.830 16.069 1.00 87.06 334 LYS A O 1
ATOM 2674 N N . ASP A 1 335 ? -27.069 -3.247 15.937 1.00 86.25 335 ASP A N 1
ATOM 2675 C CA . ASP A 1 335 ? -27.469 -4.167 17.007 1.00 86.25 335 ASP A CA 1
ATOM 2676 C C . ASP A 1 335 ? -26.604 -4.004 18.280 1.00 86.25 335 ASP A C 1
ATOM 2678 O O . ASP A 1 335 ? -26.581 -4.904 19.125 1.00 86.25 335 ASP A O 1
ATOM 2682 N N . LEU A 1 336 ? -25.905 -2.867 18.421 1.00 84.75 336 LEU A N 1
ATOM 2683 C CA . LEU A 1 336 ? -24.957 -2.549 19.498 1.00 84.75 336 LEU A CA 1
ATOM 2684 C C . LEU A 1 336 ? -25.520 -2.896 20.883 1.00 84.75 336 LEU A C 1
ATOM 2686 O O . LEU A 1 336 ? -26.598 -2.440 21.265 1.00 84.75 336 LEU A O 1
ATOM 2690 N N . GLY A 1 337 ? -24.779 -3.704 21.645 1.00 78.19 337 GLY A N 1
ATOM 2691 C CA . GLY A 1 337 ? -25.122 -4.060 23.029 1.00 78.19 337 GLY A CA 1
ATOM 2692 C C . GLY A 1 337 ? -26.240 -5.098 23.188 1.00 78.19 337 GLY A C 1
ATOM 2693 O O . GLY A 1 337 ? -26.459 -5.599 24.294 1.00 78.19 337 GLY A O 1
ATOM 2694 N N . THR A 1 338 ? -26.924 -5.477 22.108 1.00 84.12 338 THR A N 1
ATOM 2695 C CA . THR A 1 338 ? -27.928 -6.549 22.131 1.00 84.12 338 THR A CA 1
ATOM 2696 C C . THR A 1 338 ? -27.269 -7.932 22.065 1.00 84.12 338 THR A C 1
ATOM 2698 O O . THR A 1 338 ? -26.089 -8.076 21.747 1.00 84.12 338 THR A O 1
ATOM 2701 N N . ASP A 1 339 ? -28.030 -9.002 22.308 1.00 83.38 339 ASP A N 1
ATOM 2702 C CA . ASP A 1 339 ? -27.529 -10.374 22.116 1.00 83.38 339 ASP A CA 1
ATOM 2703 C C . ASP A 1 339 ? -27.299 -10.747 20.642 1.00 83.38 339 ASP A C 1
ATOM 2705 O O . ASP A 1 339 ? -26.666 -11.766 20.356 1.00 83.38 339 ASP A O 1
ATOM 2709 N N . ALA A 1 340 ? -27.804 -9.927 19.714 1.00 83.75 340 ALA A N 1
ATOM 2710 C CA . ALA A 1 340 ? -27.575 -10.062 18.281 1.00 83.75 340 ALA A CA 1
ATOM 2711 C C . ALA A 1 340 ? -26.317 -9.315 17.801 1.00 83.75 340 ALA A C 1
ATOM 2713 O O . ALA A 1 340 ? -25.941 -9.486 16.642 1.00 83.75 340 ALA A O 1
ATOM 2714 N N . ASP A 1 341 ? -25.654 -8.535 18.668 1.00 87.31 341 ASP A N 1
ATOM 2715 C CA . ASP A 1 341 ? -24.422 -7.823 18.330 1.00 87.31 341 ASP A CA 1
ATOM 2716 C C . ASP A 1 341 ? -23.353 -8.821 17.831 1.00 87.31 341 ASP A C 1
ATOM 2718 O O . ASP A 1 341 ? -22.896 -9.686 18.595 1.00 87.31 341 ASP A O 1
ATOM 2722 N N . PRO A 1 342 ? -22.923 -8.738 16.557 1.00 86.38 342 PRO A N 1
ATOM 2723 C CA . PRO A 1 342 ? -21.968 -9.683 15.993 1.00 86.38 342 PRO A CA 1
ATOM 2724 C C . PRO A 1 342 ? -20.608 -9.639 16.698 1.00 86.38 342 PRO A C 1
ATOM 2726 O O . PRO A 1 342 ? -19.920 -10.663 16.730 1.00 86.38 342 PRO A O 1
ATOM 2729 N N . GLU A 1 343 ? -20.213 -8.511 17.298 1.00 85.19 343 GLU A N 1
ATOM 2730 C CA . GLU A 1 343 ? -18.986 -8.451 18.091 1.00 85.19 343 GLU A CA 1
ATOM 2731 C C . GLU A 1 343 ? -19.130 -9.243 19.395 1.00 85.19 343 GLU A C 1
ATOM 2733 O O . GLU A 1 343 ? -18.245 -10.034 19.736 1.00 85.19 343 GLU A O 1
ATOM 2738 N N . LYS A 1 344 ? -20.275 -9.140 20.081 1.00 85.19 344 LYS A N 1
ATOM 2739 C CA . LYS A 1 344 ? -20.573 -9.959 21.269 1.00 85.19 344 LYS A CA 1
ATOM 2740 C C . LYS A 1 344 ? -20.566 -11.449 20.920 1.00 85.19 344 LYS A C 1
ATOM 2742 O O . LYS A 1 344 ? -19.949 -12.249 21.626 1.00 85.19 344 LYS A O 1
ATOM 2747 N N . VAL A 1 345 ? -21.175 -11.824 19.793 1.00 85.81 345 VAL A N 1
ATOM 2748 C CA . VAL A 1 345 ? -21.266 -13.220 19.328 1.00 85.81 345 VAL A CA 1
ATOM 2749 C C . VAL A 1 345 ? -19.902 -13.797 18.923 1.00 85.81 345 VAL A C 1
ATOM 2751 O O . VAL A 1 345 ? -19.596 -14.943 19.276 1.00 85.81 345 VAL A O 1
ATOM 2754 N N . LEU A 1 346 ? -19.078 -13.036 18.195 1.00 84.25 346 LEU A N 1
ATOM 2755 C CA . LEU A 1 346 ? -17.832 -13.535 17.598 1.00 84.25 346 LEU A CA 1
ATOM 2756 C C . LEU A 1 346 ? -16.588 -13.227 18.438 1.00 84.25 346 LEU A C 1
ATOM 2758 O O . LEU A 1 346 ? -15.771 -14.125 18.671 1.00 84.25 346 LEU A O 1
ATOM 2762 N N . LEU A 1 347 ? -16.439 -11.978 18.886 1.00 81.56 347 LEU A N 1
ATOM 2763 C CA . LEU A 1 347 ? -15.212 -11.457 19.495 1.00 81.56 347 LEU A CA 1
ATOM 2764 C C . LEU A 1 347 ? -15.154 -11.651 21.008 1.00 81.56 347 LEU A C 1
ATOM 2766 O O . LEU A 1 347 ? -14.052 -11.826 21.528 1.00 81.56 347 LEU A O 1
ATOM 2770 N N . TYR A 1 348 ? -16.292 -11.616 21.709 1.00 82.75 348 TYR A N 1
ATOM 2771 C CA . TYR A 1 348 ? -16.314 -11.541 23.183 1.00 82.75 348 TYR A CA 1
ATOM 2772 C C . TYR A 1 348 ? -17.009 -12.702 23.886 1.00 82.75 348 TYR A C 1
ATOM 2774 O O . TYR A 1 348 ? -16.777 -12.914 25.072 1.00 82.75 348 TYR A O 1
ATOM 2782 N N . ARG A 1 349 ? -17.799 -13.510 23.173 1.00 82.81 349 ARG A N 1
ATOM 2783 C CA . ARG A 1 349 ? -18.443 -14.704 23.736 1.00 82.81 349 ARG A CA 1
ATOM 2784 C C . ARG A 1 349 ? -17.445 -15.553 24.539 1.00 82.81 349 ARG A C 1
ATOM 2786 O O . ARG A 1 349 ? -16.306 -15.728 24.114 1.00 82.81 349 ARG A O 1
ATOM 2793 N N . ASP A 1 350 ? -17.845 -16.084 25.690 1.00 81.81 350 ASP A N 1
ATOM 2794 C CA . ASP A 1 350 ? -17.014 -16.898 26.601 1.00 81.81 350 ASP A CA 1
ATOM 2795 C C . ASP A 1 350 ? -15.612 -16.316 26.913 1.00 81.81 350 ASP A C 1
ATOM 2797 O O . ASP A 1 350 ? -14.675 -17.061 27.213 1.00 81.81 350 ASP A O 1
ATOM 2801 N N . GLN A 1 351 ? -15.430 -15.000 26.792 1.00 85.31 351 GLN A N 1
ATOM 2802 C CA . GLN A 1 351 ? -14.240 -14.305 27.270 1.00 85.31 351 GLN A CA 1
ATOM 2803 C C . GLN A 1 351 ? -14.546 -13.642 28.617 1.00 85.31 351 GLN A C 1
ATOM 2805 O O . GLN A 1 351 ? -15.707 -13.365 28.907 1.00 85.31 351 GLN A O 1
ATOM 2810 N N . PRO A 1 352 ? -13.528 -13.377 29.458 1.00 84.25 352 PRO A N 1
ATOM 2811 C CA . PRO A 1 352 ? -13.743 -12.737 30.754 1.00 84.25 352 PRO A CA 1
ATOM 2812 C C . PRO A 1 352 ? -14.406 -11.354 30.686 1.00 84.25 352 PRO A C 1
ATOM 2814 O O . PRO A 1 352 ? -14.952 -10.902 31.687 1.00 84.25 352 PRO A O 1
ATOM 2817 N N . TRP A 1 353 ? -14.305 -10.664 29.546 1.00 84.56 353 TRP A N 1
ATOM 2818 C CA . TRP A 1 353 ? -14.792 -9.299 29.371 1.00 84.56 353 TRP A CA 1
ATOM 2819 C C . TRP A 1 353 ? -16.261 -9.247 28.953 1.00 84.56 353 TRP A C 1
ATOM 2821 O O . TRP A 1 353 ? -16.631 -9.768 27.905 1.00 84.56 353 TRP A O 1
ATOM 2831 N N . ASP A 1 354 ? -17.054 -8.548 29.764 1.00 79.25 354 ASP A N 1
ATOM 2832 C CA . ASP A 1 354 ? -18.475 -8.259 29.553 1.00 79.25 354 ASP A CA 1
ATOM 2833 C C . ASP A 1 354 ? -18.720 -6.749 29.706 1.00 79.25 354 ASP A C 1
ATOM 2835 O O . ASP A 1 354 ? -19.432 -6.299 30.601 1.00 79.25 354 ASP A O 1
ATOM 2839 N N . TYR A 1 355 ? -18.007 -5.946 28.905 1.00 79.44 355 TYR A N 1
ATOM 2840 C CA . TYR A 1 355 ? -18.096 -4.474 28.900 1.00 79.44 355 TYR A CA 1
ATOM 2841 C C . TYR A 1 355 ? -17.814 -3.801 30.259 1.00 79.44 355 TYR A C 1
ATOM 2843 O O . TYR A 1 355 ? -18.170 -2.645 30.480 1.00 79.44 355 TYR A O 1
ATOM 2851 N N . ARG A 1 356 ? -17.130 -4.509 31.167 1.00 83.31 356 ARG A N 1
ATOM 2852 C CA . ARG A 1 356 ? -16.766 -4.055 32.518 1.00 83.31 356 ARG A CA 1
ATOM 2853 C C . ARG A 1 356 ? -15.262 -4.211 32.774 1.00 83.31 356 ARG A C 1
ATOM 2855 O O . ARG A 1 356 ? -14.638 -5.100 32.183 1.00 83.31 356 ARG A O 1
ATOM 2862 N N . PRO A 1 357 ? -14.676 -3.406 33.681 1.00 87.25 357 PRO A N 1
ATOM 2863 C CA . PRO A 1 357 ? -13.274 -3.547 34.057 1.00 87.25 357 PRO A CA 1
ATOM 2864 C C . PRO A 1 357 ? -12.976 -4.937 34.640 1.00 87.25 357 PRO A C 1
ATOM 2866 O O . PRO A 1 357 ? -13.753 -5.492 35.423 1.00 87.25 357 PRO A O 1
ATOM 2869 N N . LEU A 1 358 ? -11.820 -5.499 34.285 1.00 90.12 358 LEU A N 1
ATOM 2870 C CA . LEU A 1 358 ? -11.418 -6.850 34.676 1.00 90.12 358 LEU A CA 1
ATOM 2871 C C . LEU A 1 358 ? -10.555 -6.852 35.941 1.00 90.12 358 LEU A C 1
ATOM 2873 O O . LEU A 1 358 ? -9.816 -5.906 36.224 1.00 90.12 358 LEU A O 1
ATOM 2877 N N . ASN A 1 359 ? -10.608 -7.950 36.701 1.00 92.06 359 ASN A N 1
ATOM 2878 C CA . ASN A 1 359 ? -9.605 -8.203 37.739 1.00 92.06 359 ASN A CA 1
ATOM 2879 C C . ASN A 1 359 ? -8.248 -8.564 37.103 1.00 92.06 359 ASN A C 1
ATOM 2881 O O . ASN A 1 359 ? -8.173 -8.891 35.918 1.00 92.06 359 ASN A O 1
ATOM 2885 N N . THR A 1 360 ? -7.169 -8.535 37.889 1.00 91.56 360 THR A N 1
ATOM 2886 C CA . THR A 1 360 ? -5.800 -8.733 37.375 1.00 91.56 360 THR A CA 1
ATOM 2887 C C . THR A 1 360 ? -5.624 -10.050 36.618 1.00 91.56 360 THR A C 1
ATOM 2889 O O . THR A 1 360 ? -5.049 -10.062 35.534 1.00 91.56 360 THR A O 1
ATOM 2892 N N . SER A 1 361 ? -6.128 -11.162 37.162 1.00 92.19 361 SER A N 1
ATOM 2893 C CA . SER A 1 361 ? -5.968 -12.484 36.543 1.00 92.19 361 SER A CA 1
ATOM 2894 C C . SER A 1 361 ? -6.726 -12.576 35.218 1.00 92.19 361 SER A C 1
ATOM 2896 O O . SER A 1 361 ? -6.156 -12.995 34.210 1.00 92.19 361 SER A O 1
ATOM 2898 N N . ALA A 1 362 ? -7.976 -12.108 35.195 1.00 92.19 362 ALA A N 1
ATOM 2899 C CA . ALA A 1 362 ? -8.809 -12.078 34.000 1.00 92.19 362 ALA A CA 1
ATOM 2900 C C . ALA A 1 362 ? -8.219 -11.173 32.909 1.00 92.19 362 ALA A C 1
ATOM 2902 O O . ALA A 1 362 ? -8.170 -11.579 31.748 1.00 92.19 362 ALA A O 1
ATOM 2903 N N . LEU A 1 363 ? -7.727 -9.984 33.278 1.00 92.25 363 LEU A N 1
ATOM 2904 C CA . LEU A 1 363 ? -7.103 -9.049 32.342 1.00 92.25 363 LEU A CA 1
ATOM 2905 C C . LEU A 1 363 ? -5.819 -9.631 31.744 1.00 92.25 363 LEU A C 1
ATOM 2907 O O . LEU A 1 363 ? -5.649 -9.611 30.529 1.00 92.25 363 LEU A O 1
ATOM 2911 N N . LEU A 1 364 ? -4.937 -10.204 32.568 1.00 92.69 364 LEU A N 1
ATOM 2912 C CA . LEU A 1 364 ? -3.707 -10.833 32.080 1.00 92.69 364 LEU A CA 1
ATOM 2913 C C . LEU A 1 364 ? -4.002 -12.028 31.173 1.00 92.69 364 LEU A C 1
ATOM 2915 O O . LEU A 1 364 ? -3.395 -12.145 30.112 1.00 92.69 364 LEU A O 1
ATOM 2919 N N . HIS A 1 365 ? -4.950 -12.888 31.551 1.00 92.50 365 HIS A N 1
ATOM 2920 C CA . HIS A 1 365 ? -5.353 -14.027 30.728 1.00 92.50 365 HIS A CA 1
ATOM 2921 C C . HIS A 1 365 ? -5.954 -13.578 29.388 1.00 92.50 365 HIS A C 1
ATOM 2923 O O . HIS A 1 365 ? -5.663 -14.172 28.351 1.00 92.50 365 HIS A O 1
ATOM 2929 N N . GLN A 1 366 ? -6.748 -12.505 29.392 1.00 91.19 366 GLN A N 1
ATOM 2930 C CA . GLN A 1 366 ? -7.282 -11.898 28.178 1.00 91.19 366 GLN A CA 1
ATOM 2931 C C . GLN A 1 366 ? -6.153 -11.398 27.270 1.00 91.19 366 GLN A C 1
ATOM 2933 O O . GLN A 1 366 ? -6.016 -11.888 26.152 1.00 91.19 366 GLN A O 1
ATOM 2938 N N . LEU A 1 367 ? -5.311 -10.486 27.767 1.00 93.44 367 LEU A N 1
ATOM 2939 C CA . LEU A 1 367 ? -4.236 -9.870 26.984 1.00 93.44 367 LEU A CA 1
ATOM 2940 C C . LEU A 1 367 ? -3.212 -10.904 26.494 1.00 93.44 367 LEU A C 1
ATOM 2942 O O . LEU A 1 367 ? -2.758 -10.823 25.355 1.00 93.44 367 LEU A O 1
ATOM 2946 N N . ALA A 1 368 ? -2.880 -11.911 27.308 1.00 94.69 368 ALA A N 1
ATOM 2947 C CA . ALA A 1 368 ? -2.021 -13.017 26.891 1.00 94.69 368 ALA A CA 1
ATOM 2948 C C . ALA A 1 368 ? -2.686 -13.871 25.801 1.00 94.69 368 ALA A C 1
ATOM 2950 O O . ALA A 1 368 ? -2.030 -14.247 24.832 1.00 94.69 368 ALA A O 1
ATOM 2951 N N . GLY A 1 369 ? -3.987 -14.147 25.918 1.00 93.31 369 GLY A N 1
ATOM 2952 C CA . GLY A 1 369 ? -4.739 -14.878 24.900 1.00 93.31 369 GLY A CA 1
ATOM 2953 C C . GLY A 1 369 ? -4.783 -14.160 23.549 1.00 93.31 369 GLY A C 1
ATOM 2954 O O . GLY A 1 369 ? -4.773 -14.826 22.514 1.00 93.31 369 GLY A O 1
ATOM 2955 N N . ASP A 1 370 ? -4.796 -12.826 23.541 1.00 92.81 370 ASP A N 1
ATOM 2956 C CA . ASP A 1 370 ? -4.700 -12.022 22.318 1.00 92.81 370 ASP A CA 1
ATOM 2957 C C . ASP A 1 370 ? -3.257 -11.962 21.786 1.00 92.81 370 ASP A C 1
ATOM 2959 O O . ASP A 1 370 ? -3.038 -12.189 20.597 1.00 92.81 370 ASP A O 1
ATOM 2963 N N . LEU A 1 371 ? -2.259 -11.769 22.659 1.00 95.06 371 LEU A N 1
ATOM 2964 C CA . LEU A 1 371 ? -0.840 -11.749 22.277 1.00 95.06 371 LEU A CA 1
ATOM 2965 C C . LEU A 1 371 ? -0.372 -13.085 21.677 1.00 95.06 371 LEU A C 1
ATOM 2967 O O . LEU A 1 371 ? 0.393 -13.087 20.717 1.00 95.06 371 LEU A O 1
ATOM 2971 N N . PHE A 1 372 ? -0.839 -14.214 22.217 1.00 95.19 372 PHE A N 1
ATOM 2972 C CA . PHE A 1 372 ? -0.498 -15.565 21.754 1.00 95.19 372 PHE A CA 1
ATOM 2973 C C . PHE A 1 372 ? -1.541 -16.160 20.793 1.00 95.19 372 PHE A C 1
ATOM 2975 O O . PHE A 1 372 ? -1.586 -17.375 20.602 1.00 95.19 372 PHE A O 1
ATOM 2982 N N . VAL A 1 373 ? -2.372 -15.321 20.157 1.00 92.56 373 VAL A N 1
ATOM 2983 C CA . VAL A 1 373 ? -3.303 -15.685 19.061 1.00 92.56 373 VAL A CA 1
ATOM 2984 C C . VAL A 1 373 ? -4.455 -16.629 19.467 1.00 92.56 373 VAL A C 1
ATOM 2986 O O . VAL A 1 373 ? -5.336 -16.929 18.661 1.00 92.56 373 VAL A O 1
ATOM 2989 N N . ILE A 1 374 ? -4.526 -17.070 20.724 1.00 93.31 374 ILE A N 1
ATOM 2990 C CA . ILE A 1 374 ? -5.537 -18.013 21.230 1.00 93.31 374 ILE A CA 1
ATOM 2991 C C . ILE A 1 374 ? -6.955 -17.465 21.024 1.00 93.31 374 ILE A C 1
ATOM 2993 O O . ILE A 1 374 ? -7.832 -18.175 20.524 1.00 93.31 374 ILE A O 1
ATOM 2997 N N . ASN A 1 375 ? -7.194 -16.202 21.380 1.00 90.81 375 ASN A N 1
ATOM 2998 C CA . ASN A 1 375 ? -8.516 -15.582 21.248 1.00 90.81 375 ASN A CA 1
ATOM 2999 C C . ASN A 1 375 ? -8.906 -15.368 19.779 1.00 90.81 375 ASN A C 1
ATOM 3001 O O . ASN A 1 375 ? -10.055 -15.619 19.409 1.00 90.81 375 ASN A O 1
ATOM 3005 N N . SER A 1 376 ? -7.943 -15.013 18.926 1.00 89.44 376 SER A N 1
ATOM 3006 C CA . SER A 1 376 ? -8.138 -14.906 17.476 1.00 89.44 376 SER A CA 1
ATOM 3007 C C . SER A 1 376 ? -8.535 -16.250 16.857 1.00 89.44 376 SER A C 1
ATOM 3009 O O . SER A 1 376 ? -9.467 -16.309 16.057 1.00 89.44 376 SER A O 1
ATOM 3011 N N . LEU A 1 377 ? -7.903 -17.355 17.269 1.00 91.50 377 LEU A N 1
ATOM 3012 C CA . LEU A 1 377 ? -8.295 -18.693 16.816 1.00 91.50 377 LEU A CA 1
ATOM 3013 C C . LEU A 1 377 ? -9.708 -19.053 17.285 1.00 91.50 377 LEU A C 1
ATOM 3015 O O . LEU A 1 377 ? -10.507 -19.531 16.483 1.00 91.50 377 LEU A O 1
ATOM 3019 N N . ARG A 1 378 ? -10.058 -18.783 18.552 1.00 91.00 378 ARG A N 1
ATOM 3020 C CA . ARG A 1 378 ? -11.426 -18.999 19.068 1.00 91.00 378 ARG A CA 1
ATOM 3021 C C . ARG A 1 378 ? -12.471 -18.242 18.246 1.00 91.00 378 ARG A C 1
ATOM 3023 O O . ARG A 1 378 ? -13.503 -18.819 17.911 1.00 91.00 378 ARG A O 1
ATOM 3030 N N . MET A 1 379 ? -12.194 -16.987 17.891 1.00 88.38 379 MET A N 1
ATOM 3031 C CA . MET A 1 379 ? -13.048 -16.187 17.009 1.00 88.38 379 MET A CA 1
ATOM 3032 C C . MET A 1 379 ? -13.224 -16.860 15.638 1.00 88.38 379 MET A C 1
ATOM 3034 O O . MET A 1 379 ? -14.357 -17.008 15.183 1.00 88.38 379 MET A O 1
ATOM 3038 N N . VAL A 1 380 ? -12.141 -17.317 14.997 1.00 88.25 380 VAL A N 1
ATOM 3039 C CA . VAL A 1 380 ? -12.214 -18.007 13.693 1.00 88.25 380 VAL A CA 1
ATOM 3040 C C . VAL A 1 380 ? -13.047 -19.288 13.784 1.00 88.25 380 VAL A C 1
ATOM 3042 O O . VAL A 1 380 ? -13.941 -19.495 12.963 1.00 88.25 380 VAL A O 1
ATOM 3045 N N . TRP A 1 381 ? -12.816 -20.128 14.797 1.00 89.38 381 TRP A N 1
ATOM 3046 C CA . TRP A 1 381 ? -13.590 -21.358 15.001 1.00 89.38 381 TRP A CA 1
ATOM 3047 C C . TRP A 1 381 ? -15.086 -21.083 15.169 1.00 89.38 381 TRP A C 1
ATOM 3049 O O . TRP A 1 381 ? -15.915 -21.808 14.617 1.00 89.38 381 TRP A O 1
ATOM 3059 N N . ARG A 1 382 ? -15.442 -20.013 15.884 1.00 87.81 382 ARG A N 1
ATOM 3060 C CA . ARG A 1 382 ? -16.838 -19.588 16.053 1.00 87.81 382 ARG A CA 1
ATOM 3061 C C . ARG A 1 382 ? -17.446 -19.072 14.771 1.00 87.81 382 ARG A C 1
ATOM 3063 O O . ARG A 1 382 ? -18.557 -19.467 14.445 1.00 87.81 382 ARG A O 1
ATOM 3070 N N . TYR A 1 383 ? -16.718 -18.237 14.040 1.00 84.44 383 TYR A N 1
ATOM 3071 C CA . TYR A 1 383 ? -17.166 -17.741 12.748 1.00 84.44 383 TYR A CA 1
ATOM 3072 C C . TYR A 1 383 ? -17.491 -18.902 11.796 1.00 84.44 383 TYR A C 1
ATOM 3074 O O . TYR A 1 383 ? -18.574 -18.945 11.217 1.00 84.44 383 TYR A O 1
ATOM 3082 N N . LEU A 1 384 ? -16.610 -19.907 11.716 1.00 85.62 384 LEU A N 1
ATOM 3083 C CA . LEU A 1 384 ? -16.856 -21.127 10.938 1.00 85.62 384 LEU A CA 1
ATOM 3084 C C . LEU A 1 384 ? -18.060 -21.932 11.452 1.00 85.62 384 LEU A C 1
ATOM 3086 O O . LEU A 1 384 ? -18.790 -22.516 10.651 1.00 85.62 384 LEU A O 1
ATOM 3090 N N . GLY A 1 385 ? -18.275 -21.972 12.769 1.00 86.38 385 GLY A N 1
ATOM 3091 C CA . GLY A 1 385 ? -19.447 -22.597 13.382 1.00 86.38 385 GLY A CA 1
ATOM 3092 C C . GLY A 1 385 ? -20.757 -21.899 13.007 1.00 86.38 385 GLY A C 1
ATOM 3093 O O . GLY A 1 385 ? -21.691 -22.561 12.560 1.00 86.38 385 GLY A O 1
ATOM 3094 N N . GLU A 1 386 ? -20.811 -20.571 13.122 1.00 84.06 386 GLU A N 1
ATOM 3095 C CA . GLU A 1 386 ? -21.985 -19.759 12.770 1.00 84.06 386 GLU A CA 1
ATOM 3096 C C . GLU A 1 386 ? -22.282 -19.794 11.263 1.00 84.06 386 GLU A C 1
ATOM 3098 O O . GLU A 1 386 ? -23.448 -19.828 10.878 1.00 84.06 386 GLU A O 1
ATOM 3103 N N . LEU A 1 387 ? -21.265 -19.884 10.395 1.00 76.44 387 LEU A N 1
ATOM 3104 C CA . LEU A 1 387 ? -21.479 -20.099 8.957 1.00 76.44 387 LEU A CA 1
ATOM 3105 C C . LEU A 1 387 ? -22.192 -21.426 8.649 1.00 76.44 387 LEU A C 1
ATOM 3107 O O . LEU A 1 387 ? -22.912 -21.509 7.656 1.00 76.44 387 LEU A O 1
ATOM 3111 N N . ARG A 1 388 ? -21.994 -22.463 9.475 1.00 79.31 388 ARG A N 1
ATOM 3112 C CA . ARG A 1 388 ? -22.637 -23.776 9.296 1.00 79.31 388 ARG A CA 1
ATOM 3113 C C . ARG A 1 388 ? -24.052 -23.826 9.864 1.00 79.31 388 ARG A C 1
ATOM 3115 O O . ARG A 1 388 ? -24.892 -24.514 9.295 1.00 79.31 388 ARG A O 1
ATOM 3122 N N . SER A 1 389 ? -24.298 -23.163 10.993 1.00 75.50 389 SER A N 1
ATOM 3123 C CA . SER A 1 389 ? -25.565 -23.268 11.731 1.00 75.50 389 SER A CA 1
ATOM 3124 C C . SER A 1 389 ? -26.532 -22.099 11.508 1.00 75.50 389 SER A C 1
ATOM 3126 O O . SER A 1 389 ? -27.719 -22.264 11.780 1.00 75.50 389 SER A O 1
ATOM 3128 N N . GLN A 1 390 ? -26.042 -20.938 11.048 1.00 64.94 390 GLN A N 1
ATOM 3129 C CA . GLN A 1 390 ? -26.776 -19.671 10.863 1.00 64.94 390 GLN A CA 1
ATOM 3130 C C . GLN A 1 390 ? -27.691 -19.282 12.037 1.00 64.94 390 GLN A C 1
ATOM 3132 O O . GLN A 1 390 ? -28.756 -18.696 11.849 1.00 64.94 390 GLN A O 1
ATOM 3137 N N . HIS A 1 391 ? -27.307 -19.629 13.266 1.00 69.38 391 HIS A N 1
ATOM 3138 C CA . HIS A 1 391 ? -28.248 -19.574 14.380 1.00 69.38 391 HIS A CA 1
ATOM 3139 C C . HIS A 1 391 ? -28.332 -18.185 15.023 1.00 69.38 391 HIS A C 1
ATOM 3141 O O . HIS A 1 391 ? -29.419 -17.759 15.414 1.00 69.38 391 HIS A O 1
ATOM 3147 N N . ARG A 1 392 ? -27.200 -17.476 15.154 1.00 69.12 392 ARG A N 1
ATOM 3148 C CA . ARG A 1 392 ? -27.135 -16.194 15.884 1.00 69.12 392 ARG A CA 1
ATOM 3149 C C . ARG A 1 392 ? -26.533 -15.053 15.076 1.00 69.12 392 ARG A C 1
ATOM 3151 O O . ARG A 1 392 ? -26.859 -13.899 15.334 1.00 69.12 392 ARG A O 1
ATOM 3158 N N . LEU A 1 393 ? -25.683 -15.355 14.097 1.00 76.69 393 LEU A N 1
ATOM 3159 C CA . LEU A 1 393 ? -24.989 -14.333 13.321 1.00 76.69 393 LEU A CA 1
ATOM 3160 C C . LEU A 1 393 ? -25.837 -13.827 12.140 1.00 76.69 393 LEU A C 1
ATOM 3162 O O . LEU A 1 393 ? -25.980 -14.513 11.129 1.00 76.69 393 LEU A O 1
ATOM 3166 N N . LYS A 1 394 ? -26.355 -12.598 12.243 1.00 79.12 394 LYS A N 1
ATOM 3167 C CA . LYS A 1 394 ? -27.033 -11.891 11.144 1.00 79.12 394 LYS A CA 1
ATOM 3168 C C . LYS A 1 394 ? -26.147 -10.757 10.643 1.00 79.12 394 LYS A C 1
ATOM 3170 O O . LYS A 1 394 ? -26.003 -9.741 11.310 1.00 79.12 394 LYS A O 1
ATOM 3175 N N . LEU A 1 395 ? -25.541 -10.943 9.472 1.00 80.81 395 LEU A N 1
ATOM 3176 C CA . LEU A 1 395 ? -24.678 -9.938 8.854 1.00 80.81 395 LEU A CA 1
ATOM 3177 C C . LEU A 1 395 ? -25.390 -9.220 7.713 1.00 80.81 395 LEU A C 1
ATOM 3179 O O . LEU A 1 395 ? -26.169 -9.814 6.970 1.00 80.81 395 LEU A O 1
ATOM 3183 N N . THR A 1 396 ? -25.063 -7.943 7.550 1.00 77.06 396 THR A N 1
ATOM 3184 C CA . THR A 1 396 ? -25.478 -7.148 6.394 1.00 77.06 396 THR A CA 1
ATOM 3185 C C . THR A 1 396 ? -24.918 -7.763 5.109 1.00 77.06 396 THR A C 1
ATOM 3187 O O . THR A 1 396 ? -23.726 -8.064 5.026 1.00 77.06 396 THR A O 1
ATOM 3190 N N . GLU A 1 397 ? -25.764 -7.940 4.092 1.00 74.00 397 GLU A N 1
ATOM 3191 C CA . GLU A 1 397 ? -25.333 -8.474 2.800 1.00 74.00 397 GLU A CA 1
ATOM 3192 C C . GLU A 1 397 ? -24.395 -7.508 2.074 1.00 74.00 397 GLU A C 1
ATOM 3194 O O . GLU A 1 397 ? -24.638 -6.302 1.989 1.00 74.00 397 GLU A O 1
ATOM 3199 N N . MET A 1 398 ? -23.327 -8.060 1.498 1.00 77.56 398 MET A N 1
ATOM 3200 C CA . MET A 1 398 ? -22.286 -7.283 0.842 1.00 77.56 398 MET A CA 1
ATOM 3201 C C . MET A 1 398 ? -22.067 -7.742 -0.592 1.00 77.56 398 MET A C 1
ATOM 3203 O O . MET A 1 398 ? -21.907 -8.926 -0.879 1.00 77.56 398 MET A O 1
ATOM 3207 N N . ARG A 1 399 ? -22.000 -6.774 -1.509 1.00 73.44 399 ARG A N 1
ATOM 3208 C CA . ARG A 1 399 ? -21.647 -7.028 -2.905 1.00 73.44 399 ARG A CA 1
ATOM 3209 C C . ARG A 1 399 ? -20.134 -7.056 -3.063 1.00 73.44 399 ARG A C 1
ATOM 3211 O O . ARG A 1 399 ? -19.489 -6.032 -2.875 1.00 73.44 399 ARG A O 1
ATOM 3218 N N . PHE A 1 400 ? -19.599 -8.193 -3.488 1.00 73.56 400 PHE A N 1
ATOM 3219 C CA . PHE A 1 400 ? -18.197 -8.326 -3.871 1.00 73.56 400 PHE A CA 1
ATOM 3220 C C . PHE A 1 400 ? -17.992 -7.915 -5.332 1.00 73.56 400 PHE A C 1
ATOM 3222 O O . PHE A 1 400 ? -18.870 -8.102 -6.180 1.00 73.56 400 PHE A O 1
ATOM 3229 N N . TYR A 1 401 ? -16.815 -7.370 -5.632 1.00 72.69 401 TYR A N 1
ATOM 3230 C CA . TYR A 1 401 ? -16.409 -7.015 -6.991 1.00 72.69 401 TYR A CA 1
ATOM 3231 C C . TYR A 1 401 ? -15.340 -7.989 -7.506 1.00 72.69 401 TYR A C 1
ATOM 3233 O O . TYR A 1 401 ? -14.483 -8.405 -6.723 1.00 72.69 401 TYR A O 1
ATOM 3241 N N . PRO A 1 402 ? -15.335 -8.334 -8.809 1.00 65.00 402 PRO A N 1
ATOM 3242 C CA . PRO A 1 402 ? -14.373 -9.289 -9.364 1.00 65.00 402 PRO A CA 1
ATOM 3243 C C . PRO A 1 402 ? -12.918 -8.808 -9.253 1.00 65.00 402 PRO A C 1
ATOM 3245 O O . PRO A 1 402 ? -12.010 -9.631 -9.152 1.00 65.00 402 PRO A O 1
ATOM 3248 N N . GLU A 1 403 ? -12.683 -7.490 -9.182 1.00 73.56 403 GLU A N 1
ATOM 3249 C CA . GLU A 1 403 ? -11.342 -6.927 -8.957 1.00 73.56 403 GLU A CA 1
ATOM 3250 C C . GLU A 1 403 ? -10.709 -7.411 -7.651 1.00 73.56 403 GLU A C 1
ATOM 3252 O O . GLU A 1 403 ? -9.490 -7.504 -7.583 1.00 73.56 403 GLU A O 1
ATOM 3257 N N . LEU A 1 404 ? -11.502 -7.736 -6.625 1.00 75.94 404 LEU A N 1
ATOM 3258 C CA . LEU A 1 404 ? -10.965 -8.208 -5.349 1.00 75.94 404 LEU A CA 1
ATOM 3259 C C . LEU A 1 404 ? -10.228 -9.542 -5.506 1.00 75.94 404 LEU A C 1
ATOM 3261 O O . LEU A 1 404 ? -9.139 -9.706 -4.959 1.00 75.94 404 LEU A O 1
ATOM 3265 N N . LEU A 1 405 ? -10.803 -10.480 -6.265 1.00 75.88 405 LEU A N 1
ATOM 3266 C CA . LEU A 1 405 ? -10.151 -11.758 -6.548 1.00 75.88 405 LEU A CA 1
ATOM 3267 C C . LEU A 1 405 ? -8.853 -11.525 -7.323 1.00 75.88 405 LEU A C 1
ATOM 3269 O O . LEU A 1 405 ? -7.828 -12.106 -6.984 1.00 75.88 405 LEU A O 1
ATOM 3273 N N . LEU A 1 406 ? -8.880 -10.628 -8.313 1.00 74.75 406 LEU A N 1
ATOM 3274 C CA . LEU A 1 406 ? -7.680 -10.251 -9.054 1.00 74.75 406 LEU A CA 1
ATOM 3275 C C . LEU A 1 406 ? -6.612 -9.637 -8.135 1.00 74.75 406 LEU A C 1
ATOM 3277 O O . LEU A 1 406 ? -5.456 -10.023 -8.236 1.00 74.75 406 LEU A O 1
ATOM 3281 N N . MET A 1 407 ? -6.971 -8.739 -7.214 1.00 80.06 407 MET A N 1
ATOM 3282 C CA . MET A 1 407 ? -6.023 -8.164 -6.249 1.00 80.06 407 MET A CA 1
ATOM 3283 C C . MET A 1 407 ? -5.405 -9.226 -5.340 1.00 80.06 407 MET A C 1
ATOM 3285 O O . MET A 1 407 ? -4.197 -9.202 -5.122 1.00 80.06 407 MET A O 1
ATOM 3289 N N . LEU A 1 408 ? -6.211 -10.160 -4.825 1.00 81.44 408 LEU A N 1
ATOM 3290 C CA . LEU A 1 408 ? -5.733 -11.267 -3.990 1.00 81.44 408 LEU A CA 1
ATOM 3291 C C . LEU A 1 408 ? -4.781 -12.182 -4.767 1.00 81.44 408 LEU A C 1
ATOM 3293 O O . LEU A 1 408 ? -3.716 -12.531 -4.261 1.00 81.44 408 LEU A O 1
ATOM 3297 N N . LEU A 1 409 ? -5.138 -12.536 -6.005 1.00 77.69 409 LEU A N 1
ATOM 3298 C CA . LEU A 1 409 ? -4.282 -13.333 -6.882 1.00 77.69 409 LEU A CA 1
ATOM 3299 C C . LEU A 1 409 ? -2.974 -12.604 -7.183 1.00 77.69 409 LEU A C 1
ATOM 3301 O O . LEU A 1 409 ? -1.910 -13.189 -7.024 1.00 77.69 409 LEU A O 1
ATOM 3305 N N . LEU A 1 410 ? -3.032 -11.325 -7.561 1.00 75.88 410 LEU A N 1
ATOM 3306 C CA . LEU A 1 410 ? -1.841 -10.520 -7.835 1.00 75.88 410 LEU A CA 1
ATOM 3307 C C . LEU A 1 410 ? -0.950 -10.380 -6.598 1.00 75.88 410 LEU A C 1
ATOM 3309 O O . LEU A 1 410 ? 0.266 -10.488 -6.727 1.00 75.88 410 LEU A O 1
ATOM 3313 N N . PHE A 1 411 ? -1.524 -10.194 -5.407 1.00 83.06 411 PHE A N 1
ATOM 3314 C CA . PHE A 1 411 ? -0.776 -10.179 -4.150 1.00 83.06 411 PHE A CA 1
ATOM 3315 C C . PHE A 1 411 ? -0.013 -11.493 -3.929 1.00 83.06 411 PHE A C 1
ATOM 3317 O O . PHE A 1 411 ? 1.207 -11.470 -3.778 1.00 83.06 411 PHE A O 1
ATOM 3324 N N . TRP A 1 412 ? -0.689 -12.644 -3.981 1.00 88.81 412 TRP A N 1
ATOM 3325 C CA . TRP A 1 412 ? -0.042 -13.941 -3.741 1.00 88.81 412 TRP A CA 1
ATOM 3326 C C . TRP A 1 412 ? 0.900 -14.371 -4.869 1.00 88.81 412 TRP A C 1
ATOM 3328 O O . TRP A 1 412 ? 1.927 -14.981 -4.587 1.00 88.81 412 TRP A O 1
ATOM 3338 N N . ILE A 1 413 ? 0.627 -13.995 -6.122 1.00 75.75 413 ILE A N 1
ATOM 3339 C CA . ILE A 1 413 ? 1.580 -14.146 -7.232 1.00 75.75 413 ILE A CA 1
ATOM 3340 C C . ILE A 1 413 ? 2.831 -13.307 -6.961 1.00 75.75 413 ILE A C 1
ATOM 3342 O O . ILE A 1 413 ? 3.938 -13.796 -7.155 1.00 75.75 413 ILE A O 1
ATOM 3346 N N . SER A 1 414 ? 2.682 -12.078 -6.460 1.00 74.38 414 SER A N 1
ATOM 3347 C CA . SER A 1 414 ? 3.824 -11.214 -6.132 1.00 74.38 414 SER A CA 1
ATOM 3348 C C . SER A 1 414 ? 4.653 -11.797 -4.985 1.00 74.38 414 SER A C 1
ATOM 3350 O O . SER A 1 414 ? 5.879 -11.796 -5.056 1.00 74.38 414 SER A O 1
ATOM 3352 N N . VAL A 1 415 ? 3.999 -12.368 -3.965 1.00 83.38 415 VAL A N 1
ATOM 3353 C CA . VAL A 1 415 ? 4.665 -13.117 -2.886 1.00 83.38 415 VAL A CA 1
ATOM 3354 C C . VAL A 1 415 ? 5.358 -14.371 -3.426 1.00 83.38 415 VAL A C 1
ATOM 3356 O O . VAL A 1 415 ? 6.487 -14.639 -3.035 1.00 83.38 415 VAL A O 1
ATOM 3359 N N . ALA A 1 416 ? 4.739 -15.121 -4.341 1.00 77.19 416 ALA A N 1
ATOM 3360 C CA . ALA A 1 416 ? 5.338 -16.314 -4.944 1.00 77.19 416 ALA A CA 1
ATOM 3361 C C . ALA A 1 416 ? 6.561 -15.976 -5.812 1.00 77.19 416 ALA A C 1
ATOM 3363 O O . ALA A 1 416 ? 7.576 -16.666 -5.745 1.00 77.19 416 ALA A O 1
ATOM 3364 N N . ILE A 1 417 ? 6.491 -14.885 -6.580 1.00 67.25 417 ILE A N 1
ATOM 3365 C CA . ILE A 1 417 ? 7.623 -14.340 -7.338 1.00 67.25 417 ILE A CA 1
ATOM 3366 C C . ILE A 1 417 ? 8.741 -13.932 -6.371 1.00 67.25 417 ILE A C 1
ATOM 3368 O O . ILE A 1 417 ? 9.880 -14.362 -6.540 1.00 67.25 417 ILE A O 1
ATOM 3372 N N . ALA A 1 418 ? 8.426 -13.161 -5.325 1.00 75.56 418 ALA A N 1
ATOM 3373 C CA . ALA A 1 418 ? 9.406 -12.761 -4.316 1.00 75.56 418 ALA A CA 1
ATOM 3374 C C . ALA A 1 418 ? 10.037 -13.975 -3.616 1.00 75.56 418 ALA A C 1
ATOM 3376 O O . ALA A 1 418 ? 11.251 -14.016 -3.437 1.00 75.56 418 ALA A O 1
ATOM 3377 N N . TRP A 1 419 ? 9.242 -14.997 -3.293 1.00 85.50 419 TRP A N 1
ATOM 3378 C CA . TRP A 1 419 ? 9.715 -16.247 -2.702 1.00 85.50 419 TRP A CA 1
ATOM 3379 C C . TRP A 1 419 ? 10.678 -16.992 -3.626 1.00 85.50 419 TRP A C 1
ATOM 3381 O O . TRP A 1 419 ? 11.701 -17.490 -3.168 1.00 85.50 419 TRP A O 1
ATOM 3391 N N . TYR A 1 420 ? 10.375 -17.049 -4.925 1.00 77.62 420 TYR A N 1
ATOM 3392 C CA . TYR A 1 420 ? 11.233 -17.692 -5.918 1.00 77.62 420 TYR A CA 1
ATOM 3393 C C . TYR A 1 420 ? 12.602 -17.004 -6.038 1.00 77.62 420 TYR A C 1
ATOM 3395 O O . TYR A 1 420 ? 13.623 -17.687 -6.103 1.00 77.62 420 TYR A O 1
ATOM 3403 N N . PHE A 1 421 ? 12.640 -15.666 -6.035 1.00 70.31 421 PHE A N 1
ATOM 3404 C CA . PHE A 1 421 ? 13.884 -14.902 -6.209 1.00 70.31 421 PHE A CA 1
ATOM 3405 C C . PHE A 1 421 ? 14.647 -14.623 -4.904 1.00 70.31 421 PHE A C 1
ATOM 3407 O O . PHE A 1 421 ? 15.871 -14.521 -4.921 1.00 70.31 421 PHE A O 1
ATOM 3414 N N . ALA A 1 422 ? 13.951 -14.488 -3.777 1.00 78.56 422 ALA A N 1
ATOM 3415 C CA . ALA A 1 422 ? 14.516 -14.109 -2.484 1.00 78.56 422 ALA A CA 1
ATOM 3416 C C . ALA A 1 422 ? 13.774 -14.811 -1.325 1.00 78.56 422 ALA A C 1
ATOM 3418 O O . ALA A 1 422 ? 13.087 -14.147 -0.538 1.00 78.56 422 ALA A O 1
ATOM 3419 N N . PRO A 1 423 ? 13.892 -16.146 -1.186 1.00 89.19 423 PRO A N 1
ATOM 3420 C CA . PRO A 1 423 ? 13.110 -16.920 -0.218 1.00 89.19 423 PRO A CA 1
ATOM 3421 C C . PRO A 1 423 ? 13.389 -16.514 1.231 1.00 89.19 423 PRO A C 1
ATOM 3423 O O . PRO A 1 423 ? 12.457 -16.369 2.015 1.00 89.19 423 PRO A O 1
ATOM 3426 N N . GLU A 1 424 ? 14.651 -16.255 1.591 1.00 90.94 424 GLU A N 1
ATOM 3427 C CA . GLU A 1 424 ? 15.021 -15.845 2.951 1.00 90.94 424 GLU A CA 1
ATOM 3428 C C . GLU A 1 424 ? 14.412 -14.484 3.321 1.00 90.94 424 GLU A C 1
ATOM 3430 O O . GLU A 1 424 ? 13.771 -14.345 4.363 1.00 90.94 424 GLU A O 1
ATOM 3435 N N . THR A 1 425 ? 14.568 -13.478 2.456 1.00 88.25 425 THR A N 1
ATOM 3436 C CA . THR A 1 425 ? 13.990 -12.143 2.669 1.00 88.25 425 THR A CA 1
ATOM 3437 C C . THR A 1 425 ? 12.468 -12.203 2.686 1.00 88.25 425 THR A C 1
ATOM 3439 O O . THR A 1 425 ? 11.843 -11.603 3.558 1.00 88.25 425 THR A O 1
ATOM 3442 N N . THR A 1 426 ? 11.863 -12.967 1.776 1.00 89.19 426 THR A N 1
ATOM 3443 C CA . THR A 1 426 ? 10.407 -13.138 1.722 1.00 89.19 426 THR A CA 1
ATOM 3444 C C . THR A 1 426 ? 9.891 -13.799 2.994 1.00 89.19 426 THR A C 1
ATOM 3446 O O . THR A 1 426 ? 8.928 -13.312 3.579 1.00 89.19 426 THR A O 1
ATOM 3449 N N . LEU A 1 427 ? 10.562 -14.842 3.491 1.00 95.38 427 LEU A N 1
ATOM 3450 C CA . LEU A 1 427 ? 10.217 -15.468 4.764 1.00 95.38 427 LEU A CA 1
ATOM 3451 C C . LEU A 1 427 ? 10.310 -14.471 5.925 1.00 95.38 427 LEU A C 1
ATOM 3453 O O . LEU A 1 427 ? 9.376 -14.391 6.720 1.00 95.38 427 LEU A O 1
ATOM 3457 N N . LYS A 1 428 ? 11.382 -13.670 6.003 1.00 95.75 428 LYS A N 1
ATOM 3458 C CA . LYS A 1 428 ? 11.531 -12.617 7.025 1.00 95.75 428 LYS A CA 1
ATOM 3459 C C . LYS A 1 428 ? 10.380 -11.610 6.977 1.00 95.75 428 LYS A C 1
ATOM 3461 O O . LYS A 1 428 ? 9.808 -11.314 8.024 1.00 95.75 428 LYS A O 1
ATOM 3466 N N . VAL A 1 429 ? 10.011 -11.132 5.782 1.00 94.81 429 VAL A N 1
ATOM 3467 C CA . VAL A 1 429 ? 8.866 -10.225 5.567 1.00 94.81 429 VAL A CA 1
ATOM 3468 C C . VAL A 1 429 ? 7.563 -10.878 6.026 1.00 94.81 429 VAL A C 1
ATOM 3470 O O . VAL A 1 429 ? 6.808 -10.258 6.766 1.00 94.81 429 VAL A O 1
ATOM 3473 N N . LEU A 1 430 ? 7.295 -12.123 5.628 1.00 96.06 430 LEU A N 1
ATOM 3474 C CA . LEU A 1 430 ? 6.064 -12.826 5.995 1.00 96.06 430 LEU A CA 1
ATOM 3475 C C . LEU A 1 430 ? 5.974 -13.055 7.508 1.00 96.06 430 LEU A C 1
ATOM 3477 O O . LEU A 1 430 ? 4.929 -12.793 8.102 1.00 96.06 430 LEU A O 1
ATOM 3481 N N . VAL A 1 431 ? 7.070 -13.487 8.139 1.00 95.88 431 VAL A N 1
ATOM 3482 C CA . VAL A 1 431 ? 7.140 -13.718 9.588 1.00 95.88 431 VAL A CA 1
ATOM 3483 C C . VAL A 1 431 ? 6.908 -12.425 10.355 1.00 95.88 431 VAL A C 1
ATOM 3485 O O . VAL A 1 431 ? 6.102 -12.423 11.279 1.00 95.88 431 VAL A O 1
ATOM 3488 N N . ILE A 1 432 ? 7.562 -11.320 9.986 1.00 97.19 432 ILE A N 1
ATOM 3489 C CA . ILE A 1 432 ? 7.363 -10.058 10.705 1.00 97.19 432 ILE A CA 1
ATOM 3490 C C . ILE A 1 432 ? 5.981 -9.461 10.426 1.00 97.19 432 ILE A C 1
ATOM 3492 O O . ILE A 1 432 ? 5.316 -9.027 11.358 1.00 97.19 432 ILE A O 1
ATOM 3496 N N . TRP A 1 433 ? 5.506 -9.498 9.178 1.00 97.69 433 TRP A N 1
ATOM 3497 C CA . TRP A 1 433 ? 4.209 -8.947 8.788 1.00 97.69 433 TRP A CA 1
ATOM 3498 C C . TRP A 1 433 ? 3.055 -9.664 9.483 1.00 97.69 433 TRP A C 1
ATOM 3500 O O . TRP A 1 433 ? 2.267 -9.032 10.190 1.00 97.69 433 TRP A O 1
ATOM 3510 N N . PHE A 1 434 ? 2.967 -10.986 9.317 1.00 96.81 434 PHE A N 1
ATOM 3511 C CA . PHE A 1 434 ? 1.893 -11.783 9.903 1.00 96.81 434 PHE A CA 1
ATOM 3512 C C . PHE A 1 434 ? 2.117 -12.046 11.390 1.00 96.81 434 PHE A C 1
ATOM 3514 O O . PHE A 1 434 ? 1.151 -12.077 12.146 1.00 96.81 434 PHE A O 1
ATOM 3521 N N . GLY A 1 435 ? 3.368 -12.160 11.838 1.00 96.69 435 GLY A N 1
ATOM 3522 C CA . GLY A 1 435 ? 3.692 -12.246 13.258 1.00 96.69 435 GLY A CA 1
ATOM 3523 C C . GLY A 1 435 ? 3.223 -11.004 14.011 1.00 96.69 435 GLY A C 1
ATOM 3524 O O . GLY A 1 435 ? 2.510 -11.141 15.001 1.00 96.69 435 GLY A O 1
ATOM 3525 N N . SER A 1 436 ? 3.540 -9.796 13.528 1.00 97.81 436 SER A N 1
ATOM 3526 C CA . SER A 1 436 ? 3.023 -8.542 14.099 1.00 97.81 436 SER A CA 1
ATOM 3527 C C . SER A 1 436 ? 1.510 -8.456 14.045 1.00 97.81 436 SER A C 1
ATOM 3529 O O . SER A 1 436 ? 0.889 -8.007 15.011 1.00 97.81 436 SER A O 1
ATOM 3531 N N . TYR A 1 437 ? 0.919 -8.881 12.928 1.00 97.19 437 TYR A N 1
ATOM 3532 C CA . TYR A 1 437 ? -0.519 -8.805 12.740 1.00 97.19 437 TYR A CA 1
ATOM 3533 C C . TYR A 1 437 ? -1.250 -9.700 13.741 1.00 97.19 437 TYR A C 1
ATOM 3535 O O . TYR A 1 437 ? -2.079 -9.206 14.495 1.00 97.19 437 TYR A O 1
ATOM 3543 N N . PHE A 1 438 ? -0.894 -10.982 13.830 1.00 95.25 438 PHE A N 1
ATOM 3544 C CA . PHE A 1 438 ? -1.605 -11.940 14.678 1.00 95.25 438 PHE A CA 1
ATOM 3545 C C . PHE A 1 438 ? -1.343 -11.781 16.178 1.00 95.25 438 PHE A C 1
ATOM 3547 O O . PHE A 1 438 ? -2.167 -12.238 16.966 1.00 95.25 438 PHE A O 1
ATOM 3554 N N . THR A 1 439 ? -0.243 -11.130 16.571 1.00 96.25 439 THR A N 1
ATOM 3555 C CA . THR A 1 439 ? 0.139 -10.941 17.980 1.00 96.25 439 THR A CA 1
ATOM 3556 C C . THR A 1 439 ? -0.150 -9.509 18.449 1.00 96.25 439 THR A C 1
ATOM 3558 O O . THR A 1 439 ? -1.241 -9.201 18.931 1.00 96.25 439 THR A O 1
ATOM 3561 N N . PHE A 1 440 ? 0.803 -8.594 18.272 1.00 97.75 440 PHE A N 1
ATOM 3562 C CA . PHE A 1 440 ? 0.747 -7.228 18.782 1.00 97.75 440 PHE A CA 1
ATOM 3563 C C . PHE A 1 440 ? -0.409 -6.409 18.194 1.00 97.75 440 PHE A C 1
ATOM 3565 O O . PHE A 1 440 ? -1.014 -5.630 18.923 1.00 97.75 440 PHE A O 1
ATOM 3572 N N . THR A 1 441 ? -0.764 -6.577 16.916 1.00 97.06 441 THR A N 1
ATOM 3573 C CA . THR A 1 441 ? -1.866 -5.796 16.315 1.00 97.06 441 THR A CA 1
ATOM 3574 C C . THR A 1 441 ? -3.218 -6.218 16.876 1.00 97.06 441 THR A C 1
ATOM 3576 O O . THR A 1 441 ? -4.049 -5.358 17.168 1.00 97.06 441 THR A O 1
ATOM 3579 N N . GLN A 1 442 ? -3.438 -7.521 17.082 1.00 93.75 442 GLN A N 1
ATOM 3580 C CA . GLN A 1 442 ? -4.644 -8.016 17.753 1.00 93.75 442 GLN A CA 1
ATOM 3581 C C . GLN A 1 442 ? -4.717 -7.518 19.197 1.00 93.75 442 GLN A C 1
ATOM 3583 O O . GLN A 1 442 ? -5.766 -7.042 19.624 1.00 93.75 442 GLN A O 1
ATOM 3588 N N . LEU A 1 443 ? -3.593 -7.539 19.920 1.00 95.62 443 LEU A N 1
ATOM 3589 C CA . LEU A 1 443 ? -3.511 -6.999 21.275 1.00 95.62 443 LEU A CA 1
ATOM 3590 C C . LEU A 1 443 ? -3.859 -5.500 21.324 1.00 95.62 443 LEU A C 1
ATOM 3592 O O . LEU A 1 443 ? -4.673 -5.090 22.149 1.00 95.62 443 LEU A O 1
ATOM 3596 N N . LEU A 1 444 ? -3.284 -4.683 20.435 1.00 96.31 444 LEU A N 1
ATOM 3597 C CA . LEU A 1 444 ? -3.562 -3.242 20.376 1.00 96.31 444 LEU A CA 1
ATOM 3598 C C . LEU A 1 444 ? -5.032 -2.956 20.049 1.00 96.31 444 LEU A C 1
ATOM 3600 O O . LEU A 1 444 ? -5.647 -2.122 20.713 1.00 96.31 444 LEU A O 1
ATOM 3604 N N . GLN A 1 445 ? -5.613 -3.675 19.084 1.00 93.19 445 GLN A N 1
ATOM 3605 C CA . GLN A 1 445 ? -7.039 -3.561 18.763 1.00 93.19 445 GLN A CA 1
ATOM 3606 C C . GLN A 1 445 ? -7.925 -3.980 19.937 1.00 93.19 445 GLN A C 1
ATOM 3608 O O . GLN A 1 445 ? -8.936 -3.331 20.195 1.00 93.19 445 GLN A O 1
ATOM 3613 N N . LYS A 1 446 ? -7.543 -5.025 20.681 1.00 91.75 446 LYS A N 1
ATOM 3614 C CA . LYS A 1 446 ? -8.291 -5.471 21.859 1.00 91.75 446 LYS A CA 1
ATOM 3615 C C . LYS A 1 446 ? -8.273 -4.431 22.973 1.00 91.75 446 LYS A C 1
ATOM 3617 O O . LYS A 1 446 ? -9.325 -4.115 23.518 1.00 91.75 446 LYS A O 1
ATOM 3622 N N . ILE A 1 447 ? -7.098 -3.873 23.276 1.00 93.19 447 ILE A N 1
ATOM 3623 C CA . ILE A 1 447 ? -6.955 -2.788 24.257 1.00 93.19 447 ILE A CA 1
ATOM 3624 C C . ILE A 1 447 ? -7.801 -1.588 23.830 1.00 93.19 447 ILE A C 1
ATOM 3626 O O . ILE A 1 447 ? -8.529 -1.043 24.656 1.00 93.19 447 ILE A O 1
ATOM 3630 N N . ARG A 1 448 ? -7.738 -1.203 22.547 1.00 93.19 448 ARG A N 1
ATOM 3631 C CA . ARG A 1 448 ? -8.546 -0.108 22.003 1.00 93.19 448 ARG A CA 1
ATOM 3632 C C . ARG A 1 448 ? -10.036 -0.386 22.176 1.00 93.19 448 ARG A C 1
ATOM 3634 O O . ARG A 1 448 ? -10.730 0.440 22.753 1.00 93.19 448 ARG A O 1
ATOM 3641 N N . SER A 1 449 ? -10.504 -1.558 21.757 1.00 89.50 449 SER A N 1
ATOM 3642 C CA . SER A 1 449 ? -11.918 -1.911 21.855 1.00 89.50 449 SER A CA 1
ATOM 3643 C C . SER A 1 449 ? -12.407 -1.939 23.305 1.00 89.50 449 SER A C 1
ATOM 3645 O O . SER A 1 449 ? -13.463 -1.390 23.605 1.00 89.50 449 SER A O 1
ATOM 3647 N N . PHE A 1 450 ? -11.610 -2.461 24.244 1.00 88.94 450 PHE A N 1
ATOM 3648 C CA . PHE A 1 450 ? -11.964 -2.383 25.662 1.00 88.94 450 PHE A CA 1
ATOM 3649 C C . PHE A 1 450 ? -12.018 -0.937 26.154 1.00 88.94 450 PHE A C 1
ATOM 3651 O O . PHE A 1 450 ? -12.922 -0.587 26.908 1.00 88.94 450 PHE A O 1
ATOM 3658 N N . ALA A 1 451 ? -11.077 -0.090 25.740 1.00 89.81 451 ALA A N 1
ATOM 3659 C CA . ALA A 1 451 ? -11.080 1.321 26.108 1.00 89.81 451 ALA A CA 1
ATOM 3660 C C . ALA A 1 451 ? -12.322 2.047 25.574 1.00 89.81 451 ALA A C 1
ATOM 3662 O O . ALA A 1 451 ? -12.902 2.894 26.251 1.00 89.81 451 ALA A O 1
ATOM 3663 N N . GLU A 1 452 ? -12.708 1.713 24.350 1.00 88.19 452 GLU A N 1
ATOM 3664 C CA . GLU A 1 452 ? -13.804 2.320 23.611 1.00 88.19 452 GLU A CA 1
ATOM 3665 C C . GLU A 1 452 ? -15.171 1.830 24.088 1.00 88.19 452 GLU A C 1
ATOM 3667 O O . GLU A 1 452 ? -16.105 2.618 24.071 1.00 88.19 452 GLU A O 1
ATOM 3672 N N . HIS A 1 453 ? -15.291 0.590 24.568 1.00 85.62 453 HIS A N 1
ATOM 3673 C CA . HIS A 1 453 ? -16.586 -0.025 24.877 1.00 85.62 453 HIS A CA 1
ATOM 3674 C C . HIS A 1 453 ? -16.792 -0.432 26.337 1.00 85.62 453 HIS A C 1
ATOM 3676 O O . HIS A 1 453 ? -17.900 -0.795 26.714 1.00 85.62 453 HIS A O 1
ATOM 3682 N N . THR A 1 454 ? -15.780 -0.354 27.203 1.00 79.69 454 THR A N 1
ATOM 3683 C CA . THR A 1 454 ? -16.020 -0.538 28.642 1.00 79.69 454 THR A CA 1
ATOM 3684 C C . THR A 1 454 ? -16.782 0.689 29.151 1.00 79.69 454 THR A C 1
ATOM 3686 O O . THR A 1 454 ? -16.236 1.799 29.196 1.00 79.69 454 THR A O 1
ATOM 3689 N N . SER A 1 455 ? -18.059 0.533 29.486 1.00 64.94 455 SER A N 1
ATOM 3690 C CA . SER A 1 455 ? -18.863 1.631 30.018 1.00 64.94 455 SER A CA 1
ATOM 3691 C C . SER A 1 455 ? -18.541 1.861 31.498 1.00 64.94 455 SER A C 1
ATOM 3693 O O . SER A 1 455 ? -18.077 0.968 32.208 1.00 64.94 455 SER A O 1
ATOM 3695 N N . ALA A 1 456 ? -18.743 3.096 31.963 1.00 56.28 456 ALA A N 1
ATOM 3696 C CA . ALA A 1 456 ? -19.033 3.292 33.380 1.00 56.28 456 ALA A CA 1
ATOM 3697 C C . ALA A 1 456 ? -20.479 2.815 33.583 1.00 56.28 456 ALA A C 1
ATOM 3699 O O . ALA A 1 456 ? -21.265 2.902 32.638 1.00 56.28 456 ALA A O 1
ATOM 3700 N N . GLU A 1 457 ? -20.807 2.261 34.750 1.00 54.66 457 GLU A N 1
ATOM 3701 C CA . GLU A 1 457 ? -22.145 1.727 35.041 1.00 54.66 457 GLU A CA 1
ATOM 3702 C C . GLU A 1 457 ? -23.251 2.681 34.531 1.00 54.66 457 GLU A C 1
ATOM 3704 O O . GLU A 1 457 ? -23.169 3.893 34.727 1.00 54.66 457 GLU A O 1
ATOM 3709 N N . ASP A 1 458 ? -24.229 2.121 33.810 1.00 57.75 458 ASP A N 1
ATOM 3710 C CA . ASP A 1 458 ? -25.403 2.793 33.226 1.00 57.75 458 ASP A CA 1
ATOM 3711 C C . ASP A 1 458 ? -25.196 3.772 32.045 1.00 57.75 458 ASP A C 1
ATOM 3713 O O . ASP A 1 458 ? -26.121 4.513 31.715 1.00 57.75 458 ASP A O 1
ATOM 3717 N N . ASP A 1 459 ? -24.056 3.763 31.338 1.00 63.78 459 ASP A N 1
ATOM 3718 C CA . ASP A 1 459 ? -23.925 4.520 30.074 1.00 63.78 459 ASP A CA 1
ATOM 3719 C C . ASP A 1 459 ? -24.706 3.841 28.921 1.00 63.78 459 ASP A C 1
ATOM 3721 O O . ASP A 1 459 ? -24.284 2.778 28.445 1.00 63.78 459 ASP A O 1
ATOM 3725 N N . PRO A 1 460 ? -25.813 4.437 28.429 1.00 62.09 460 PRO A N 1
ATOM 3726 C CA . PRO A 1 460 ? -26.646 3.833 27.390 1.00 62.09 460 PRO A CA 1
ATOM 3727 C C . PRO A 1 460 ? -25.954 3.762 26.023 1.00 62.09 460 PRO A C 1
ATOM 3729 O O . PRO A 1 460 ? -26.433 3.052 25.142 1.00 62.09 460 PRO A O 1
ATOM 3732 N N . GLU 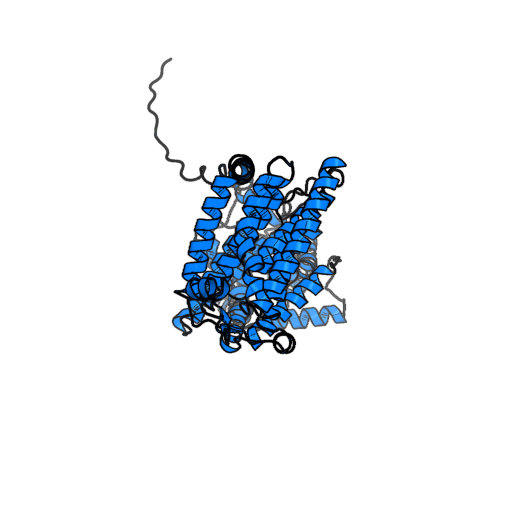A 1 461 ? -24.853 4.490 25.815 1.00 67.69 461 GLU A N 1
ATOM 3733 C CA . GLU A 1 461 ? -24.180 4.559 24.514 1.00 67.69 461 GLU A CA 1
ATOM 3734 C C . GLU A 1 461 ? -23.167 3.434 24.302 1.00 67.69 461 GLU A C 1
ATOM 3736 O O . GLU A 1 461 ? -22.767 3.202 23.163 1.00 67.69 461 GLU A O 1
ATOM 3741 N N . LEU A 1 462 ? -22.738 2.747 25.373 1.00 76.81 462 LEU A N 1
ATOM 3742 C CA . LEU A 1 462 ? -21.755 1.649 25.337 1.00 76.81 462 LEU A CA 1
ATOM 3743 C C . LEU A 1 462 ? -20.479 1.973 24.526 1.00 76.81 462 LEU A C 1
ATOM 3745 O O . LEU A 1 462 ? -19.789 1.073 24.047 1.00 76.81 462 LEU A O 1
ATOM 3749 N N . ALA A 1 463 ? -20.165 3.263 24.372 1.00 84.69 463 ALA A N 1
ATOM 3750 C CA . ALA A 1 463 ? -19.058 3.789 23.586 1.00 84.69 463 ALA A CA 1
ATOM 3751 C C . ALA A 1 463 ? -18.461 5.027 24.273 1.00 84.69 463 ALA A C 1
ATOM 3753 O O . ALA A 1 463 ? -19.178 5.874 24.811 1.00 84.69 463 ALA A O 1
ATOM 3754 N N . CYS A 1 464 ? -17.136 5.149 24.254 1.00 87.44 464 CYS A N 1
ATOM 3755 C CA . CYS A 1 464 ? -16.382 6.144 25.010 1.00 87.44 464 CYS A CA 1
ATOM 3756 C C . CYS A 1 464 ? -15.367 6.863 24.124 1.00 87.44 464 CYS A C 1
ATOM 3758 O O . CYS A 1 464 ? -14.678 6.235 23.320 1.00 87.44 464 CYS A O 1
ATOM 3760 N N . SER A 1 465 ? -15.217 8.167 24.353 1.00 91.56 465 SER A N 1
ATOM 3761 C CA . SER A 1 465 ? -14.195 8.986 23.704 1.00 91.56 465 SER A CA 1
ATOM 3762 C C . SER A 1 465 ? -13.094 9.388 24.676 1.00 91.56 465 SER A C 1
ATOM 3764 O O . SER A 1 465 ? -13.318 9.556 25.879 1.00 91.56 465 SER A O 1
ATOM 3766 N N . TRP A 1 466 ? -11.881 9.524 24.150 1.00 92.62 466 TRP A N 1
ATOM 3767 C CA . TRP A 1 466 ? -10.657 9.669 24.930 1.00 92.62 466 TRP A CA 1
ATOM 3768 C C . TRP A 1 466 ? -9.825 10.855 24.461 1.00 92.62 466 TRP A C 1
ATOM 3770 O O . TRP A 1 466 ? -9.668 11.101 23.271 1.00 92.62 466 TRP A O 1
ATOM 3780 N N . SER A 1 467 ? -9.196 11.546 25.401 1.00 91.44 467 SER A N 1
ATOM 3781 C CA . SER A 1 467 ? -8.147 12.517 25.111 1.00 91.44 467 SER A CA 1
ATOM 3782 C C . SER A 1 467 ? -6.818 11.776 24.979 1.00 91.44 467 SER A C 1
ATOM 3784 O O . SER A 1 467 ? -6.201 11.331 25.952 1.00 91.44 467 SER A O 1
ATOM 3786 N N . ALA A 1 468 ? -6.384 11.598 23.734 1.00 87.81 468 ALA A N 1
ATOM 3787 C CA . ALA A 1 468 ? -5.179 10.847 23.419 1.00 87.81 468 ALA A CA 1
ATOM 3788 C C . ALA A 1 468 ? -3.934 11.751 23.432 1.00 87.81 468 ALA A C 1
ATOM 3790 O O . ALA A 1 468 ? -3.799 12.662 22.606 1.00 87.81 468 ALA A O 1
ATOM 3791 N N . GLY A 1 469 ? -2.991 11.454 24.334 1.00 89.00 469 GLY A N 1
ATOM 3792 C CA . GLY A 1 469 ? -1.615 11.958 24.259 1.00 89.00 469 GLY A CA 1
ATOM 3793 C C . GLY A 1 469 ? -0.849 11.354 23.074 1.00 89.00 469 GLY A C 1
ATOM 3794 O O . GLY A 1 469 ? -1.354 10.471 22.383 1.00 89.00 469 GLY A O 1
ATOM 3795 N N . TRP A 1 470 ? 0.389 11.796 22.838 1.00 91.06 470 TRP A N 1
ATOM 3796 C CA . TRP A 1 470 ? 1.161 11.384 21.656 1.00 91.06 470 TRP A CA 1
ATOM 3797 C C . TRP A 1 470 ? 1.376 9.861 21.564 1.00 91.06 470 TRP A C 1
ATOM 3799 O O . TRP A 1 470 ? 1.202 9.295 20.490 1.00 91.06 470 TRP A O 1
ATOM 3809 N N . LEU A 1 471 ? 1.649 9.176 22.685 1.00 90.88 471 LEU A N 1
ATOM 3810 C CA . LEU A 1 471 ? 1.748 7.708 22.722 1.00 90.88 471 LEU A CA 1
ATOM 3811 C C . LEU A 1 471 ? 0.418 7.034 22.382 1.00 90.88 471 LEU A C 1
ATOM 3813 O O . LEU A 1 471 ? 0.380 6.113 21.568 1.00 90.88 471 LEU A O 1
ATOM 3817 N N . GLY A 1 472 ? -0.680 7.530 22.960 1.00 92.00 472 GLY A N 1
ATOM 3818 C CA . GLY A 1 472 ? -2.024 7.044 22.659 1.00 92.00 472 GLY A CA 1
ATOM 3819 C C . GLY A 1 472 ? -2.329 7.152 21.168 1.00 92.00 472 GLY A C 1
ATOM 3820 O O . GLY A 1 472 ? -2.776 6.179 20.576 1.00 92.00 472 GLY A O 1
ATOM 3821 N N . ARG A 1 473 ? -1.987 8.280 20.536 1.00 92.62 473 ARG A N 1
ATOM 3822 C CA . ARG A 1 473 ? -2.186 8.507 19.093 1.00 92.62 473 ARG A CA 1
ATOM 3823 C C . ARG A 1 473 ? -1.332 7.614 18.193 1.00 92.62 473 ARG A C 1
ATOM 3825 O O . ARG A 1 473 ? -1.684 7.415 17.041 1.00 92.62 473 ARG A O 1
ATOM 3832 N N . ILE A 1 474 ? -0.210 7.092 18.680 1.00 93.12 474 ILE A N 1
ATOM 3833 C CA . ILE A 1 474 ? 0.640 6.184 17.898 1.00 93.12 474 ILE A CA 1
ATOM 3834 C C . ILE A 1 474 ? 0.145 4.741 18.015 1.00 93.12 474 ILE A C 1
ATOM 3836 O O . ILE A 1 474 ? 0.157 4.024 17.018 1.00 93.12 474 ILE A O 1
ATOM 3840 N N . PHE A 1 475 ? -0.258 4.307 19.213 1.00 94.31 475 PHE A N 1
ATOM 3841 C CA . PHE A 1 475 ? -0.493 2.887 19.500 1.00 94.31 475 PHE A CA 1
ATOM 3842 C C . PHE A 1 475 ? -1.966 2.491 19.610 1.00 94.31 475 PHE A C 1
ATOM 3844 O O . PHE A 1 475 ? -2.326 1.408 19.151 1.00 94.31 475 PHE A O 1
ATOM 3851 N N . ILE A 1 476 ? -2.806 3.331 20.219 1.00 94.56 476 ILE A N 1
ATOM 3852 C CA . ILE A 1 476 ? -4.181 2.967 20.602 1.00 94.56 476 ILE A CA 1
ATOM 3853 C C . ILE A 1 476 ? -5.210 3.689 19.734 1.00 94.56 476 ILE A C 1
ATOM 3855 O O . ILE A 1 476 ? -6.086 3.046 19.171 1.00 94.56 476 ILE A O 1
ATOM 3859 N N . TRP A 1 477 ? -5.072 5.002 19.565 1.00 95.06 477 TRP A N 1
ATOM 3860 C CA . TRP A 1 477 ? -6.020 5.835 18.832 1.00 95.06 477 TRP A CA 1
ATOM 3861 C C . TRP A 1 477 ? -5.359 6.672 17.724 1.00 95.06 477 TRP A C 1
ATOM 3863 O O . TRP A 1 477 ? -5.379 7.908 17.785 1.00 95.06 477 TRP A O 1
ATOM 3873 N N . PRO A 1 478 ? -4.735 6.043 16.713 1.00 95.38 478 PRO A N 1
ATOM 3874 C CA . PRO A 1 478 ? -4.295 6.773 15.532 1.00 95.38 478 PRO A CA 1
ATOM 3875 C C . PRO A 1 478 ? -5.489 7.363 14.783 1.00 95.38 478 PRO A C 1
ATOM 3877 O O . PRO A 1 478 ? -6.614 6.893 14.916 1.00 95.38 478 PRO A O 1
ATOM 3880 N N . TYR A 1 479 ? -5.237 8.410 13.996 1.00 94.88 479 TYR A N 1
ATOM 3881 C CA . TYR A 1 479 ? -6.237 9.001 13.102 1.00 94.88 479 TYR A CA 1
ATOM 3882 C C . TYR A 1 479 ? -7.569 9.335 13.784 1.00 94.88 479 TYR A C 1
ATOM 3884 O O . TYR A 1 479 ? -8.626 9.022 13.267 1.00 94.88 479 TYR A O 1
ATOM 3892 N N . ASN A 1 480 ? -7.527 9.981 14.949 1.00 94.50 480 ASN A N 1
ATOM 3893 C CA . ASN A 1 480 ? -8.700 10.513 15.652 1.00 94.50 480 ASN A CA 1
ATOM 3894 C C . ASN A 1 480 ? -9.815 9.500 15.988 1.00 94.50 480 ASN A C 1
ATOM 3896 O O . ASN A 1 480 ? -10.920 9.912 16.336 1.00 94.50 480 ASN A O 1
ATOM 3900 N N . ILE A 1 481 ? -9.545 8.190 15.950 1.00 93.38 481 ILE A N 1
ATOM 3901 C CA . ILE A 1 481 ? -10.524 7.174 16.378 1.00 93.38 481 ILE A CA 1
ATOM 3902 C C . ILE A 1 481 ? -10.853 7.279 17.876 1.00 93.38 481 ILE A C 1
ATOM 3904 O O . ILE A 1 481 ? -11.865 6.769 18.324 1.00 93.38 481 ILE A O 1
ATOM 3908 N N . ASN A 1 482 ? -10.064 8.041 18.648 1.00 93.75 482 ASN A N 1
ATOM 3909 C CA . ASN A 1 482 ? -10.378 8.393 20.033 1.00 93.75 482 ASN A CA 1
ATOM 3910 C C . ASN A 1 482 ? -11.715 9.143 20.200 1.00 93.75 482 ASN A C 1
ATOM 3912 O O . ASN A 1 482 ? -12.169 9.264 21.331 1.00 93.75 482 ASN A O 1
ATOM 3916 N N . TYR A 1 483 ? -12.328 9.643 19.122 1.00 93.25 483 TYR A N 1
ATOM 3917 C CA . TYR A 1 483 ? -13.700 10.169 19.087 1.00 93.25 483 TYR A CA 1
ATOM 3918 C C . TYR A 1 483 ? -14.727 9.056 18.786 1.00 93.25 483 TYR A C 1
ATOM 3920 O O . TYR A 1 483 ? -15.645 9.234 17.984 1.00 93.25 483 TYR A O 1
ATOM 3928 N N . HIS A 1 484 ? -14.542 7.863 19.361 1.00 92.25 484 HIS A N 1
ATOM 3929 C CA . HIS A 1 484 ? -15.317 6.673 18.995 1.00 92.25 484 HIS A CA 1
ATOM 3930 C C . HIS A 1 484 ? -16.805 6.814 19.313 1.00 92.25 484 HIS A C 1
ATOM 3932 O O . HIS A 1 484 ? -17.648 6.426 18.507 1.00 92.25 484 HIS A O 1
ATOM 3938 N N . ARG A 1 485 ? -17.151 7.438 20.446 1.00 91.12 485 ARG A N 1
ATOM 3939 C CA . ARG A 1 485 ? -18.551 7.727 20.796 1.00 91.12 485 ARG A CA 1
ATOM 3940 C C . ARG A 1 485 ? -19.215 8.604 19.734 1.00 91.12 485 ARG A C 1
ATOM 3942 O O . ARG A 1 485 ? -20.334 8.331 19.303 1.00 91.12 485 ARG A O 1
ATOM 3949 N N . GLU A 1 486 ? -18.529 9.652 19.288 1.00 91.75 486 GLU A N 1
ATOM 3950 C CA . GLU A 1 486 ? -19.033 10.528 18.233 1.00 91.75 486 GLU A CA 1
ATOM 3951 C C . GLU A 1 486 ? -19.097 9.812 16.885 1.00 91.75 486 GLU A C 1
ATOM 3953 O O . GLU A 1 486 ? -20.034 10.050 16.127 1.00 91.75 486 GLU A O 1
ATOM 3958 N N . HIS A 1 487 ? -18.164 8.901 16.602 1.00 91.00 487 HIS A N 1
ATOM 3959 C CA . HIS A 1 487 ? -18.210 8.061 15.410 1.00 91.00 487 HIS A CA 1
ATOM 3960 C C . HIS A 1 487 ? -19.456 7.163 15.383 1.00 91.00 487 HIS A C 1
ATOM 3962 O O . HIS A 1 487 ? -20.135 7.123 14.362 1.00 91.00 487 HIS A O 1
ATOM 3968 N N . HIS A 1 488 ? -19.805 6.494 16.488 1.00 89.69 488 HIS A N 1
ATOM 3969 C CA . HIS A 1 488 ? -21.038 5.692 16.582 1.00 89.69 488 HIS A CA 1
ATOM 3970 C C . HIS A 1 488 ? -22.293 6.511 16.264 1.00 89.69 488 HIS A C 1
ATOM 3972 O O . HIS A 1 488 ? -23.187 6.048 15.560 1.00 89.69 488 HIS A O 1
ATOM 3978 N N . LYS A 1 489 ? -22.336 7.769 16.712 1.00 89.00 489 LYS A N 1
ATOM 3979 C CA . LYS A 1 489 ? -23.462 8.677 16.439 1.00 89.00 489 LYS A CA 1
ATOM 3980 C C . LYS A 1 489 ? -23.445 9.271 15.032 1.00 89.00 489 LYS A C 1
ATOM 3982 O O . LYS A 1 489 ? -24.500 9.486 14.438 1.00 89.00 489 LYS A O 1
ATOM 3987 N N . TYR A 1 490 ? -22.261 9.577 14.509 1.00 89.62 490 TYR A N 1
ATOM 3988 C CA . TYR A 1 490 ? -22.064 10.360 13.291 1.00 89.62 490 TYR A CA 1
ATOM 3989 C C . TYR A 1 490 ? -21.027 9.715 12.367 1.00 89.62 490 TYR A C 1
ATOM 3991 O O . TYR A 1 490 ? -20.093 10.370 11.901 1.00 89.62 490 TYR A O 1
ATOM 3999 N N . ALA A 1 491 ? -21.232 8.438 12.035 1.00 89.19 491 ALA A N 1
ATOM 4000 C CA . ALA A 1 491 ? -20.311 7.634 11.227 1.00 89.19 491 ALA A CA 1
ATOM 4001 C C . ALA A 1 491 ? -20.079 8.163 9.796 1.00 89.19 491 ALA A C 1
ATOM 4003 O O . ALA A 1 491 ? -19.207 7.674 9.089 1.00 89.19 491 ALA A O 1
ATOM 4004 N N . GLY A 1 492 ? -20.847 9.167 9.356 1.00 88.81 492 GLY A N 1
ATOM 4005 C CA . GLY A 1 492 ? -20.636 9.882 8.095 1.00 88.81 492 GLY A CA 1
ATOM 4006 C C . GLY A 1 492 ? -19.577 10.995 8.152 1.00 88.81 492 GLY A C 1
ATOM 4007 O O . GLY A 1 492 ? -19.288 11.603 7.119 1.00 88.81 492 GLY A O 1
ATOM 4008 N N . ILE A 1 493 ? -19.021 11.307 9.328 1.00 90.06 493 ILE A N 1
ATOM 4009 C CA . ILE A 1 493 ? -17.974 12.323 9.491 1.00 90.06 493 ILE A CA 1
ATOM 4010 C C . ILE A 1 493 ? -16.606 11.632 9.419 1.00 90.06 493 ILE A C 1
ATOM 4012 O O . ILE A 1 493 ? -16.325 10.775 10.253 1.00 90.06 493 ILE A O 1
ATOM 4016 N N . PRO A 1 494 ? -15.728 12.017 8.474 1.00 87.94 494 PRO A N 1
ATOM 4017 C CA . PRO A 1 494 ? -14.420 11.396 8.342 1.00 87.94 494 PRO A CA 1
ATOM 4018 C C . PRO A 1 494 ? -13.487 11.753 9.488 1.00 87.94 494 PRO A C 1
ATOM 4020 O O . PRO A 1 494 ? -13.547 12.852 10.052 1.00 87.94 494 PRO A O 1
ATOM 4023 N N . TRP A 1 495 ? -12.546 10.851 9.751 1.00 92.69 495 TRP A N 1
ATOM 4024 C CA . TRP A 1 495 ? -11.635 10.923 10.892 1.00 92.69 495 TRP A CA 1
ATOM 4025 C C . TRP A 1 495 ? -10.908 12.272 11.044 1.00 92.69 495 TRP A C 1
ATOM 4027 O O . TRP A 1 495 ? -10.708 12.774 12.150 1.00 92.69 495 TRP A O 1
ATOM 4037 N N . TYR A 1 496 ? -10.531 12.913 9.935 1.00 87.06 496 TYR A N 1
ATOM 4038 C CA . TYR A 1 496 ? -9.791 14.180 9.942 1.00 87.06 496 TYR A CA 1
ATOM 4039 C C . TYR A 1 496 ? -10.658 15.397 10.297 1.00 87.06 496 TYR A C 1
ATOM 4041 O O . TYR A 1 496 ? -10.111 16.463 10.569 1.00 87.06 496 TYR A O 1
ATOM 4049 N N . ARG A 1 497 ? -11.990 15.252 10.306 1.00 86.88 497 ARG A N 1
ATOM 4050 C CA . ARG A 1 497 ? -12.950 16.295 10.707 1.00 86.88 497 ARG A CA 1
ATOM 4051 C C . ARG A 1 497 ? -13.525 16.100 12.102 1.00 86.88 497 ARG A C 1
ATOM 4053 O O . ARG A 1 497 ? -14.047 17.062 12.653 1.00 86.88 497 ARG A O 1
ATOM 4060 N N . LEU A 1 498 ? -13.400 14.913 12.698 1.00 89.94 498 LEU A N 1
ATOM 4061 C CA . LEU A 1 498 ? -13.908 14.657 14.051 1.00 89.94 498 LEU A CA 1
ATOM 4062 C C . LEU A 1 498 ? -13.407 15.688 15.082 1.00 89.94 498 LEU A C 1
ATOM 4064 O O . LEU A 1 498 ? -14.247 16.248 15.784 1.00 89.94 498 LEU A O 1
ATOM 4068 N N . PRO A 1 499 ? -12.107 16.055 15.136 1.00 89.38 499 PRO A N 1
ATOM 4069 C CA . PRO A 1 499 ? -11.650 17.063 16.091 1.00 89.38 499 PRO A CA 1
ATOM 4070 C C . PRO A 1 499 ? -12.210 18.460 15.823 1.00 89.38 499 PRO A C 1
ATOM 4072 O O . PRO A 1 499 ? -12.405 19.213 16.763 1.00 89.38 499 PRO A O 1
ATOM 4075 N N . GLU A 1 500 ? -12.456 18.823 14.560 1.00 89.00 500 GLU A N 1
ATOM 4076 C CA . GLU A 1 500 ? -13.022 20.130 14.196 1.00 89.00 500 GLU A CA 1
ATOM 4077 C C . GLU A 1 500 ? -14.470 20.249 14.684 1.00 89.00 500 GLU A C 1
ATOM 4079 O O . GLU A 1 500 ? -14.867 21.282 15.216 1.00 89.00 500 GLU A O 1
ATOM 4084 N N . VAL A 1 501 ? -15.245 19.173 14.536 1.00 90.06 501 VAL A N 1
ATOM 4085 C CA . VAL A 1 501 ? -16.671 19.147 14.885 1.00 90.06 501 VAL A CA 1
ATOM 4086 C C . VAL A 1 501 ? -16.886 18.950 16.390 1.00 90.06 501 VAL A C 1
ATOM 4088 O O . VAL A 1 501 ? -17.833 19.501 16.946 1.00 90.06 501 VAL A O 1
ATOM 4091 N N . PHE A 1 502 ? -16.005 18.201 17.061 1.00 93.06 502 PHE A N 1
ATOM 4092 C CA . PHE A 1 502 ? -16.220 17.727 18.433 1.00 93.06 502 PHE A CA 1
ATOM 4093 C C . PHE A 1 502 ? -15.139 18.157 19.437 1.00 93.06 502 PHE A C 1
ATOM 4095 O O . PHE A 1 502 ? -15.038 17.572 20.509 1.00 93.06 502 PHE A O 1
ATOM 4102 N N . ALA A 1 503 ? -14.353 19.203 19.153 1.00 83.81 503 ALA A N 1
ATOM 4103 C CA . ALA A 1 503 ? -13.273 19.684 20.034 1.00 83.81 503 ALA A CA 1
ATOM 4104 C C . ALA A 1 503 ? -13.676 19.928 21.507 1.00 83.81 503 ALA A C 1
ATOM 4106 O O . ALA A 1 503 ? -12.808 19.931 22.378 1.00 83.81 503 ALA A O 1
ATOM 4107 N N . GLY A 1 504 ? -14.962 20.178 21.781 1.00 83.19 504 GLY A N 1
ATOM 4108 C CA . GLY A 1 504 ? -15.495 20.472 23.115 1.00 83.19 504 GLY A CA 1
ATOM 4109 C C . GLY A 1 504 ? -16.312 19.350 23.759 1.00 83.19 504 GLY A C 1
ATOM 4110 O O . GLY A 1 504 ? -16.918 19.598 24.800 1.00 83.19 504 GLY A O 1
ATOM 4111 N N . THR A 1 505 ? -16.393 18.158 23.156 1.00 87.12 505 THR A N 1
ATOM 4112 C CA . THR A 1 505 ? -17.133 17.043 23.766 1.00 87.12 505 THR A CA 1
ATOM 4113 C C . THR A 1 505 ? -16.374 16.452 24.950 1.00 87.12 505 THR A C 1
ATOM 4115 O O . THR A 1 505 ? -15.148 16.538 25.048 1.00 87.12 505 THR A O 1
ATOM 4118 N N . GLU A 1 506 ? -17.118 15.871 25.891 1.00 86.88 506 GLU A N 1
ATOM 4119 C CA . GLU A 1 506 ? -16.527 15.229 27.059 1.00 86.88 506 GLU A CA 1
ATOM 4120 C C . GLU A 1 506 ? -15.693 14.012 26.639 1.00 86.88 506 GLU A C 1
ATOM 4122 O O . GLU A 1 506 ? -16.174 13.104 25.961 1.00 86.88 506 GLU A O 1
ATOM 4127 N N . GLN A 1 507 ? -14.433 13.990 27.072 1.00 89.81 507 GLN A N 1
ATOM 4128 C CA . GLN A 1 507 ? -13.497 12.904 26.805 1.00 89.81 507 GLN A CA 1
ATOM 4129 C C . GLN A 1 507 ? -12.844 12.428 28.093 1.00 89.81 507 GLN A C 1
ATOM 4131 O O . GLN A 1 507 ? -12.395 13.224 28.922 1.00 89.81 507 GLN A O 1
ATOM 4136 N N . ARG A 1 508 ? -12.690 11.111 28.217 1.00 90.50 508 ARG A N 1
ATOM 4137 C CA . ARG A 1 508 ? -11.912 10.498 29.297 1.00 90.50 508 ARG A CA 1
ATOM 4138 C C . ARG A 1 508 ? -10.431 10.812 29.128 1.00 90.50 508 ARG A C 1
ATOM 4140 O O . ARG A 1 508 ? -9.939 10.989 28.010 1.00 90.50 508 ARG A O 1
ATOM 4147 N N . LYS A 1 509 ? -9.681 10.893 30.227 1.00 90.19 509 LYS A N 1
ATOM 4148 C CA . LYS A 1 509 ? -8.246 11.188 30.145 1.00 90.19 509 LYS A CA 1
ATOM 4149 C C . LYS A 1 509 ? -7.464 9.944 29.761 1.00 90.19 509 LYS A C 1
ATOM 4151 O O . LYS A 1 509 ? -7.541 8.941 30.454 1.00 90.19 509 LYS A O 1
ATOM 4156 N N . GLY A 1 510 ? -6.652 10.009 28.703 1.00 86.94 510 GLY A N 1
ATOM 4157 C CA . GLY A 1 510 ? -5.864 8.856 28.242 1.00 86.94 510 GLY A CA 1
ATOM 4158 C C . GLY A 1 510 ? -4.941 8.239 29.305 1.00 86.94 510 GLY A C 1
ATOM 4159 O O . GLY A 1 510 ? -4.652 7.049 29.243 1.00 86.94 510 GLY A O 1
ATOM 4160 N N . ASN A 1 511 ? -4.509 9.009 30.309 1.00 86.62 511 ASN A N 1
ATOM 4161 C CA . ASN A 1 511 ? -3.705 8.499 31.426 1.00 86.62 511 ASN A CA 1
ATOM 4162 C C . ASN A 1 511 ? -4.504 7.660 32.445 1.00 86.62 511 ASN A C 1
ATOM 4164 O O . ASN A 1 511 ? -3.889 6.971 33.249 1.00 86.62 511 ASN A O 1
ATOM 4168 N N . GLN A 1 512 ? -5.838 7.677 32.387 1.00 88.38 512 GLN A N 1
ATOM 4169 C CA . GLN A 1 512 ? -6.732 6.858 33.217 1.00 88.38 512 GLN A CA 1
ATOM 4170 C C . GLN A 1 512 ? -7.116 5.534 32.541 1.00 88.38 512 GLN A C 1
ATOM 4172 O O . GLN A 1 512 ? -7.913 4.771 33.079 1.00 88.38 512 GLN A O 1
ATOM 4177 N N . LEU A 1 513 ? -6.550 5.227 31.365 1.00 89.44 513 LEU A N 1
ATOM 4178 C CA . LEU A 1 513 ? -6.877 4.014 30.613 1.00 89.44 513 LEU A CA 1
ATOM 4179 C C . LEU A 1 513 ? -6.731 2.741 31.457 1.00 89.44 513 LEU A C 1
ATOM 4181 O O . LEU A 1 513 ? -7.588 1.869 31.405 1.00 89.44 513 LEU A O 1
ATOM 4185 N N . ILE A 1 514 ? -5.666 2.633 32.252 1.00 88.69 514 ILE A N 1
ATOM 4186 C CA . ILE A 1 514 ? -5.419 1.435 33.063 1.00 88.69 514 ILE A CA 1
ATOM 4187 C C . ILE A 1 514 ? -6.504 1.267 34.131 1.00 88.69 514 ILE A C 1
ATOM 4189 O O . ILE A 1 514 ? -7.056 0.180 34.246 1.00 88.69 514 ILE A O 1
ATOM 4193 N N . GLU A 1 515 ? -6.850 2.332 34.858 1.00 87.19 515 GLU A N 1
ATOM 4194 C CA . GLU A 1 515 ? -7.915 2.325 35.878 1.00 87.19 515 GLU A CA 1
ATOM 4195 C C . GLU A 1 515 ? -9.266 1.916 35.278 1.00 87.19 515 GLU A C 1
ATOM 4197 O O . GLU A 1 515 ? -10.069 1.246 35.920 1.00 87.19 515 GLU A O 1
ATOM 4202 N N . HIS A 1 516 ? -9.483 2.269 34.012 1.00 85.69 516 HIS A N 1
ATOM 4203 C CA . HIS A 1 516 ? -10.698 1.947 33.278 1.00 85.69 516 HIS A CA 1
ATOM 4204 C C . HIS A 1 516 ? -10.778 0.486 32.815 1.00 85.69 516 HIS A C 1
ATOM 4206 O O . HIS A 1 516 ? -11.859 -0.077 32.672 1.00 85.69 516 HIS A O 1
ATOM 4212 N N . LEU A 1 517 ? -9.634 -0.153 32.581 1.00 87.00 517 LEU A N 1
ATOM 4213 C CA . LEU A 1 517 ? -9.562 -1.558 32.172 1.00 87.00 517 LEU A CA 1
ATOM 4214 C C . LEU A 1 517 ? -9.438 -2.517 33.362 1.00 87.00 517 LEU A C 1
ATOM 4216 O O . LEU A 1 517 ? -9.738 -3.708 33.230 1.00 87.00 517 LEU A O 1
ATOM 4220 N N . TRP A 1 518 ? -8.983 -2.017 34.511 1.00 90.19 518 TRP A N 1
ATOM 4221 C CA . TRP A 1 518 ? -8.534 -2.819 35.642 1.00 90.19 518 TRP A CA 1
ATOM 4222 C C . TRP A 1 518 ? -9.178 -2.381 36.960 1.00 90.19 518 TRP A C 1
ATOM 4224 O O . TRP A 1 518 ? -8.859 -1.325 37.499 1.00 90.19 518 TRP A O 1
ATOM 4234 N N . LYS A 1 519 ? -10.010 -3.251 37.549 1.00 86.19 519 LYS A N 1
ATOM 4235 C CA . LYS A 1 519 ? -10.630 -3.016 38.872 1.00 86.19 519 LYS A CA 1
ATOM 4236 C C . LYS A 1 519 ? -9.767 -3.442 40.072 1.00 86.19 519 LYS A C 1
ATOM 4238 O O . LYS A 1 519 ? -10.214 -3.375 41.217 1.00 86.19 519 LYS A O 1
ATOM 4243 N N . GLY A 1 520 ? -8.540 -3.919 39.845 1.00 81.88 520 GLY A N 1
ATOM 4244 C CA . GLY A 1 520 ? -7.696 -4.489 40.902 1.00 81.88 520 GLY A CA 1
ATOM 4245 C C . GLY A 1 520 ? -8.041 -5.941 41.264 1.00 81.88 520 GLY A C 1
ATOM 4246 O O . GLY A 1 520 ? -8.822 -6.611 40.592 1.00 81.88 520 GLY A O 1
ATOM 4247 N N . ASN A 1 521 ? -7.441 -6.445 42.347 1.00 76.12 521 ASN A N 1
ATOM 4248 C CA . ASN A 1 521 ? -7.714 -7.785 42.902 1.00 76.12 521 ASN A CA 1
ATOM 4249 C C . ASN A 1 521 ? -8.943 -7.833 43.827 1.00 76.12 521 ASN A C 1
ATOM 4251 O O . ASN A 1 521 ? -9.153 -8.839 44.501 1.00 76.12 521 ASN A O 1
ATOM 4255 N N . ARG A 1 522 ? -9.735 -6.759 43.916 1.00 56.88 522 ARG A N 1
ATOM 4256 C CA . ARG A 1 522 ? -10.948 -6.778 44.738 1.00 56.88 522 ARG A CA 1
ATOM 4257 C C . ARG A 1 522 ? -12.005 -7.615 44.009 1.00 56.88 522 ARG A C 1
ATOM 4259 O O . ARG A 1 522 ? -12.283 -7.350 42.836 1.00 56.88 522 ARG A O 1
ATOM 4266 N N . ALA A 1 523 ? -12.472 -8.663 44.695 1.00 48.03 523 ALA A N 1
ATOM 4267 C CA . ALA A 1 523 ? -13.489 -9.602 44.223 1.00 48.03 523 ALA A CA 1
ATOM 4268 C C . ALA A 1 523 ? -14.703 -8.846 43.670 1.00 48.03 523 ALA A C 1
ATOM 4270 O O . ALA A 1 523 ? -15.182 -7.941 44.387 1.00 48.03 523 ALA A O 1
#

Radius of gyration: 27.31 Å; chains: 1; bounding box: 62×81×80 Å

Foldseek 3Di:
DDDDDDDDDDPPPPPPPPVCVVVVVVVVLVVCLVCVPVVLVVLCVLLVVLQVCLQPPAPDDAFEDEADPVLVVAAQDQVLVVLQVCLSCLSVVLCVQPSPPPCSSLLNVLLSVLSNVLSVCSNLHKHFYPDADADDPPGPLNVVPVVGHRISQAQNNLLQRLLLSLLSLVVQLVQDPDPVSVVSSVVRSVVSVVSSVSNLSSCSNSVSYHPNNNVRSNVSSVVSNVVRPDQDRPPPDDRWDFPVVLLVQLVVLVVQLSVLLCQCLVVVDPVSLVVSLLLNLLSLLLLVVSLLLLLLVQRIPPNVVSQVSSCLRRCLLLVHRSQNVSQLVVQCLVQPPHLLNSCCQQQPPPQQDDLAADEPVSLVVVLVCQQVLVSVVSSVVSVVVCVVVVPRHDTDDGDDDPVSVVSNVVVVVVLVVCCVRPVPSSVSCCCSSVNSCRHNNSSLAVLLLSLQQNDDPPDPLSGAAADDDPVCCRGRNPLQCSLVSVCSVCVVDGSVCSCVVCVPPDHHYPVCSNVRNHPYNDD

Sequence (523 aa):
MNSLSKPIIELSFSNCFITCIQPFMMKNLVYIQKYPWLTWLLYTMVTGIFYFSAAHWPLYSPFVVRPSGIDSFIPLWPPSAYIYITYFLLLPVLILLAHKQSLFVHVYSTALICGILNAAIFLVLPSSLDFRTAAPESSLLHLIQTLDSANSVIPSGHVALPFSIALACFIALQQSESRNARGFWKRMSFFYLAWALLISASTLLTRQHYMVDVLAGILFAALVSLFAPFPAAKRSGLQNSIALPTVVALAIEWVFIFLILLVTIRWWSWYTVIPGMLLLASRQHALLVLYHDAVHFLIASNKRLNDFIINASAGVPLQLPVHMYRALHLSHHKDLGTDADPEKVLLYRDQPWDYRPLNTSALLHQLAGDLFVINSLRMVWRYLGELRSQHRLKLTEMRFYPELLLMLLLFWISVAIAWYFAPETTLKVLVIWFGSYFTFTQLLQKIRSFAEHTSAEDDPELACSWSAGWLGRIFIWPYNINYHREHHKYAGIPWYRLPEVFAGTEQRKGNQLIEHLWKGNRA

Secondary structure (DSSP, 8-state):
-------------SSSSHHHHHHHHHHHHHHHHH-HHHHHHHHHHHHHHHHHHHHHS-SSPPEEEPPPGGGGG----GGGHHHHGGGGGHHHHHHHHHTTSTTHHHHHHHHHHHHHHHHHHHHHS-EEES--PPPPTTSHHHHHHHHS-SB--SS-HHHHHHHHHHHHHHHHHHH--SHHHHHHHHHHHHHHHHHHHHHHHHHHHTTSS-HHHHHHHHHHHHHHHHT--PPPP--TT----B-HHHHHHHHHHHHHHHHHHHHHHHT-SHHHHHHHHHHHHHHHHHHHHHHHHHHTT-SBSSHHHHHHHHIIIIITTTT--HHHHHHHHHHHHHHTTSTT-HHIIIIITTSS-SSSPBPHHHHHHHHHHHHTTHHHHHHHHHHHHHHHH-SS--PPP----HHHHHHHHHHHHHHHHHHHH-HHHHHHHHHHHHHHIIIIIHHHHHHHHHHHH---TT-TT----EE--HHHHHHT-GGGTT-HHHHHH-TTS-TTTHHHHHTTS--EEGGGHHHHHB-TT--

pLDDT: mean 84.63, std 15.82, range [25.0, 98.56]